Protein AF-0000000083322579 (afdb_homodimer)

pLDDT: mean 94.32, std 7.07, range [55.22, 98.94]

Radius of gyration: 32.19 Å; Cα contacts (8 Å, |Δi|>4): 1173; chains: 2; bounding box: 53×109×75 Å

Organism: Lactobacillus gasseri (NCBI:txid1596)

Secondary structure (DSSP, 8-state):
--PEEEEEEE--SS--BHHHIIIIIHHHHHHHHSSSEEEEEEE-HHHHHHHHTT-HHHHHHHHHHHHHHHHHHT--TTTSEEEEGGG-THHHHHHHHHHTTSBHHHHHT-HHHHHHHHHHT-TT--BHHHHTHHHHHHHHHHHTT-SEEE--GGGHHHHHHHHHHHHHHHHHTT---S---EEE-PPTTSS----TTS-SS--TTTT---BTT--HHHHHHHHHT----TT--STTS----TT-HHHHHHHHH-S-HHHHHHHHHHHHHS---HHHHHHHHHHHHHHHHHHHHHHHHHHHT-HHHHHHHHHHHHHHHHHHHHHHHHHHHHHHT--GGGGGG-/--PEEEEEEE--SS--BHHHIIIIIHHHHHHHHSSSEEEEEEE-HHHHHTTTTT-HHHHHHHHHHHHHHHHHHT--TTTSEEEEGGG-HHHHHHHHHHHTTSBHHHHHT-HHHHHHHHHHT-TT--BHHHHTHHHHHHHHHHHTT-SEEE--GGGHHHHHHHHHHHHHHHHHTT---S---EEE-PPTTSS----TTS-SS--TTTT---BTT--HHHHHHHHHT----TT--STTS----TT-HHHHHHHHH-S-HHHHHHHHHHHHHS---HHHHHHHHHHHHHHHHHHHHHHHHHHHT-HHHHHHHHHHHHHHHHHHHHHHHHHHHHHHT--GGGGGG-

InterPro domains:
  IPR001412 Aminoacyl-tRNA synthetase, class I, conserved site [PS00178] (12-21)
  IPR002305 Aminoacyl-tRNA synthetase, class Ic [PF00579] (5-288)
  IPR002306 Tryptophan-tRNA ligase [PR01039] (16-32)
  IPR002306 Tryptophan-tRNA ligase [PR01039] (69-88)
  IPR002306 Tryptophan-tRNA ligase [PR01039] (147-168)
  IPR002306 Tryptophan-tRNA ligase [PR01039] (201-211)
  IPR002306 Tryptophan-tRNA ligase [TIGR00233] (3-334)
  IPR002306 Tryptophan-tRNA ligase [cd00806] (5-288)
  IPR014729 Rossmann-like alpha/beta/alpha sandwich fold [G3DSA:3.40.50.620] (6-333)
  IPR024109 Tryptophan-tRNA ligase, bacterial-type [MF_00140_B] (3-335)
  IPR050203 Tryptophan--tRNA ligase [PTHR43766] (3-334)

Structure (mmCIF, N/CA/C/O backbone):
data_AF-0000000083322579-model_v1
#
loop_
_entity.id
_entity.type
_entity.pdbx_description
1 polymer 'Tryptophan--tRNA ligase'
#
loop_
_atom_site.group_PDB
_atom_site.id
_atom_site.type_symbol
_atom_site.label_atom_id
_atom_site.label_alt_id
_atom_site.label_comp_id
_atom_site.label_asym_id
_atom_site.label_entity_id
_atom_site.label_seq_id
_atom_site.pdbx_PDB_ins_code
_atom_site.Cartn_x
_atom_site.Cartn_y
_atom_site.Cartn_z
_atom_site.occupancy
_atom_site.B_iso_or_equiv
_atom_site.auth_seq_id
_atom_site.auth_comp_id
_atom_site.auth_asym_id
_atom_site.auth_atom_id
_atom_site.pdbx_PDB_model_num
ATOM 1 N N . MET A 1 1 ? 26.125 -24.844 5.938 1 55.22 1 MET A N 1
ATOM 2 C CA . MET A 1 1 ? 26.109 -23.656 5.09 1 55.22 1 MET A CA 1
ATOM 3 C C . MET A 1 1 ? 24.766 -22.953 5.148 1 55.22 1 MET A C 1
ATOM 5 O O . MET A 1 1 ? 23.734 -23.594 5.363 1 55.22 1 MET A O 1
ATOM 9 N N . THR A 1 2 ? 24.625 -21.641 5.262 1 82.88 2 THR A N 1
ATOM 10 C CA . THR A 1 2 ? 23.359 -20.906 5.367 1 82.88 2 THR A CA 1
ATOM 11 C C . THR A 1 2 ? 22.531 -21.078 4.102 1 82.88 2 THR A C 1
ATOM 13 O O . THR A 1 2 ? 23.031 -20.938 2.99 1 82.88 2 THR A O 1
ATOM 16 N N . LYS A 1 3 ? 21.344 -21.734 4.16 1 94.25 3 LYS A N 1
ATOM 17 C CA . LYS A 1 3 ? 20.469 -22 3.023 1 94.25 3 LYS A CA 1
ATOM 18 C C . LYS A 1 3 ? 20.094 -20.703 2.307 1 94.25 3 LYS A C 1
ATOM 20 O O . LYS A 1 3 ? 19.969 -19.656 2.938 1 94.25 3 LYS A O 1
ATOM 25 N N . GLU A 1 4 ? 20.094 -20.844 0.974 1 97.19 4 GLU A N 1
ATOM 26 C CA . GLU A 1 4 ? 19.547 -19.734 0.198 1 97.19 4 GLU A CA 1
ATOM 27 C C . GLU A 1 4 ? 18.031 -19.656 0.365 1 97.19 4 GLU A C 1
ATOM 29 O O . GLU A 1 4 ? 17.359 -20.672 0.51 1 97.19 4 GLU A O 1
ATOM 34 N N . ILE A 1 5 ? 17.531 -18.453 0.398 1 98.44 5 ILE A N 1
ATOM 35 C CA . ILE A 1 5 ? 16.094 -18.25 0.556 1 98.44 5 ILE A CA 1
ATOM 36 C C . ILE A 1 5 ? 15.422 -18.234 -0.815 1 98.44 5 ILE A C 1
ATOM 38 O O . ILE A 1 5 ? 15.742 -17.391 -1.661 1 98.44 5 ILE A O 1
ATOM 42 N N . LEU A 1 6 ? 14.562 -19.203 -1.055 1 98.19 6 LEU A N 1
ATOM 43 C CA . LEU A 1 6 ? 13.82 -19.359 -2.303 1 98.19 6 LEU A CA 1
ATOM 44 C C . LEU A 1 6 ? 12.391 -18.844 -2.154 1 98.19 6 LEU A C 1
ATOM 46 O O . LEU A 1 6 ? 11.703 -19.203 -1.191 1 98.19 6 LEU A O 1
ATOM 50 N N . LEU A 1 7 ? 11.953 -17.938 -3.027 1 98.5 7 LEU A N 1
ATOM 51 C CA . LEU A 1 7 ? 10.578 -17.438 -3.02 1 98.5 7 LEU A CA 1
ATOM 52 C C . LEU A 1 7 ? 9.922 -17.656 -4.379 1 98.5 7 LEU A C 1
ATOM 54 O O . LEU A 1 7 ? 10.508 -17.328 -5.414 1 98.5 7 LEU A O 1
ATOM 58 N N . THR A 1 8 ? 8.789 -18.219 -4.402 1 97.5 8 THR A N 1
ATOM 59 C CA . THR A 1 8 ? 7.988 -18.391 -5.605 1 97.5 8 THR A CA 1
ATOM 60 C C . THR A 1 8 ? 6.508 -18.5 -5.258 1 97.5 8 THR A C 1
ATOM 62 O O . THR A 1 8 ? 6.133 -18.422 -4.086 1 97.5 8 THR A O 1
ATOM 65 N N . GLY A 1 9 ? 5.652 -18.547 -6.23 1 96.5 9 GLY A N 1
ATOM 66 C CA . GLY A 1 9 ? 4.227 -18.656 -5.969 1 96.5 9 GLY A CA 1
ATOM 67 C C . GLY A 1 9 ? 3.377 -18.531 -7.219 1 96.5 9 GLY A C 1
ATOM 68 O O . GLY A 1 9 ? 3.904 -18.469 -8.328 1 96.5 9 GLY A O 1
ATOM 69 N N . ASP A 1 10 ? 2.078 -18.609 -7.086 1 96.69 10 ASP A N 1
ATOM 70 C CA . ASP A 1 10 ? 1.097 -18.469 -8.156 1 96.69 10 ASP A CA 1
ATOM 71 C C . ASP A 1 10 ? -0.093 -17.625 -7.703 1 96.69 10 ASP A C 1
ATOM 73 O O . ASP A 1 10 ? -0.429 -17.609 -6.516 1 96.69 10 ASP A O 1
ATOM 77 N N . ARG A 1 11 ? -0.643 -16.891 -8.633 1 96.19 11 ARG A N 1
ATOM 78 C CA . ARG A 1 11 ? -1.936 -16.266 -8.398 1 96.19 11 ARG A CA 1
ATOM 79 C C . ARG A 1 11 ? -3.062 -17.297 -8.406 1 96.19 11 ARG A C 1
ATOM 81 O O . ARG A 1 11 ? -3.086 -18.188 -9.258 1 96.19 11 ARG A O 1
ATOM 88 N N . PRO A 1 12 ? -3.963 -17.203 -7.453 1 97.12 12 PRO A N 1
ATOM 89 C CA . PRO A 1 12 ? -5.098 -18.125 -7.441 1 97.12 12 PRO A CA 1
ATOM 90 C C . PRO A 1 12 ? -6.234 -17.688 -8.359 1 97.12 12 PRO A C 1
ATOM 92 O O . PRO A 1 12 ? -7.27 -17.203 -7.883 1 97.12 12 PRO A O 1
ATOM 95 N N . THR A 1 13 ? -6.078 -17.875 -9.617 1 93.31 13 THR A N 1
ATOM 96 C CA . THR A 1 13 ? -7.086 -17.469 -10.586 1 93.31 13 THR A CA 1
ATOM 97 C C . THR A 1 13 ? -7.727 -18.688 -11.25 1 93.31 13 THR A C 1
ATOM 99 O O . THR A 1 13 ? -8.445 -18.547 -12.242 1 93.31 13 THR A O 1
ATOM 102 N N . GLY A 1 14 ? -7.434 -19.844 -10.766 1 91.25 14 GLY A N 1
ATOM 103 C CA . GLY A 1 14 ? -7.945 -21.109 -11.266 1 91.25 14 GLY A CA 1
ATOM 104 C C . GLY A 1 14 ? -7.051 -22.281 -10.938 1 91.25 14 GLY A C 1
ATOM 105 O O . GLY A 1 14 ? -6.004 -22.125 -10.312 1 91.25 14 GLY A O 1
ATOM 106 N N . LYS A 1 15 ? -7.477 -23.453 -11.398 1 94 15 LYS A N 1
ATOM 107 C CA . LYS A 1 15 ? -6.695 -24.672 -11.219 1 94 15 LYS A CA 1
ATOM 108 C C . LYS A 1 15 ? -5.395 -24.609 -12.016 1 94 15 LYS A C 1
ATOM 110 O O . LYS A 1 15 ? -5.34 -24 -13.078 1 94 15 LYS A O 1
ATOM 115 N N . LEU A 1 16 ? -4.434 -25.234 -11.453 1 96 16 LEU A N 1
ATOM 116 C CA . LEU A 1 16 ? -3.172 -25.312 -12.18 1 96 16 LEU A CA 1
ATOM 117 C C . LEU A 1 16 ? -3.195 -26.469 -13.18 1 96 16 LEU A C 1
ATOM 119 O O . LEU A 1 16 ? -3.844 -27.484 -12.945 1 96 16 LEU A O 1
ATOM 123 N N . HIS A 1 17 ? -2.607 -26.266 -14.281 1 95.62 17 HIS A N 1
ATOM 124 C CA . HIS A 1 17 ? -2.598 -27.25 -15.352 1 95.62 17 HIS A CA 1
ATOM 125 C C . HIS A 1 17 ? -1.189 -27.781 -15.594 1 95.62 17 HIS A C 1
ATOM 127 O O . HIS A 1 17 ? -0.242 -27.375 -14.914 1 95.62 17 HIS A O 1
ATOM 133 N N . ILE A 1 18 ? -1.047 -28.703 -16.5 1 94.25 18 ILE A N 1
ATOM 134 C CA . ILE A 1 18 ? 0.195 -29.438 -16.75 1 94.25 18 ILE A CA 1
ATOM 135 C C . ILE A 1 18 ? 1.272 -28.469 -17.234 1 94.25 18 ILE A C 1
ATOM 137 O O . ILE A 1 18 ? 2.467 -28.719 -17.047 1 94.25 18 ILE A O 1
ATOM 141 N N . GLY A 1 19 ? 0.868 -27.344 -17.859 1 91.19 19 GLY A N 1
ATOM 142 C CA . GLY A 1 19 ? 1.824 -26.297 -18.203 1 91.19 19 GLY A CA 1
ATOM 143 C C . GLY A 1 19 ? 2.52 -25.703 -16.984 1 91.19 19 GLY A C 1
ATOM 144 O O . GLY A 1 19 ? 3.736 -25.5 -17 1 91.19 19 GLY A O 1
ATOM 145 N N . HIS A 1 20 ? 1.756 -25.406 -15.93 1 92.69 20 HIS A N 1
ATOM 146 C CA . HIS A 1 20 ? 2.344 -24.969 -14.672 1 92.69 20 HIS A CA 1
ATOM 147 C C . HIS A 1 20 ? 3.287 -26.031 -14.102 1 92.69 20 HIS A C 1
ATOM 149 O O . HIS A 1 20 ? 4.348 -25.688 -13.57 1 92.69 20 HIS A O 1
ATOM 155 N N . TYR A 1 21 ? 2.846 -27.219 -14.273 1 93.94 21 TYR A N 1
ATOM 156 C CA . TYR A 1 21 ? 3.576 -28.328 -13.688 1 93.94 21 TYR A CA 1
ATOM 157 C C . TYR A 1 21 ? 4.977 -28.438 -14.281 1 93.94 21 TYR A C 1
ATOM 159 O O . TYR A 1 21 ? 5.969 -28.422 -13.555 1 93.94 21 TYR A O 1
ATOM 167 N N . ILE A 1 22 ? 5.035 -28.484 -15.539 1 90.06 22 ILE A N 1
ATOM 168 C CA . ILE A 1 22 ? 6.316 -28.672 -16.219 1 90.06 22 ILE A CA 1
ATOM 169 C C . ILE A 1 22 ? 7.117 -27.375 -16.172 1 90.06 22 ILE A C 1
ATOM 171 O O . ILE A 1 22 ? 8.352 -27.406 -16.094 1 90.06 22 ILE A O 1
ATOM 175 N N . GLY A 1 23 ? 6.445 -26.281 -16.172 1 87.44 23 GLY A N 1
ATOM 176 C CA . GLY A 1 23 ? 7.117 -24.984 -16.25 1 87.44 23 GLY A CA 1
ATOM 177 C C . GLY A 1 23 ? 7.688 -24.531 -14.922 1 87.44 23 GLY A C 1
ATOM 178 O O . GLY A 1 23 ? 8.656 -23.766 -14.883 1 87.44 23 GLY A O 1
ATOM 179 N N . SER A 1 24 ? 7.059 -24.953 -13.797 1 91.19 24 SER A N 1
ATOM 180 C CA . SER A 1 24 ? 7.473 -24.344 -12.539 1 91.19 24 SER A CA 1
ATOM 181 C C . SER A 1 24 ? 7.332 -25.312 -11.375 1 91.19 24 SER A C 1
ATOM 183 O O . SER A 1 24 ? 8.273 -25.516 -10.609 1 91.19 24 SER A O 1
ATOM 185 N N . LEU A 1 25 ? 6.242 -25.984 -11.25 1 95.06 25 LEU A N 1
ATOM 186 C CA . LEU A 1 25 ? 5.902 -26.75 -10.055 1 95.06 25 LEU A CA 1
ATOM 187 C C . LEU A 1 25 ? 6.879 -27.906 -9.852 1 95.06 25 LEU A C 1
ATOM 189 O O . LEU A 1 25 ? 7.32 -28.156 -8.727 1 95.06 25 LEU A O 1
ATOM 193 N N . LYS A 1 26 ? 7.168 -28.641 -10.914 1 92.88 26 LYS A N 1
ATOM 194 C CA . LYS A 1 26 ? 8.117 -29.734 -10.828 1 92.88 26 LYS A CA 1
ATOM 195 C C . LYS A 1 26 ? 9.461 -29.266 -10.281 1 92.88 26 LYS A C 1
ATOM 197 O O . LYS A 1 26 ? 10.078 -29.953 -9.461 1 92.88 26 LYS A O 1
ATOM 202 N N . ASN A 1 27 ? 9.891 -28.172 -10.758 1 92.75 27 ASN A N 1
ATOM 203 C CA . ASN A 1 27 ? 11.148 -27.594 -10.312 1 92.75 27 ASN A CA 1
ATOM 204 C C . ASN A 1 27 ? 11.086 -27.172 -8.852 1 92.75 27 ASN A C 1
ATOM 206 O O . ASN A 1 27 ? 12.07 -27.312 -8.117 1 92.75 27 ASN A O 1
ATOM 210 N N . ARG A 1 28 ? 9.984 -26.641 -8.398 1 96 28 ARG A N 1
ATOM 211 C CA . ARG A 1 28 ? 9.82 -26.25 -6.996 1 96 28 ARG A CA 1
ATOM 212 C C . ARG A 1 28 ? 10.008 -27.453 -6.074 1 96 28 ARG A C 1
ATOM 214 O O . ARG A 1 28 ? 10.664 -27.344 -5.035 1 96 28 ARG A O 1
ATOM 221 N N . VAL A 1 29 ? 9.391 -28.547 -6.516 1 97.06 29 VAL A N 1
ATOM 222 C CA . VAL A 1 29 ? 9.508 -29.766 -5.719 1 97.06 29 VAL A CA 1
ATOM 223 C C . VAL A 1 29 ? 10.969 -30.219 -5.664 1 97.06 29 VAL A C 1
ATOM 225 O O . VAL A 1 29 ? 11.469 -30.594 -4.602 1 97.06 29 VAL A O 1
ATOM 228 N N . LYS A 1 30 ? 11.625 -30.172 -6.824 1 95.5 30 LYS A N 1
ATOM 229 C CA . LYS A 1 30 ? 13.039 -30.531 -6.891 1 95.5 30 LYS A CA 1
ATOM 230 C C . LYS A 1 30 ? 13.875 -29.656 -5.965 1 95.5 30 LYS A C 1
ATOM 232 O O . LYS A 1 30 ? 14.664 -30.172 -5.164 1 95.5 30 LYS A O 1
ATOM 237 N N . LEU A 1 31 ? 13.695 -28.375 -6.008 1 95.88 31 LEU A N 1
ATOM 238 C CA . LEU A 1 31 ? 14.477 -27.422 -5.234 1 95.88 31 LEU A CA 1
ATOM 239 C C . LEU A 1 31 ? 14.219 -27.578 -3.74 1 95.88 31 LEU A C 1
ATOM 241 O O . LEU A 1 31 ? 15.148 -27.5 -2.932 1 95.88 31 LEU A O 1
ATOM 245 N N . GLN A 1 32 ? 12.945 -27.812 -3.395 1 97.19 32 GLN A N 1
ATOM 246 C CA . GLN A 1 32 ? 12.562 -28.047 -2.008 1 97.19 32 GLN A CA 1
ATOM 247 C C . GLN A 1 32 ? 13.336 -29.234 -1.424 1 97.19 32 GLN A C 1
ATOM 249 O O . GLN A 1 32 ? 13.641 -29.25 -0.23 1 97.19 32 GLN A O 1
ATOM 254 N N . ASN A 1 33 ? 13.68 -30.203 -2.221 1 97.38 33 ASN A N 1
ATOM 255 C CA . ASN A 1 33 ? 14.266 -31.453 -1.752 1 97.38 33 ASN A CA 1
ATOM 256 C C . ASN A 1 33 ? 15.789 -31.438 -1.852 1 97.38 33 ASN A C 1
ATOM 258 O O . ASN A 1 33 ? 16.453 -32.344 -1.385 1 97.38 33 ASN A O 1
ATOM 262 N N . GLU A 1 34 ? 16.375 -30.391 -2.406 1 95.5 34 GLU A N 1
ATOM 263 C CA . GLU A 1 34 ? 17.828 -30.312 -2.605 1 95.5 34 GLU A CA 1
ATOM 264 C C . GLU A 1 34 ? 18.547 -30.031 -1.29 1 95.5 34 GLU A C 1
ATOM 266 O O . GLU A 1 34 ? 19.75 -30.266 -1.174 1 95.5 34 GLU A O 1
ATOM 271 N N . GLY A 1 35 ? 17.875 -29.469 -0.302 1 94.69 35 GLY A N 1
ATOM 272 C CA . GLY A 1 35 ? 18.484 -29.156 0.98 1 94.69 35 GLY A CA 1
ATOM 273 C C . GLY A 1 35 ? 19.297 -27.875 0.952 1 94.69 35 GLY A C 1
ATOM 274 O O . GLY A 1 35 ? 19.812 -27.438 1.981 1 94.69 35 GLY A O 1
ATOM 275 N N . LYS A 1 36 ? 19.344 -27.234 -0.168 1 96.19 36 LYS A N 1
ATOM 276 C CA . LYS A 1 36 ? 20.156 -26.031 -0.363 1 96.19 36 LYS A CA 1
ATOM 277 C C . LYS A 1 36 ? 19.328 -24.781 -0.11 1 96.19 36 LYS A C 1
ATOM 279 O O . LYS A 1 36 ? 19.891 -23.688 0.081 1 96.19 36 LYS A O 1
ATOM 284 N N . TYR A 1 37 ? 18.078 -25 -0.072 1 97.25 37 TYR A N 1
ATOM 285 C CA . TYR A 1 37 ? 17.203 -23.828 -0.045 1 97.25 37 TYR A CA 1
ATOM 286 C C . TYR A 1 37 ? 16.266 -23.875 1.154 1 97.25 37 TYR A C 1
ATOM 288 O O . TYR A 1 37 ? 16.016 -24.938 1.714 1 97.25 37 TYR A O 1
ATOM 296 N N . GLU A 1 38 ? 15.828 -22.703 1.618 1 97.81 38 GLU A N 1
ATOM 297 C CA . GLU A 1 38 ? 14.648 -22.484 2.447 1 97.81 38 GLU A CA 1
ATOM 298 C C . GLU A 1 38 ? 13.5 -21.906 1.627 1 97.81 38 GLU A C 1
ATOM 300 O O . GLU A 1 38 ? 13.438 -20.688 1.396 1 97.81 38 GLU A O 1
ATOM 305 N N . PRO A 1 39 ? 12.594 -22.766 1.231 1 98.19 39 PRO A N 1
ATOM 306 C CA . PRO A 1 39 ? 11.586 -22.328 0.26 1 98.19 39 PRO A CA 1
ATOM 307 C C . PRO A 1 39 ? 10.383 -21.641 0.917 1 98.19 39 PRO A C 1
ATOM 309 O O . PRO A 1 39 ? 9.867 -22.141 1.924 1 98.19 39 PRO A O 1
ATOM 312 N N . TYR A 1 40 ? 10 -20.531 0.419 1 98.81 40 TYR A N 1
ATOM 313 C CA . TYR A 1 40 ? 8.719 -19.859 0.642 1 98.81 40 TYR A CA 1
ATOM 314 C C . TYR A 1 40 ? 7.848 -19.922 -0.605 1 98.81 40 TYR A C 1
ATOM 316 O O . TYR A 1 40 ? 8.242 -19.453 -1.675 1 98.81 40 TYR A O 1
ATOM 324 N N . ILE A 1 41 ? 6.695 -20.484 -0.518 1 98.62 41 ILE A N 1
ATOM 325 C CA . ILE A 1 41 ? 5.758 -20.656 -1.625 1 98.62 41 ILE A CA 1
ATOM 326 C C . ILE A 1 41 ? 4.457 -19.922 -1.318 1 98.62 41 ILE A C 1
ATOM 328 O O . ILE A 1 41 ? 3.691 -20.344 -0.448 1 98.62 41 ILE A O 1
ATOM 332 N N . MET A 1 42 ? 4.172 -18.938 -2.105 1 98.69 42 MET A N 1
ATOM 333 C CA . MET A 1 42 ? 3.086 -18.016 -1.793 1 98.69 42 MET A CA 1
ATOM 334 C C . MET A 1 42 ? 1.895 -18.234 -2.719 1 98.69 42 MET A C 1
ATOM 336 O O . MET A 1 42 ? 2.07 -18.469 -3.914 1 98.69 42 MET A O 1
ATOM 340 N N . ILE A 1 43 ? 0.726 -18.281 -2.176 1 98.56 43 ILE A N 1
ATOM 341 C CA . ILE A 1 43 ? -0.475 -18.062 -2.973 1 98.56 43 ILE A CA 1
ATOM 342 C C . ILE A 1 43 ? -0.802 -16.562 -3 1 98.56 43 ILE A C 1
ATOM 344 O O . ILE A 1 43 ? -1.188 -15.992 -1.979 1 98.56 43 ILE A O 1
ATOM 348 N N . ALA A 1 44 ? -0.604 -15.961 -4.137 1 98.25 44 ALA A N 1
ATOM 349 C CA . ALA A 1 44 ? -0.601 -14.508 -4.297 1 98.25 44 ALA A CA 1
ATOM 350 C C . ALA A 1 44 ? -2.008 -13.984 -4.57 1 98.25 44 ALA A C 1
ATOM 352 O O . ALA A 1 44 ? -2.27 -13.414 -5.633 1 98.25 44 ALA A O 1
ATOM 353 N N . ASP A 1 45 ? -2.873 -14.102 -3.564 1 98 45 ASP A N 1
ATOM 354 C CA . ASP A 1 45 ? -4.281 -13.75 -3.721 1 98 45 ASP A CA 1
ATOM 355 C C . ASP A 1 45 ? -4.453 -12.242 -3.881 1 98 45 ASP A C 1
ATOM 357 O O . ASP A 1 45 ? -5.309 -11.781 -4.641 1 98 45 ASP A O 1
ATOM 361 N N . THR A 1 46 ? -3.662 -11.398 -3.246 1 97.62 46 THR A N 1
ATOM 362 C CA . THR A 1 46 ? -3.781 -9.953 -3.396 1 97.62 46 THR A CA 1
ATOM 363 C C . THR A 1 46 ? -3.344 -9.516 -4.793 1 97.62 46 THR A C 1
ATOM 365 O O . THR A 1 46 ? -3.918 -8.594 -5.367 1 97.62 46 THR A O 1
ATOM 368 N N . GLN A 1 47 ? -2.295 -10.125 -5.266 1 97.25 47 GLN A N 1
ATOM 369 C CA . GLN A 1 47 ? -1.897 -9.812 -6.633 1 97.25 47 GLN A CA 1
ATOM 370 C C . GLN A 1 47 ? -2.996 -10.188 -7.621 1 97.25 47 GLN A C 1
ATOM 372 O O . GLN A 1 47 ? -3.211 -9.492 -8.617 1 97.25 47 GLN A O 1
ATOM 377 N N . ALA A 1 48 ? -3.672 -11.344 -7.414 1 96.5 48 ALA A N 1
ATOM 378 C CA . ALA A 1 48 ? -4.773 -11.766 -8.273 1 96.5 48 ALA A CA 1
ATOM 379 C C . ALA A 1 48 ? -5.883 -10.719 -8.297 1 96.5 48 ALA A C 1
ATOM 381 O O . ALA A 1 48 ? -6.555 -10.539 -9.312 1 96.5 48 ALA A O 1
ATOM 382 N N . LEU A 1 49 ? -6.047 -9.969 -7.23 1 95.38 49 LEU A N 1
ATOM 383 C CA . LEU A 1 49 ? -7.102 -8.969 -7.105 1 95.38 49 LEU A CA 1
ATOM 384 C C . LEU A 1 49 ? -6.844 -7.785 -8.031 1 95.38 49 LEU A C 1
ATOM 386 O O . LEU A 1 49 ? -7.777 -7.082 -8.43 1 95.38 49 LEU A O 1
ATOM 390 N N . THR A 1 50 ? -5.566 -7.508 -8.414 1 94 50 THR A N 1
ATOM 391 C CA . THR A 1 50 ? -5.195 -6.324 -9.18 1 94 50 THR A CA 1
ATOM 392 C C . THR A 1 50 ? -5.898 -6.316 -10.531 1 94 50 THR A C 1
ATOM 394 O O . THR A 1 50 ? -6.117 -5.254 -11.117 1 94 50 THR A O 1
ATOM 397 N N . ASP A 1 51 ? -6.316 -7.496 -11.031 1 89.94 51 ASP A N 1
ATOM 398 C CA . ASP A 1 51 ? -7.043 -7.531 -12.297 1 89.94 51 ASP A CA 1
ATOM 399 C C . ASP A 1 51 ? -8.336 -8.328 -12.164 1 89.94 51 ASP A C 1
ATOM 401 O O . ASP A 1 51 ? -9 -8.609 -13.164 1 89.94 51 ASP A O 1
ATOM 405 N N . ASN A 1 52 ? -8.695 -8.781 -10.938 1 90.94 52 ASN A N 1
ATOM 406 C CA . ASN A 1 52 ? -9.938 -9.508 -10.688 1 90.94 52 ASN A CA 1
ATOM 407 C C . ASN A 1 52 ? -10.711 -8.898 -9.523 1 90.94 52 ASN A C 1
ATOM 409 O O . ASN A 1 52 ? -11.398 -9.609 -8.789 1 90.94 52 ASN A O 1
ATOM 413 N N . ALA A 1 53 ? -10.484 -7.652 -9.297 1 88.88 53 ALA A N 1
ATOM 414 C CA . ALA A 1 53 ? -11.078 -6.988 -8.148 1 88.88 53 ALA A CA 1
ATOM 415 C C . ALA A 1 53 ? -12.602 -7.145 -8.148 1 88.88 53 ALA A C 1
ATOM 417 O O . ALA A 1 53 ? -13.227 -7.191 -7.09 1 88.88 53 ALA A O 1
ATOM 418 N N . ARG A 1 54 ? -13.203 -7.277 -9.258 1 90.06 54 ARG A N 1
ATOM 419 C CA . ARG A 1 54 ? -14.656 -7.312 -9.367 1 90.06 54 ARG A CA 1
ATOM 420 C C . ARG A 1 54 ? -15.172 -8.75 -9.375 1 90.06 54 ARG A C 1
ATOM 422 O O . ARG A 1 54 ? -16.359 -8.984 -9.586 1 90.06 54 ARG A O 1
ATOM 429 N N . ASP A 1 55 ? -14.32 -9.68 -9.203 1 90.88 55 ASP A N 1
ATOM 430 C CA . ASP A 1 55 ? -14.68 -11.094 -9.102 1 90.88 55 ASP A CA 1
ATOM 431 C C . ASP A 1 55 ? -13.938 -11.766 -7.945 1 90.88 55 ASP A C 1
ATOM 433 O O . ASP A 1 55 ? -13.227 -12.75 -8.148 1 90.88 55 ASP A O 1
ATOM 437 N N . PRO A 1 56 ? -14.195 -11.266 -6.75 1 88.25 56 PRO A N 1
ATOM 438 C CA . PRO A 1 56 ? -13.453 -11.789 -5.605 1 88.25 56 PRO A CA 1
ATOM 439 C C . PRO A 1 56 ? -13.773 -13.25 -5.309 1 88.25 56 PRO A C 1
ATOM 441 O O . PRO A 1 56 ? -12.93 -13.977 -4.777 1 88.25 56 PRO A O 1
ATOM 444 N N . GLU A 1 57 ? -14.93 -13.672 -5.648 1 90.25 57 GLU A N 1
ATOM 445 C CA . GLU A 1 57 ? -15.32 -15.062 -5.434 1 90.25 57 GLU A CA 1
ATOM 446 C C . GLU A 1 57 ? -14.422 -16.016 -6.215 1 90.25 57 GLU A C 1
ATOM 448 O O . GLU A 1 57 ? -14.125 -17.109 -5.746 1 90.25 57 GLU A O 1
ATOM 453 N N . LYS A 1 58 ? -14.047 -15.547 -7.391 1 92 58 LYS A N 1
ATOM 454 C CA . LYS A 1 58 ? -13.125 -16.344 -8.195 1 92 58 LYS A CA 1
ATOM 455 C C . LYS A 1 58 ? -11.82 -16.594 -7.441 1 92 58 LYS A C 1
ATOM 457 O O . LYS A 1 58 ? -11.312 -17.719 -7.43 1 92 58 LYS A O 1
ATOM 462 N N . ILE A 1 59 ? -11.273 -15.617 -6.797 1 92.44 59 ILE A N 1
ATOM 463 C CA . ILE A 1 59 ? -10.016 -15.711 -6.066 1 92.44 59 ILE A CA 1
ATOM 464 C C . ILE A 1 59 ? -10.195 -16.625 -4.848 1 92.44 59 ILE A C 1
ATOM 466 O O . ILE A 1 59 ? -9.375 -17.516 -4.605 1 92.44 59 ILE A O 1
ATOM 470 N N . LYS A 1 60 ? -11.273 -16.391 -4.18 1 90.75 60 LYS A N 1
ATOM 471 C CA . LYS A 1 60 ? -11.57 -17.172 -2.986 1 90.75 60 LYS A CA 1
ATOM 472 C C . LYS A 1 60 ? -11.672 -18.656 -3.318 1 90.75 60 LYS A C 1
ATOM 474 O O . LYS A 1 60 ? -11.055 -19.484 -2.654 1 90.75 60 LYS A O 1
ATOM 479 N N . ASN A 1 61 ? -12.352 -18.969 -4.375 1 92 61 ASN A N 1
ATOM 480 C CA . ASN A 1 61 ? -12.578 -20.359 -4.773 1 92 61 ASN A CA 1
ATOM 481 C C . ASN A 1 61 ? -11.32 -20.984 -5.355 1 92 61 ASN A C 1
ATOM 483 O O . ASN A 1 61 ? -11.141 -22.203 -5.277 1 92 61 ASN A O 1
ATOM 487 N N . SER A 1 62 ? -10.516 -20.172 -5.891 1 96.19 62 SER A N 1
ATOM 488 C CA . SER A 1 62 ? -9.312 -20.672 -6.543 1 96.19 62 SER A CA 1
ATOM 489 C C . SER A 1 62 ? -8.195 -20.922 -5.531 1 96.19 62 SER A C 1
ATOM 491 O O . SER A 1 62 ? -7.277 -21.703 -5.797 1 96.19 62 SER A O 1
ATOM 493 N N . LEU A 1 63 ? -8.289 -20.297 -4.395 1 97.38 63 LEU A N 1
ATOM 494 C CA . LEU A 1 63 ? -7.227 -20.406 -3.404 1 97.38 63 LEU A CA 1
ATOM 495 C C . LEU A 1 63 ? -7.012 -21.859 -2.992 1 97.38 63 LEU A C 1
ATOM 497 O O . LEU A 1 63 ? -5.891 -22.375 -3.055 1 97.38 63 LEU A O 1
ATOM 501 N N . ILE A 1 64 ? -8.102 -22.547 -2.646 1 97.06 64 ILE A N 1
ATOM 502 C CA . ILE A 1 64 ? -7.992 -23.922 -2.162 1 97.06 64 ILE A CA 1
ATOM 503 C C . ILE A 1 64 ? -7.535 -24.828 -3.297 1 97.06 64 ILE A C 1
ATOM 505 O O . ILE A 1 64 ? -6.809 -25.812 -3.068 1 97.06 64 ILE A O 1
ATOM 509 N N . GLN A 1 65 ? -7.98 -24.531 -4.512 1 97.5 65 GLN A N 1
ATOM 510 C CA . GLN A 1 65 ? -7.582 -25.328 -5.664 1 97.5 65 GLN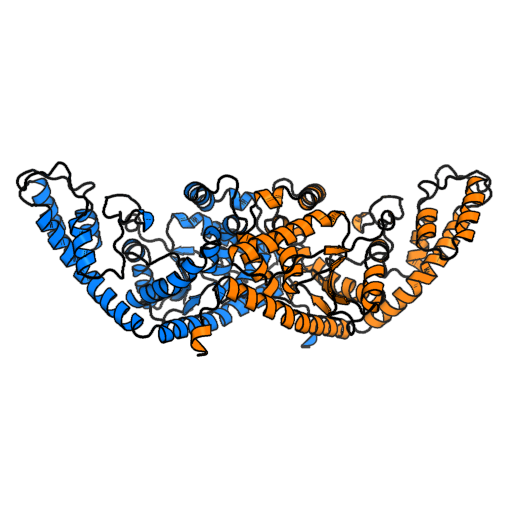 A CA 1
ATOM 511 C C . GLN A 1 65 ? -6.07 -25.281 -5.875 1 97.5 65 GLN A C 1
ATOM 513 O O . GLN A 1 65 ? -5.438 -26.312 -6.109 1 97.5 65 GLN A O 1
ATOM 518 N N . VAL A 1 66 ? -5.5 -24.109 -5.742 1 98.38 66 VAL A N 1
ATOM 519 C CA . VAL A 1 66 ? -4.062 -23.938 -5.914 1 98.38 66 VAL A CA 1
ATOM 520 C C . VAL A 1 66 ? -3.322 -24.656 -4.785 1 98.38 66 VAL A C 1
ATOM 522 O O . VAL A 1 66 ? -2.318 -25.328 -5.02 1 98.38 66 VAL A O 1
ATOM 525 N N . ALA A 1 67 ? -3.857 -24.516 -3.572 1 98.62 67 ALA A N 1
ATOM 526 C CA . ALA A 1 67 ? -3.24 -25.203 -2.438 1 98.62 67 ALA A CA 1
ATOM 527 C C . ALA A 1 67 ? -3.234 -26.703 -2.643 1 98.62 67 ALA A C 1
ATOM 529 O O . ALA A 1 67 ? -2.221 -27.375 -2.408 1 98.62 67 ALA A O 1
ATOM 530 N N . LEU A 1 68 ? -4.379 -27.234 -3.066 1 98.5 68 LEU A N 1
ATOM 531 C CA . LEU A 1 68 ? -4.484 -28.656 -3.326 1 98.5 68 LEU A CA 1
ATOM 532 C C . LEU A 1 68 ? -3.521 -29.078 -4.426 1 98.5 68 LEU A C 1
ATOM 534 O O . LEU A 1 68 ? -2.895 -30.141 -4.332 1 98.5 68 LEU A O 1
ATOM 538 N N . ASP A 1 69 ? -3.393 -28.281 -5.453 1 98.62 69 ASP A N 1
ATOM 539 C CA . ASP A 1 69 ? -2.465 -28.594 -6.535 1 98.62 69 ASP A CA 1
ATOM 540 C C . ASP A 1 69 ? -1.019 -28.578 -6.043 1 98.62 69 ASP A C 1
ATOM 542 O O . ASP A 1 69 ? -0.219 -29.438 -6.422 1 98.62 69 ASP A O 1
ATOM 546 N N . TYR A 1 70 ? -0.619 -27.562 -5.195 1 98.69 70 TYR A N 1
ATOM 547 C CA . TYR A 1 70 ? 0.707 -27.516 -4.59 1 98.69 70 TYR A CA 1
ATOM 548 C C . TYR A 1 70 ? 1.021 -28.812 -3.857 1 98.69 70 TYR A C 1
ATOM 550 O O . TYR A 1 70 ? 2.064 -29.422 -4.094 1 98.69 70 TYR A O 1
ATOM 558 N N . LEU A 1 71 ? 0.088 -29.219 -3.031 1 98.69 71 LEU A N 1
ATOM 559 C CA . LEU A 1 71 ? 0.293 -30.438 -2.24 1 98.69 71 LEU A CA 1
ATOM 560 C C . LEU A 1 71 ? 0.327 -31.672 -3.135 1 98.69 71 LEU A C 1
ATOM 562 O O . LEU A 1 71 ? 1.143 -32.562 -2.924 1 98.69 71 LEU A O 1
ATOM 566 N N . ALA A 1 72 ? -0.517 -31.688 -4.125 1 98.5 72 ALA A N 1
ATOM 567 C CA . ALA A 1 72 ? -0.667 -32.844 -5.02 1 98.5 72 ALA A CA 1
ATOM 568 C C . ALA A 1 72 ? 0.629 -33.125 -5.777 1 98.5 72 ALA A C 1
ATOM 570 O O . ALA A 1 72 ? 0.972 -34.281 -6.027 1 98.5 72 ALA A O 1
ATOM 571 N N . VAL A 1 73 ? 1.331 -32.062 -6.152 1 98.31 73 VAL A N 1
ATOM 572 C CA . VAL A 1 73 ? 2.521 -32.25 -6.977 1 98.31 73 VAL A CA 1
ATOM 573 C C . VAL A 1 73 ? 3.709 -32.625 -6.086 1 98.31 73 VAL A C 1
ATOM 575 O O . VAL A 1 73 ? 4.781 -32.969 -6.586 1 98.31 73 VAL A O 1
ATOM 578 N N . GLY A 1 74 ? 3.588 -32.469 -4.758 1 98.19 74 GLY A N 1
ATOM 579 C CA . GLY A 1 74 ? 4.633 -32.969 -3.877 1 98.19 74 GLY A CA 1
ATOM 580 C C . GLY A 1 74 ? 5.262 -31.875 -3.025 1 98.19 74 GLY A C 1
ATOM 581 O O . GLY A 1 74 ? 6.246 -32.125 -2.326 1 98.19 74 GLY A O 1
ATOM 582 N N . LEU A 1 75 ? 4.754 -30.656 -3.029 1 98.44 75 LEU A N 1
ATOM 583 C CA . LEU A 1 75 ? 5.211 -29.641 -2.088 1 98.44 75 LEU A CA 1
ATOM 584 C C . LEU A 1 75 ? 4.793 -29.984 -0.664 1 98.44 75 LEU A C 1
ATOM 586 O O . LEU A 1 75 ? 3.643 -30.359 -0.423 1 98.44 75 LEU A O 1
ATOM 590 N N . ASP A 1 76 ? 5.723 -29.953 0.194 1 98.31 76 ASP A N 1
ATOM 591 C CA . ASP A 1 76 ? 5.59 -30.438 1.565 1 98.31 76 ASP A CA 1
ATOM 592 C C . ASP A 1 76 ? 5.656 -29.281 2.561 1 98.31 76 ASP A C 1
ATOM 594 O O . ASP A 1 76 ? 6.707 -28.656 2.723 1 98.31 76 ASP A O 1
ATOM 598 N N . PRO A 1 77 ? 4.547 -29.016 3.268 1 98.12 77 PRO A N 1
ATOM 599 C CA . PRO A 1 77 ? 4.523 -27.906 4.207 1 98.12 77 PRO A CA 1
ATOM 600 C C . PRO A 1 77 ? 5.559 -28.047 5.324 1 98.12 77 PRO A C 1
ATOM 602 O O . PRO A 1 77 ? 5.836 -27.078 6.039 1 98.12 77 PRO A O 1
ATOM 605 N N . GLU A 1 78 ? 6.105 -29.172 5.527 1 97.69 78 GLU A N 1
ATOM 606 C CA . GLU A 1 78 ? 7.168 -29.359 6.512 1 97.69 78 GLU A CA 1
ATOM 607 C C . GLU A 1 78 ? 8.516 -28.906 5.965 1 97.69 78 GLU A C 1
ATOM 609 O O . GLU A 1 78 ? 9.445 -28.641 6.73 1 97.69 78 GLU A O 1
ATOM 614 N N . LYS A 1 79 ? 8.648 -28.859 4.66 1 97.88 79 LYS A N 1
ATOM 615 C CA . LYS A 1 79 ? 9.906 -28.484 4.02 1 97.88 79 LYS A CA 1
ATOM 616 C C . LYS A 1 79 ? 9.836 -27.078 3.443 1 97.88 79 LYS A C 1
ATOM 618 O O . LYS A 1 79 ? 10.859 -26.406 3.297 1 97.88 79 LYS A O 1
ATOM 623 N N . SER A 1 80 ? 8.68 -26.672 3.033 1 98.38 80 SER A N 1
ATOM 624 C CA . SER A 1 80 ? 8.43 -25.359 2.426 1 98.38 80 SER A CA 1
ATOM 625 C C . SER A 1 80 ? 7.355 -24.594 3.191 1 98.38 80 SER A C 1
ATOM 627 O O . SER A 1 80 ? 6.348 -25.172 3.604 1 98.38 80 SER A O 1
ATOM 629 N N . THR A 1 81 ? 7.57 -23.312 3.455 1 98.81 81 THR A N 1
ATOM 630 C CA . THR A 1 81 ? 6.531 -22.469 4.031 1 98.81 81 THR A CA 1
ATOM 631 C C . THR A 1 81 ? 5.527 -22.031 2.967 1 98.81 81 THR A C 1
ATOM 633 O O . THR A 1 81 ? 5.852 -21.25 2.08 1 98.81 81 THR A O 1
ATOM 636 N N . ILE A 1 82 ? 4.355 -22.609 2.967 1 98.88 82 ILE A N 1
ATOM 637 C CA . ILE A 1 82 ? 3.273 -22.281 2.045 1 98.88 82 ILE A CA 1
ATOM 638 C C . ILE A 1 82 ? 2.301 -21.312 2.715 1 98.88 82 ILE A C 1
ATOM 640 O O . ILE A 1 82 ? 1.732 -21.625 3.766 1 98.88 82 ILE A O 1
ATOM 644 N N . TYR A 1 83 ? 2.135 -20.141 2.152 1 98.81 83 TYR A N 1
ATOM 645 C CA . TYR A 1 83 ? 1.373 -19.125 2.854 1 98.81 83 TYR A CA 1
ATOM 646 C C . TYR A 1 83 ? 0.54 -18.297 1.878 1 98.81 83 TYR A C 1
ATOM 648 O O . TYR A 1 83 ? 0.668 -18.453 0.661 1 98.81 83 TYR A O 1
ATOM 656 N N . VAL A 1 84 ? -0.3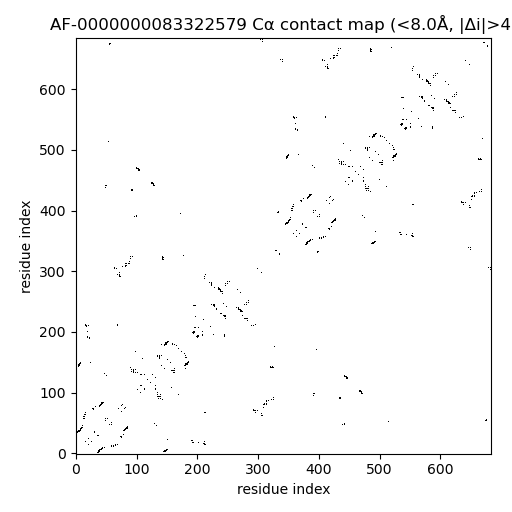96 -17.516 2.398 1 98.75 84 VAL A N 1
ATOM 657 C CA . VAL A 1 84 ? -1.308 -16.672 1.616 1 98.75 84 VAL A CA 1
ATOM 658 C C . VAL A 1 84 ? -0.875 -15.219 1.699 1 98.75 84 VAL A C 1
ATOM 660 O O . VAL A 1 84 ? -0.674 -14.688 2.793 1 98.75 84 VAL A O 1
ATOM 663 N N . GLN A 1 85 ? -0.765 -14.562 0.618 1 98.75 85 GLN A N 1
ATOM 664 C CA . GLN A 1 85 ? -0.212 -13.219 0.485 1 98.75 85 GLN A CA 1
ATOM 665 C C . GLN A 1 85 ? -0.974 -12.227 1.354 1 98.75 85 GLN A C 1
ATOM 667 O O . GLN A 1 85 ? -0.367 -11.445 2.096 1 98.75 85 GLN A O 1
ATOM 672 N N . SER A 1 86 ? -2.324 -12.234 1.312 1 98.19 86 SER A N 1
ATOM 673 C CA . SER A 1 86 ? -3.162 -11.273 2.025 1 98.19 86 SER A CA 1
ATOM 674 C C . SER A 1 86 ? -3.01 -11.422 3.535 1 98.19 86 SER A C 1
ATOM 676 O O . SER A 1 86 ? -3.396 -10.531 4.293 1 98.19 86 SER A O 1
ATOM 678 N N . GLN A 1 87 ? -2.443 -12.523 3.961 1 98.06 87 GLN A N 1
ATOM 679 C CA . GLN A 1 87 ? -2.311 -12.789 5.387 1 98.06 87 GLN A CA 1
ATOM 680 C C . GLN A 1 87 ? -0.979 -12.273 5.926 1 98.06 87 GLN A C 1
ATOM 682 O O . GLN A 1 87 ? -0.658 -12.469 7.098 1 98.06 87 GLN A O 1
ATOM 687 N N . ILE A 1 88 ? -0.207 -11.57 5.156 1 98.62 88 ILE A N 1
ATOM 688 C CA . ILE A 1 88 ? 1.081 -11.008 5.555 1 98.62 88 ILE A CA 1
ATOM 689 C C . ILE A 1 88 ? 1.021 -9.484 5.496 1 98.62 88 ILE A C 1
ATOM 691 O O . ILE A 1 88 ? 1.513 -8.875 4.547 1 98.62 88 ILE A O 1
ATOM 695 N N . PRO A 1 89 ? 0.525 -8.82 6.523 1 98.38 89 PRO A N 1
ATOM 696 C CA . PRO A 1 89 ? 0.311 -7.371 6.523 1 98.38 89 PRO A CA 1
ATOM 697 C C . PRO A 1 89 ? 1.584 -6.586 6.219 1 98.38 89 PRO A C 1
ATOM 699 O O . PRO A 1 89 ? 1.522 -5.516 5.605 1 98.38 89 PRO A O 1
ATOM 702 N N . ALA A 1 90 ? 2.736 -7.086 6.582 1 98.81 90 ALA A N 1
ATOM 703 C CA . ALA A 1 90 ? 4.008 -6.406 6.348 1 98.81 90 ALA A CA 1
ATOM 704 C C . ALA A 1 90 ? 4.188 -6.074 4.871 1 98.81 90 ALA A C 1
ATOM 706 O O . ALA A 1 90 ? 4.793 -5.055 4.527 1 98.81 90 ALA A O 1
ATOM 707 N N . LEU A 1 91 ? 3.633 -6.902 3.973 1 98.94 91 LEU A N 1
ATOM 708 C CA . LEU A 1 91 ? 3.807 -6.727 2.535 1 98.94 91 LEU A CA 1
ATOM 709 C C . LEU A 1 91 ? 3.176 -5.422 2.068 1 98.94 91 LEU A C 1
ATOM 711 O O . LEU A 1 91 ? 3.736 -4.723 1.221 1 98.94 91 LEU A O 1
ATOM 715 N N . PHE A 1 92 ? 2.033 -5.074 2.623 1 98.88 92 PHE A N 1
ATOM 716 C CA . PHE A 1 92 ? 1.331 -3.859 2.225 1 98.88 92 PHE A CA 1
ATOM 717 C C . PHE A 1 92 ? 2.115 -2.621 2.641 1 98.88 92 PHE A C 1
ATOM 719 O O . PHE A 1 92 ? 2.221 -1.66 1.875 1 98.88 92 PHE A O 1
ATOM 726 N N . GLU A 1 93 ? 2.629 -2.6 3.844 1 98.75 93 GLU A N 1
ATOM 727 C CA . GLU A 1 93 ? 3.395 -1.459 4.34 1 98.75 93 GLU A CA 1
ATOM 728 C C . GLU A 1 93 ? 4.711 -1.307 3.582 1 98.75 93 GLU A C 1
ATOM 730 O O . GLU A 1 93 ? 5.086 -0.197 3.197 1 98.75 93 GLU A O 1
ATOM 735 N N . LEU A 1 94 ? 5.441 -2.436 3.346 1 98.94 94 LEU A N 1
ATOM 736 C CA . LEU A 1 94 ? 6.656 -2.387 2.541 1 98.94 94 LEU A CA 1
ATOM 737 C C . LEU A 1 94 ? 6.375 -1.785 1.168 1 98.94 94 LEU A C 1
ATOM 739 O O . LEU A 1 94 ? 7.145 -0.951 0.683 1 98.94 94 LEU A O 1
ATOM 743 N N . THR A 1 95 ? 5.285 -2.23 0.561 1 98.88 95 THR A N 1
ATOM 744 C CA . THR A 1 95 ? 4.891 -1.722 -0.749 1 98.88 95 THR A CA 1
ATOM 745 C C . THR A 1 95 ? 4.73 -0.204 -0.713 1 98.88 95 THR A C 1
ATOM 747 O O . THR A 1 95 ? 5.184 0.496 -1.62 1 98.88 95 THR A O 1
ATOM 750 N N . ALA A 1 96 ? 4.105 0.297 0.346 1 98.69 96 ALA A N 1
ATOM 751 C CA . ALA A 1 96 ? 3.861 1.73 0.481 1 98.69 96 ALA A CA 1
ATOM 752 C C . ALA A 1 96 ? 5.172 2.512 0.492 1 98.69 96 ALA A C 1
ATOM 754 O O . ALA A 1 96 ? 5.289 3.551 -0.161 1 98.69 96 ALA A O 1
ATOM 755 N N . TYR A 1 97 ? 6.156 2.053 1.21 1 98.56 97 TYR A N 1
ATOM 756 C CA . TYR A 1 97 ? 7.441 2.742 1.297 1 98.56 97 TYR A CA 1
ATOM 757 C C . TYR A 1 97 ? 8.188 2.666 -0.028 1 98.56 97 TYR A C 1
ATOM 759 O O . TYR A 1 97 ? 8.805 3.646 -0.459 1 98.56 97 TYR A O 1
ATOM 767 N N . TYR A 1 98 ? 8.125 1.499 -0.691 1 98.81 98 TYR A N 1
ATOM 768 C CA . TYR A 1 98 ? 8.828 1.319 -1.954 1 98.81 98 TYR A CA 1
ATOM 769 C C . TYR A 1 98 ? 8.234 2.203 -3.043 1 98.81 98 TYR A C 1
ATOM 771 O O . TYR A 1 98 ? 8.953 2.676 -3.93 1 98.81 98 TYR A O 1
ATOM 779 N N . MET A 1 99 ? 6.934 2.404 -3 1 98.69 99 MET A N 1
ATOM 780 C CA . MET A 1 99 ? 6.258 3.236 -3.992 1 98.69 99 MET A CA 1
ATOM 781 C C . MET A 1 99 ? 6.852 4.641 -4.023 1 98.69 99 MET A C 1
ATOM 783 O O . MET A 1 99 ? 6.844 5.301 -5.062 1 98.69 99 MET A O 1
ATOM 787 N N . ASP A 1 100 ? 7.398 5.09 -2.889 1 97.69 100 ASP A N 1
ATOM 788 C CA . ASP A 1 100 ? 7.969 6.43 -2.801 1 97.69 100 ASP A CA 1
ATOM 789 C C . ASP A 1 100 ? 9.336 6.488 -3.477 1 97.69 100 ASP A C 1
ATOM 791 O O . ASP A 1 100 ? 9.867 7.574 -3.721 1 97.69 100 ASP A O 1
ATOM 795 N N . LEU A 1 101 ? 9.891 5.32 -3.857 1 97.38 101 LEU A N 1
ATOM 796 C CA . LEU A 1 101 ? 11.242 5.227 -4.414 1 97.38 101 LEU A CA 1
ATOM 797 C C . LEU A 1 101 ? 11.195 4.863 -5.895 1 97.38 101 LEU A C 1
ATOM 799 O O . LEU A 1 101 ? 12.234 4.703 -6.531 1 97.38 101 LEU A O 1
ATOM 803 N N . VAL A 1 102 ? 10 4.652 -6.449 1 97.5 102 VAL A N 1
ATOM 804 C CA . VAL A 1 102 ? 9.797 4.258 -7.84 1 97.5 102 VAL A CA 1
ATOM 805 C C . VAL A 1 102 ? 8.906 5.281 -8.539 1 97.5 102 VAL A C 1
ATOM 807 O O . VAL A 1 102 ? 7.914 5.738 -7.977 1 97.5 102 VAL A O 1
ATOM 810 N N . THR A 1 103 ? 9.297 5.699 -9.773 1 96.88 103 THR A N 1
ATOM 811 C CA . THR A 1 103 ? 8.492 6.672 -10.5 1 96.88 103 THR A CA 1
ATOM 812 C C . THR A 1 103 ? 7.414 5.973 -11.32 1 96.88 103 THR A C 1
ATOM 814 O O . THR A 1 103 ? 7.57 4.812 -11.703 1 96.88 103 THR A O 1
ATOM 817 N N . VAL A 1 104 ? 6.352 6.688 -11.562 1 96.69 104 VAL A N 1
ATOM 818 C CA . VAL A 1 104 ? 5.273 6.195 -12.414 1 96.69 104 VAL A CA 1
ATOM 819 C C . VAL A 1 104 ? 5.82 5.84 -13.797 1 96.69 104 VAL A C 1
ATOM 821 O O . VAL A 1 104 ? 5.496 4.785 -14.344 1 96.69 104 VAL A O 1
ATOM 824 N N . ALA A 1 105 ? 6.703 6.684 -14.289 1 95.56 105 ALA A N 1
ATOM 825 C CA . ALA A 1 105 ? 7.297 6.484 -15.609 1 95.56 105 ALA A CA 1
ATOM 826 C C . ALA A 1 105 ? 8.07 5.176 -15.672 1 95.56 105 ALA A C 1
ATOM 828 O O . ALA A 1 105 ? 8.031 4.469 -16.688 1 95.56 105 ALA A O 1
ATOM 829 N N . ARG A 1 106 ? 8.773 4.84 -14.656 1 96.56 106 ARG A N 1
ATOM 830 C CA . ARG A 1 106 ? 9.57 3.617 -14.602 1 96.56 106 ARG A CA 1
ATOM 831 C C . ARG A 1 106 ? 8.68 2.383 -14.703 1 96.56 106 ARG A C 1
ATOM 833 O O . ARG A 1 106 ? 9.023 1.416 -15.383 1 96.56 106 ARG A O 1
ATOM 840 N N . LEU A 1 107 ? 7.527 2.355 -14.023 1 97.44 107 LEU A N 1
ATOM 841 C CA . LEU A 1 107 ? 6.602 1.228 -14.062 1 97.44 107 LEU A CA 1
ATOM 842 C C . LEU A 1 107 ? 5.941 1.113 -15.438 1 97.44 107 LEU A C 1
ATOM 844 O O . LEU A 1 107 ? 5.758 0.008 -15.953 1 97.44 107 LEU A O 1
ATOM 848 N N . GLU A 1 108 ? 5.602 2.289 -16.016 1 94.19 108 GLU A N 1
ATOM 849 C CA . GLU A 1 108 ? 4.957 2.311 -17.312 1 94.19 108 GLU A CA 1
ATOM 850 C C . GLU A 1 108 ? 5.887 1.77 -18.406 1 94.19 108 GLU A C 1
ATOM 852 O O . GLU A 1 108 ? 5.426 1.211 -19.406 1 94.19 108 GLU A O 1
ATOM 857 N N . ARG A 1 109 ? 7.152 1.827 -18.156 1 95.31 109 ARG A N 1
ATOM 858 C CA . ARG A 1 109 ? 8.141 1.406 -19.156 1 95.31 109 ARG A CA 1
ATOM 859 C C . ARG A 1 109 ? 8.57 -0.037 -18.922 1 95.31 109 ARG A C 1
ATOM 861 O O . ARG A 1 109 ? 9.328 -0.601 -19.703 1 95.31 109 ARG A O 1
ATOM 868 N N . ASN A 1 110 ? 8.117 -0.623 -17.875 1 97 110 ASN A N 1
ATOM 869 C CA . ASN A 1 110 ? 8.438 -2.025 -17.641 1 97 110 ASN A CA 1
ATOM 870 C C . ASN A 1 110 ? 7.891 -2.926 -18.734 1 97 110 ASN A C 1
ATOM 872 O O . ASN A 1 110 ? 6.68 -2.973 -18.969 1 97 110 ASN A O 1
ATOM 876 N N . PRO A 1 111 ? 8.742 -3.684 -19.406 1 96.06 111 PRO A N 1
ATOM 877 C CA . PRO A 1 111 ? 8.297 -4.461 -20.578 1 96.06 111 PRO A CA 1
ATOM 878 C C . PRO A 1 111 ? 7.234 -5.496 -20.219 1 96.06 111 PRO A C 1
ATOM 880 O O . PRO A 1 111 ? 6.293 -5.711 -20.984 1 96.06 111 PRO A O 1
ATOM 883 N N . THR A 1 112 ? 7.379 -6.18 -19.125 1 94.94 112 THR A N 1
ATOM 884 C CA . THR A 1 112 ? 6.398 -7.172 -18.703 1 94.94 112 THR A CA 1
ATOM 885 C C . THR A 1 112 ? 5.047 -6.52 -18.438 1 94.94 112 THR A C 1
ATOM 887 O O . THR A 1 112 ? 4.012 -7.031 -18.859 1 94.94 112 THR A O 1
ATOM 890 N N . VAL A 1 113 ? 5.012 -5.359 -17.812 1 94.44 113 VAL A N 1
ATOM 891 C CA . VAL A 1 113 ? 3.787 -4.633 -17.484 1 94.44 113 VAL A CA 1
ATOM 892 C C . VAL A 1 113 ? 3.111 -4.168 -18.781 1 94.44 113 VAL A C 1
ATOM 894 O O . VAL A 1 113 ? 1.897 -4.312 -18.938 1 94.44 113 VAL A O 1
ATOM 897 N N . LYS A 1 114 ? 3.873 -3.674 -19.719 1 93.5 114 LYS A N 1
ATOM 898 C CA . LYS A 1 114 ? 3.346 -3.211 -21 1 93.5 114 LYS A CA 1
ATOM 899 C C . LYS A 1 114 ? 2.646 -4.34 -21.75 1 93.5 114 LYS A C 1
ATOM 901 O O . LYS A 1 114 ? 1.559 -4.148 -22.281 1 93.5 114 LYS A O 1
ATOM 906 N N . THR A 1 115 ? 3.338 -5.453 -21.734 1 92.12 115 THR A N 1
ATOM 907 C CA . THR A 1 115 ? 2.787 -6.609 -22.422 1 92.12 115 THR A CA 1
ATOM 908 C C . THR A 1 115 ? 1.47 -7.047 -21.797 1 92.12 115 THR A C 1
ATOM 910 O O . THR A 1 115 ? 0.499 -7.328 -22.5 1 92.12 115 THR A O 1
ATOM 913 N N . GLU A 1 116 ? 1.411 -7.07 -20.516 1 91 116 GLU A N 1
ATOM 914 C CA . GLU A 1 116 ? 0.213 -7.508 -19.812 1 91 116 GLU A CA 1
ATOM 915 C C . GLU A 1 116 ? -0.929 -6.512 -19.984 1 91 116 GLU A C 1
ATOM 917 O O . GLU A 1 116 ? -2.094 -6.902 -20.078 1 91 116 GLU A O 1
ATOM 922 N N . ILE A 1 117 ? -0.633 -5.238 -19.969 1 90.81 117 ILE A N 1
ATOM 923 C CA . ILE A 1 117 ? -1.638 -4.199 -20.172 1 90.81 117 ILE A CA 1
ATOM 924 C C . ILE A 1 117 ? -2.311 -4.41 -21.531 1 90.81 117 ILE A C 1
ATOM 926 O O . ILE A 1 117 ? -3.535 -4.316 -21.641 1 90.81 117 ILE A O 1
ATOM 930 N N . LYS A 1 118 ? -1.526 -4.727 -22.547 1 88.31 118 LYS A N 1
ATOM 931 C CA . LYS A 1 118 ? -2.045 -4.984 -23.891 1 88.31 118 LYS A CA 1
ATOM 932 C C . LYS A 1 118 ? -2.928 -6.23 -23.906 1 88.31 118 LYS A C 1
ATOM 934 O O . LYS A 1 118 ? -3.994 -6.234 -24.516 1 88.31 118 LYS A O 1
ATOM 939 N N . GLN A 1 119 ? -2.518 -7.211 -23.188 1 84.94 119 GLN A N 1
ATOM 940 C CA . GLN A 1 119 ? -3.234 -8.484 -23.156 1 84.94 119 GLN A CA 1
ATOM 941 C C . GLN A 1 119 ? -4.582 -8.336 -22.453 1 84.94 119 GLN A C 1
ATOM 943 O O . GLN A 1 119 ? -5.562 -8.969 -22.844 1 84.94 119 GLN A O 1
ATOM 948 N N . LYS A 1 120 ? -4.672 -7.523 -21.422 1 85.94 120 LYS A N 1
ATOM 949 C CA . LYS A 1 120 ? -5.879 -7.375 -20.625 1 85.94 120 LYS A CA 1
ATOM 950 C C . LYS A 1 120 ? -6.816 -6.332 -21.219 1 85.94 120 LYS A C 1
ATOM 952 O O . LYS A 1 120 ? -7.938 -6.145 -20.734 1 85.94 120 LYS A O 1
ATOM 957 N N . ASN A 1 121 ? -6.449 -5.684 -22.172 1 83.44 121 ASN A N 1
ATOM 958 C CA . ASN A 1 121 ? -7.23 -4.66 -22.859 1 83.44 121 ASN A CA 1
ATOM 959 C C . ASN A 1 121 ? -7.676 -3.559 -21.906 1 83.44 121 ASN A C 1
ATOM 961 O O . ASN A 1 121 ? -8.844 -3.16 -21.922 1 83.44 121 ASN A O 1
ATOM 965 N N . PHE A 1 122 ? -6.875 -3.172 -20.969 1 82.31 122 PHE A N 1
ATOM 966 C CA . PHE A 1 122 ? -7.184 -2.102 -20.016 1 82.31 122 PHE A CA 1
ATOM 967 C C . PHE A 1 122 ? -7.332 -0.769 -20.75 1 82.31 122 PHE A C 1
ATOM 969 O O . PHE A 1 122 ? -8.109 0.088 -20.328 1 82.31 122 PHE A O 1
ATOM 976 N N . LYS A 1 123 ? -6.812 -0.621 -21.938 1 77.44 123 LYS A N 1
ATOM 977 C CA . LYS A 1 123 ? -6.789 0.657 -22.641 1 77.44 123 LYS A CA 1
ATOM 978 C C . LYS A 1 123 ? -6.457 1.804 -21.688 1 77.44 123 LYS A C 1
ATOM 980 O O . LYS A 1 123 ? -5.438 1.769 -20.984 1 77.44 123 LYS A O 1
ATOM 985 N N . ASP A 1 124 ? -7.309 2.807 -21.516 1 74.62 124 ASP A N 1
ATOM 986 C CA . ASP A 1 124 ? -7.074 3.961 -20.641 1 74.62 124 ASP A CA 1
ATOM 987 C C . ASP A 1 124 ? -7.609 3.713 -19.234 1 74.62 124 ASP A C 1
ATOM 989 O O . ASP A 1 124 ? -7.582 4.609 -18.391 1 74.62 124 ASP A O 1
ATOM 993 N N . SER A 1 125 ? -7.82 2.518 -18.875 1 89.56 125 SER A N 1
ATOM 994 C CA . SER A 1 125 ? -8.461 2.223 -17.609 1 89.56 125 SER A CA 1
ATOM 995 C C . SER A 1 125 ? -7.617 1.265 -16.766 1 89.56 125 SER A C 1
ATOM 997 O O . SER A 1 125 ? -8.141 0.309 -16.188 1 89.56 125 SER A O 1
ATOM 999 N N . ILE A 1 126 ? -6.293 1.55 -16.766 1 94.19 126 ILE A N 1
ATOM 1000 C CA . ILE A 1 126 ? -5.379 0.72 -15.977 1 94.19 126 ILE A CA 1
ATOM 1001 C C . ILE A 1 126 ? -5.594 0.976 -14.492 1 94.19 126 ILE A C 1
ATOM 1003 O O . ILE A 1 126 ? -5.391 2.094 -14.008 1 94.19 126 ILE A O 1
ATOM 1007 N N . PRO A 1 127 ? -6.031 -0.042 -13.711 1 96.56 127 PRO A N 1
ATOM 1008 C CA . PRO A 1 127 ? -6.094 0.156 -12.258 1 96.56 127 PRO A CA 1
ATOM 1009 C C . PRO A 1 127 ? -4.73 0.49 -11.656 1 96.56 127 PRO A C 1
ATOM 1011 O O . PRO A 1 127 ? -3.711 -0.06 -12.078 1 96.56 127 PRO A O 1
ATOM 1014 N N . VAL A 1 128 ? -4.699 1.364 -10.664 1 97.94 128 VAL A N 1
ATOM 1015 C CA . VAL A 1 128 ? -3.463 1.768 -10.008 1 97.94 128 VAL A CA 1
ATOM 1016 C C . VAL A 1 128 ? -2.766 0.542 -9.422 1 97.94 128 VAL A C 1
ATOM 1018 O O . VAL A 1 128 ? -1.544 0.409 -9.516 1 97.94 128 VAL A O 1
ATOM 1021 N N . GLY A 1 129 ? -3.566 -0.381 -8.797 1 97.88 129 GLY A N 1
ATOM 1022 C CA . GLY A 1 129 ? -3.002 -1.592 -8.227 1 97.88 129 GLY A CA 1
ATOM 1023 C C . GLY A 1 129 ? -2.291 -2.461 -9.242 1 97.88 129 GLY A C 1
ATOM 1024 O O . GLY A 1 129 ? -1.254 -3.057 -8.945 1 97.88 129 GLY A O 1
ATOM 1025 N N . PHE A 1 130 ? -2.801 -2.502 -10.477 1 97.19 130 PHE A N 1
ATOM 1026 C CA . PHE A 1 130 ? -2.188 -3.289 -11.539 1 97.19 130 PHE A CA 1
ATOM 1027 C C . PHE A 1 130 ? -0.866 -2.67 -11.977 1 97.19 130 PHE A C 1
ATOM 1029 O O . PHE A 1 130 ? 0.143 -3.367 -12.102 1 97.19 130 PHE A O 1
ATOM 1036 N N . LEU A 1 131 ? -0.855 -1.413 -12.219 1 97.44 131 LEU A N 1
ATOM 1037 C CA . LEU A 1 131 ? 0.381 -0.751 -12.617 1 97.44 131 LEU A CA 1
ATOM 1038 C C . LEU A 1 131 ? 1.456 -0.914 -11.547 1 97.44 131 LEU A C 1
ATOM 1040 O O . LEU A 1 131 ? 2.643 -1.024 -11.867 1 97.44 131 LEU A O 1
ATOM 1044 N N . ASN A 1 132 ? 1.032 -0.953 -10.32 1 98.19 132 ASN A N 1
ATOM 1045 C CA . ASN A 1 132 ? 1.938 -0.916 -9.172 1 98.19 132 ASN A CA 1
ATOM 1046 C C . ASN A 1 132 ? 2.416 -2.314 -8.789 1 98.19 132 ASN A C 1
ATOM 1048 O O . ASN A 1 132 ? 3.254 -2.467 -7.902 1 98.19 132 ASN A O 1
ATOM 1052 N N . TYR A 1 133 ? 1.947 -3.404 -9.422 1 97.19 133 TYR A N 1
ATOM 1053 C CA . TYR A 1 133 ? 2.184 -4.746 -8.906 1 97.19 133 TYR A CA 1
ATOM 1054 C C . TYR A 1 133 ? 3.666 -5.094 -8.945 1 97.19 133 TYR A C 1
ATOM 1056 O O . TYR A 1 133 ? 4.145 -5.898 -8.141 1 97.19 133 TYR A O 1
ATOM 1064 N N . PRO A 1 134 ? 4.539 -4.496 -9.891 1 98.31 134 PRO A N 1
ATOM 1065 C CA . PRO A 1 134 ? 5.98 -4.742 -9.773 1 98.31 134 PRO A CA 1
ATOM 1066 C C . PRO A 1 134 ? 6.539 -4.328 -8.414 1 98.31 134 PRO A C 1
ATOM 1068 O O . PRO A 1 134 ? 7.445 -4.984 -7.891 1 98.31 134 PRO A O 1
ATOM 1071 N N . VAL A 1 135 ? 6.023 -3.248 -7.848 1 98.81 135 VAL A N 1
ATOM 1072 C CA . VAL A 1 135 ? 6.484 -2.762 -6.551 1 98.81 135 VAL A CA 1
ATOM 1073 C C . VAL A 1 135 ? 5.996 -3.693 -5.445 1 98.81 135 VAL A C 1
ATOM 1075 O O . VAL A 1 135 ? 6.75 -4.027 -4.527 1 98.81 135 VAL A O 1
ATOM 1078 N N . SER A 1 136 ? 4.672 -4.07 -5.492 1 98.75 136 SER A N 1
ATOM 1079 C CA . SER A 1 136 ? 4.156 -5.02 -4.512 1 98.75 136 SER A CA 1
ATOM 1080 C C . SER A 1 136 ? 4.898 -6.352 -4.59 1 98.75 136 SER A C 1
ATOM 1082 O O . SER A 1 136 ? 5.152 -6.984 -3.564 1 98.75 136 SER A O 1
ATOM 1084 N N . GLN A 1 137 ? 5.254 -6.801 -5.801 1 98.62 137 GLN A N 1
ATOM 1085 C CA . GLN A 1 137 ? 6.031 -8.023 -5.973 1 98.62 137 GLN A CA 1
ATOM 1086 C C . GLN A 1 137 ? 7.414 -7.887 -5.34 1 98.62 137 GLN A C 1
ATOM 1088 O O . GLN A 1 137 ? 7.934 -8.844 -4.758 1 98.62 137 GLN A O 1
ATOM 1093 N N . ALA A 1 138 ? 8.031 -6.707 -5.516 1 98.88 138 ALA A N 1
ATOM 1094 C CA . ALA A 1 138 ? 9.305 -6.453 -4.852 1 98.88 138 ALA A CA 1
ATOM 1095 C C . ALA A 1 138 ? 9.18 -6.605 -3.338 1 98.88 138 ALA A C 1
ATOM 1097 O O . ALA A 1 138 ? 10.086 -7.121 -2.68 1 98.88 138 ALA A O 1
ATOM 1098 N N . ALA A 1 139 ? 8.07 -6.133 -2.771 1 98.94 139 ALA A N 1
ATOM 1099 C CA . ALA A 1 139 ? 7.82 -6.301 -1.342 1 98.94 139 ALA A CA 1
ATOM 1100 C C . ALA A 1 139 ? 7.754 -7.777 -0.968 1 98.94 139 ALA A C 1
ATOM 1102 O O . ALA A 1 139 ? 8.305 -8.195 0.056 1 98.94 139 ALA A O 1
ATOM 1103 N N . ASP A 1 140 ? 7.082 -8.617 -1.793 1 98.88 140 ASP A N 1
ATOM 1104 C CA . ASP A 1 140 ? 7.027 -10.062 -1.559 1 98.88 140 ASP A CA 1
ATOM 1105 C C . ASP A 1 140 ? 8.43 -10.656 -1.463 1 98.88 140 ASP A C 1
ATOM 1107 O O . ASP A 1 140 ? 8.703 -11.469 -0.575 1 98.88 140 ASP A O 1
ATOM 1111 N N . ILE A 1 141 ? 9.266 -10.25 -2.402 1 98.88 141 ILE A N 1
ATOM 1112 C CA . ILE A 1 141 ? 10.594 -10.828 -2.529 1 98.88 141 ILE A CA 1
ATOM 1113 C C . ILE A 1 141 ? 11.477 -10.352 -1.377 1 98.88 141 ILE A C 1
ATOM 1115 O O . ILE A 1 141 ? 12.125 -11.156 -0.707 1 98.88 141 ILE A O 1
ATOM 1119 N N . THR A 1 142 ? 11.453 -9.086 -1.054 1 98.94 142 THR A N 1
ATOM 1120 C CA . THR A 1 142 ? 12.391 -8.492 -0.103 1 98.94 142 THR A CA 1
ATOM 1121 C C . THR A 1 142 ? 11.961 -8.789 1.331 1 98.94 142 THR A C 1
ATOM 1123 O O . THR A 1 142 ? 12.797 -8.852 2.234 1 98.94 142 THR A O 1
ATOM 1126 N N . ALA A 1 143 ? 10.633 -8.961 1.592 1 98.94 143 ALA A N 1
ATOM 1127 C CA . ALA A 1 143 ? 10.156 -9.266 2.939 1 98.94 143 ALA A CA 1
ATOM 1128 C C . ALA A 1 143 ? 10.859 -10.492 3.506 1 98.94 143 ALA A C 1
ATOM 1130 O O . ALA A 1 143 ? 11.102 -10.578 4.711 1 98.94 143 ALA A O 1
ATOM 1131 N N . PHE A 1 144 ? 11.242 -11.43 2.607 1 98.81 144 PHE A N 1
ATOM 1132 C CA . PHE A 1 144 ? 11.867 -12.672 3.047 1 98.81 144 PHE A CA 1
ATOM 1133 C C . PHE A 1 144 ? 13.352 -12.68 2.711 1 98.81 144 PHE A C 1
ATOM 1135 O O . PHE A 1 144 ? 14.031 -13.695 2.889 1 98.81 144 PHE A O 1
ATOM 1142 N N . LYS A 1 145 ? 13.82 -11.523 2.162 1 98.56 145 LYS A N 1
ATOM 1143 C CA . LYS A 1 145 ? 15.203 -11.414 1.707 1 98.56 145 LYS A CA 1
ATOM 1144 C C . LYS A 1 145 ? 15.57 -12.578 0.788 1 98.56 145 LYS A C 1
ATOM 1146 O O . LYS A 1 145 ? 16.625 -13.195 0.952 1 98.56 145 LYS A O 1
ATOM 1151 N N . ALA A 1 146 ? 14.641 -12.93 -0.105 1 98.56 146 ALA A N 1
ATOM 1152 C CA . ALA A 1 146 ? 14.82 -14.023 -1.054 1 98.56 146 ALA A CA 1
ATOM 1153 C C . ALA A 1 146 ? 16.016 -13.773 -1.961 1 98.56 146 ALA A C 1
ATOM 1155 O O . ALA A 1 146 ? 16.141 -12.695 -2.551 1 98.56 146 ALA A O 1
ATOM 1156 N N . THR A 1 147 ? 16.875 -14.727 -2.055 1 98 147 THR A N 1
ATOM 1157 C CA . THR A 1 147 ? 18.062 -14.609 -2.893 1 98 147 THR A CA 1
ATOM 1158 C C . THR A 1 147 ? 17.844 -15.281 -4.246 1 98 147 THR A C 1
ATOM 1160 O O . THR A 1 147 ? 18.5 -14.945 -5.227 1 98 147 THR A O 1
ATOM 1163 N N . VAL A 1 148 ? 16.906 -16.25 -4.254 1 97.44 148 VAL A N 1
ATOM 1164 C CA . VAL A 1 148 ? 16.625 -17 -5.477 1 97.44 148 VAL A CA 1
ATOM 1165 C C . VAL A 1 148 ? 15.133 -16.984 -5.758 1 97.44 148 VAL A C 1
ATOM 1167 O O . VAL A 1 148 ? 14.328 -17.312 -4.883 1 97.44 148 VAL A O 1
ATOM 1170 N N . VAL A 1 149 ? 14.781 -16.609 -6.957 1 97.44 149 VAL A N 1
ATOM 1171 C CA . VAL A 1 149 ? 13.391 -16.562 -7.379 1 97.44 149 VAL A CA 1
ATOM 1172 C C . VAL A 1 149 ? 13.211 -17.344 -8.672 1 97.44 149 VAL A C 1
ATOM 1174 O O . VAL A 1 149 ? 13.508 -16.859 -9.758 1 97.44 149 VAL A O 1
ATOM 1177 N N . PRO A 1 150 ? 12.672 -18.547 -8.562 1 93.88 150 PRO A N 1
ATOM 1178 C CA . PRO A 1 150 ? 12.352 -19.297 -9.781 1 93.88 150 PRO A CA 1
ATOM 1179 C C . PRO A 1 150 ? 11.25 -18.625 -10.609 1 93.88 150 PRO A C 1
ATOM 1181 O O . PRO A 1 150 ? 10.117 -18.5 -10.133 1 93.88 150 PRO A O 1
ATOM 1184 N N . VAL A 1 151 ? 11.57 -18.188 -11.789 1 86.75 151 VAL A N 1
ATOM 1185 C CA . VAL A 1 151 ? 10.602 -17.484 -12.617 1 86.75 151 VAL A CA 1
ATOM 1186 C C . VAL A 1 151 ? 10.883 -17.75 -14.094 1 86.75 151 VAL A C 1
ATOM 1188 O O . VAL A 1 151 ? 11.93 -18.297 -14.438 1 86.75 151 VAL A O 1
ATOM 1191 N N . GLY A 1 152 ? 9.844 -17.5 -14.898 1 82.88 152 GLY A N 1
ATOM 1192 C CA . GLY A 1 152 ? 10.078 -17.484 -16.328 1 82.88 152 GLY A CA 1
ATOM 1193 C C . GLY A 1 152 ? 10.883 -16.297 -16.797 1 82.88 152 GLY A C 1
ATOM 1194 O O . GLY A 1 152 ? 11.047 -15.32 -16.062 1 82.88 152 GLY A O 1
ATOM 1195 N N . ASP A 1 153 ? 11.352 -16.312 -18.031 1 82.25 153 ASP A N 1
ATOM 1196 C CA . ASP A 1 153 ? 12.172 -15.25 -18.609 1 82.25 153 ASP A CA 1
ATOM 1197 C C . ASP A 1 153 ? 11.414 -13.93 -18.672 1 82.25 153 ASP A C 1
ATOM 1199 O O . ASP A 1 153 ? 12.016 -12.859 -18.562 1 82.25 153 ASP A O 1
ATOM 1203 N N . ASP A 1 154 ? 10.172 -14.086 -18.828 1 84.94 154 ASP A N 1
ATOM 1204 C CA . ASP A 1 154 ? 9.328 -12.898 -18.953 1 84.94 154 ASP A CA 1
ATOM 1205 C C . ASP A 1 154 ? 9.312 -12.109 -17.641 1 84.94 154 ASP A C 1
ATOM 1207 O O . ASP A 1 154 ? 8.898 -10.945 -17.625 1 84.94 154 ASP A O 1
ATOM 1211 N N . GLN A 1 155 ? 9.797 -12.648 -16.562 1 91.38 155 GLN A N 1
ATOM 1212 C CA . GLN A 1 155 ? 9.75 -12.008 -15.25 1 91.38 155 GLN A CA 1
ATOM 1213 C C . GLN A 1 155 ? 11.062 -11.297 -14.938 1 91.38 155 GLN A C 1
ATOM 1215 O O . GLN A 1 155 ? 11.18 -10.625 -13.906 1 91.38 155 GLN A O 1
ATOM 1220 N N . GLU A 1 156 ? 12.031 -11.422 -15.812 1 93.81 156 GLU A N 1
ATOM 1221 C CA . GLU A 1 156 ? 13.328 -10.797 -15.562 1 93.81 156 GLU A CA 1
ATOM 1222 C C . GLU A 1 156 ? 13.188 -9.297 -15.336 1 93.81 156 GLU A C 1
ATOM 1224 O O . GLU A 1 156 ? 13.812 -8.734 -14.43 1 93.81 156 GLU A O 1
ATOM 1229 N N . PRO A 1 157 ? 12.375 -8.586 -16.125 1 96.69 157 PRO A N 1
ATOM 1230 C CA . PRO A 1 157 ? 12.203 -7.16 -15.852 1 96.69 157 PRO A CA 1
ATOM 1231 C C . PRO A 1 157 ? 11.648 -6.895 -14.453 1 96.69 157 PRO A C 1
ATOM 1233 O O . PRO A 1 157 ? 11.984 -5.879 -13.836 1 96.69 157 PRO A O 1
ATOM 1236 N N . MET A 1 158 ? 10.812 -7.77 -13.945 1 97.19 158 MET A N 1
ATOM 1237 C CA . MET A 1 158 ? 10.266 -7.648 -12.594 1 97.19 158 MET A CA 1
ATOM 1238 C C . MET A 1 158 ? 11.367 -7.809 -11.555 1 97.19 158 MET A C 1
ATOM 1240 O O . MET A 1 158 ? 11.391 -7.086 -10.555 1 97.19 158 MET A O 1
ATOM 1244 N N . LEU A 1 159 ? 12.242 -8.719 -11.797 1 97.75 159 LEU A N 1
ATOM 1245 C CA . LEU A 1 159 ? 13.367 -8.93 -10.891 1 97.75 159 LEU A CA 1
ATOM 1246 C C . LEU A 1 159 ? 14.312 -7.727 -10.914 1 97.75 159 LEU A C 1
ATOM 1248 O O . LEU A 1 159 ? 14.836 -7.332 -9.867 1 97.75 159 LEU A O 1
ATOM 1252 N N . GLU A 1 160 ? 14.5 -7.195 -12.125 1 98 160 GLU A N 1
ATOM 1253 C CA . GLU A 1 160 ? 15.336 -6 -12.211 1 98 160 GLU A CA 1
ATOM 1254 C C . GLU A 1 160 ? 14.703 -4.832 -11.453 1 98 160 GLU A C 1
ATOM 1256 O O . GLU A 1 160 ? 15.406 -4.066 -10.789 1 98 160 GLU A O 1
ATOM 1261 N N . GLN A 1 161 ? 13.406 -4.695 -11.609 1 98.56 161 GLN A N 1
ATOM 1262 C CA . GLN A 1 161 ? 12.703 -3.684 -10.828 1 98.56 161 GLN A CA 1
ATOM 1263 C C . GLN A 1 161 ? 12.938 -3.885 -9.336 1 98.56 161 GLN A C 1
ATOM 1265 O O . GLN A 1 161 ? 13.141 -2.918 -8.594 1 98.56 161 GLN A O 1
ATOM 1270 N N . THR A 1 162 ? 12.875 -5.125 -8.852 1 98.75 162 THR A N 1
ATOM 1271 C CA . THR A 1 162 ? 13.133 -5.441 -7.449 1 98.75 162 THR A CA 1
ATOM 1272 C C . THR A 1 162 ? 14.562 -5.055 -7.059 1 98.75 162 THR A C 1
ATOM 1274 O O . THR A 1 162 ? 14.773 -4.418 -6.023 1 98.75 162 THR A O 1
ATOM 1277 N N . ARG A 1 163 ? 15.531 -5.406 -7.914 1 98.75 163 ARG A N 1
ATOM 1278 C CA . ARG A 1 163 ? 16.922 -5.074 -7.633 1 98.75 163 ARG A CA 1
ATOM 1279 C C . ARG A 1 163 ? 17.125 -3.562 -7.539 1 98.75 163 ARG A C 1
ATOM 1281 O O . ARG A 1 163 ? 17.844 -3.08 -6.672 1 98.75 163 ARG A O 1
ATOM 1288 N N . GLU A 1 164 ? 16.469 -2.842 -8.43 1 98.69 164 GLU A N 1
ATOM 1289 C CA . GLU A 1 164 ? 16.562 -1.386 -8.406 1 98.69 164 GLU A CA 1
ATOM 1290 C C . GLU A 1 164 ? 15.992 -0.819 -7.105 1 98.69 164 GLU A C 1
ATOM 1292 O O . GLU A 1 164 ? 16.578 0.097 -6.516 1 98.69 164 GLU A O 1
ATOM 1297 N N . ILE A 1 165 ? 14.867 -1.308 -6.668 1 98.75 165 ILE A N 1
ATOM 1298 C CA . ILE A 1 165 ? 14.242 -0.857 -5.426 1 98.75 165 ILE A CA 1
ATOM 1299 C C . ILE A 1 165 ? 15.172 -1.15 -4.25 1 98.75 165 ILE A C 1
ATOM 1301 O O . ILE A 1 165 ? 15.367 -0.301 -3.375 1 98.75 165 ILE A O 1
ATOM 1305 N N . VAL A 1 166 ? 15.773 -2.357 -4.246 1 98.88 166 VAL A N 1
ATOM 1306 C CA . VAL A 1 166 ? 16.703 -2.75 -3.193 1 98.88 166 VAL A CA 1
ATOM 1307 C C . VAL A 1 166 ? 17.891 -1.784 -3.16 1 98.88 166 VAL A C 1
ATOM 1309 O O . VAL A 1 166 ? 18.234 -1.256 -2.102 1 98.88 166 VAL A O 1
ATOM 1312 N N . ARG A 1 167 ? 18.484 -1.512 -4.297 1 98.62 167 ARG A N 1
ATOM 1313 C CA . ARG A 1 167 ? 19.641 -0.62 -4.379 1 98.62 167 ARG A CA 1
ATOM 1314 C C . ARG A 1 167 ? 19.266 0.791 -3.932 1 98.62 167 ARG A C 1
ATOM 1316 O O . ARG A 1 167 ? 20 1.41 -3.154 1 98.62 167 ARG A O 1
ATOM 1323 N N . THR A 1 168 ? 18.172 1.291 -4.477 1 98.25 168 THR A N 1
ATOM 1324 C CA . THR A 1 168 ? 17.75 2.643 -4.141 1 98.25 168 THR A CA 1
ATOM 1325 C C . THR A 1 168 ? 17.453 2.76 -2.646 1 98.25 168 THR A C 1
ATOM 1327 O O . THR A 1 168 ? 17.891 3.711 -1.996 1 98.25 168 THR A O 1
ATOM 1330 N N . PHE A 1 169 ? 16.734 1.81 -2.049 1 98.75 169 PHE A N 1
ATOM 1331 C CA . PHE A 1 169 ? 16.406 1.835 -0.63 1 98.75 169 PHE A CA 1
ATOM 1332 C C . PHE A 1 169 ? 17.672 1.83 0.224 1 98.75 169 PHE A C 1
ATOM 1334 O O . PHE A 1 169 ? 17.828 2.67 1.11 1 98.75 169 PHE A O 1
ATOM 1341 N N . ASN A 1 170 ? 18.453 0.816 -0.076 1 98.62 170 ASN A N 1
ATOM 1342 C CA . ASN A 1 170 ? 19.688 0.688 0.704 1 98.62 170 ASN A CA 1
ATOM 1343 C C . ASN A 1 170 ? 20.531 1.947 0.614 1 98.62 170 ASN A C 1
ATOM 1345 O O . ASN A 1 170 ? 21.125 2.377 1.608 1 98.62 170 ASN A O 1
ATOM 1349 N N . ARG A 1 171 ? 20.609 2.521 -0.552 1 97.88 171 ARG A N 1
ATOM 1350 C CA . ARG A 1 171 ? 21.375 3.742 -0.743 1 97.88 171 ARG A CA 1
ATOM 1351 C C . ARG A 1 171 ? 20.75 4.914 0.004 1 97.88 171 ARG A C 1
ATOM 1353 O O . ARG A 1 171 ? 21.422 5.602 0.773 1 97.88 171 ARG A O 1
ATOM 1360 N N . VAL A 1 172 ? 19.469 5.141 -0.175 1 97 172 VAL A N 1
ATOM 1361 C CA . VAL A 1 172 ? 18.75 6.289 0.366 1 97 172 VAL A CA 1
ATOM 1362 C C . VAL A 1 172 ? 18.797 6.258 1.892 1 97 172 VAL A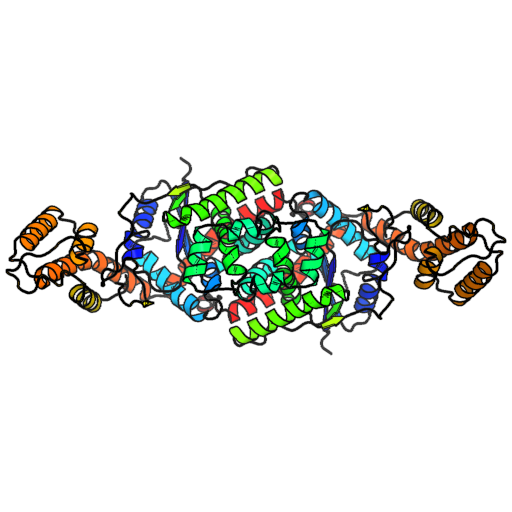 C 1
ATOM 1364 O O . VAL A 1 172 ? 18.969 7.297 2.533 1 97 172 VAL A O 1
ATOM 1367 N N . TYR A 1 173 ? 18.703 5.129 2.471 1 97.31 173 TYR A N 1
ATOM 1368 C CA . TYR A 1 173 ? 18.578 5.035 3.922 1 97.31 173 TYR A CA 1
ATOM 1369 C C . TYR A 1 173 ? 19.875 4.535 4.543 1 97.31 173 TYR A C 1
ATOM 1371 O O . TYR A 1 173 ? 19.906 4.148 5.715 1 97.31 173 TYR A O 1
ATOM 1379 N N . ASN A 1 174 ? 20.953 4.488 3.746 1 96.5 174 ASN A N 1
ATOM 1380 C CA . ASN A 1 174 ? 22.297 4.145 4.184 1 96.5 174 ASN A CA 1
ATOM 1381 C C . ASN A 1 174 ? 22.312 2.846 4.984 1 96.5 174 ASN A C 1
ATOM 1383 O O . ASN A 1 174 ? 22.781 2.822 6.125 1 96.5 174 ASN A O 1
ATOM 1387 N N . THR A 1 175 ? 21.766 1.821 4.348 1 97.94 175 THR A N 1
ATOM 1388 C CA . THR A 1 175 ? 21.688 0.503 4.969 1 97.94 175 THR A CA 1
ATOM 1389 C C . THR A 1 175 ? 22 -0.59 3.949 1 97.94 175 THR A C 1
ATOM 1391 O O . THR A 1 175 ? 22.281 -0.3 2.785 1 97.94 175 THR A O 1
ATOM 1394 N N . ASP A 1 176 ? 22.109 -1.841 4.391 1 98.19 176 ASP A N 1
ATOM 1395 C CA . ASP A 1 176 ? 22.281 -3.002 3.527 1 98.19 176 ASP A CA 1
ATOM 1396 C C . ASP A 1 176 ? 21.312 -4.121 3.898 1 98.19 176 ASP A C 1
ATOM 1398 O O . ASP A 1 176 ? 21.609 -5.301 3.699 1 98.19 176 ASP A O 1
ATOM 1402 N N . ILE A 1 177 ? 20.172 -3.734 4.434 1 98.19 177 ILE A N 1
ATOM 1403 C CA . ILE A 1 177 ? 19.297 -4.727 5.051 1 98.19 177 ILE A CA 1
ATOM 1404 C C . ILE A 1 177 ? 18.562 -5.516 3.967 1 98.19 177 ILE A C 1
ATOM 1406 O O . ILE A 1 177 ? 18.219 -6.68 4.168 1 98.19 177 ILE A O 1
ATOM 1410 N N . LEU A 1 178 ? 18.25 -4.883 2.814 1 98.75 178 LEU A N 1
ATOM 1411 C CA . LEU A 1 178 ? 17.531 -5.582 1.749 1 98.75 178 LEU A CA 1
ATOM 1412 C C . LEU A 1 178 ? 18.516 -6.27 0.8 1 98.75 178 LEU A C 1
ATOM 1414 O O . LEU A 1 178 ? 19.609 -5.754 0.551 1 98.75 178 LEU A O 1
ATOM 1418 N N . VAL A 1 179 ? 18.109 -7.402 0.281 1 98.5 179 VAL A N 1
ATOM 1419 C CA . VAL A 1 179 ? 18.984 -8.266 -0.509 1 98.5 179 VAL A CA 1
ATOM 1420 C C . VAL A 1 179 ? 18.469 -8.344 -1.945 1 98.5 179 VAL A C 1
ATOM 1422 O O . VAL A 1 179 ? 17.25 -8.453 -2.176 1 98.5 179 VAL A O 1
ATOM 1425 N N . GLU A 1 180 ? 19.406 -8.203 -2.91 1 98.44 180 GLU A N 1
ATOM 1426 C CA . GLU A 1 180 ? 19.031 -8.352 -4.312 1 98.44 180 GLU A CA 1
ATOM 1427 C C . GLU A 1 180 ? 18.75 -9.812 -4.668 1 98.44 180 GLU A C 1
ATOM 1429 O O . GLU A 1 180 ? 19.547 -10.695 -4.32 1 98.44 180 GLU A O 1
ATOM 1434 N N . PRO A 1 181 ? 17.672 -10.086 -5.312 1 98.31 181 PRO A N 1
ATOM 1435 C CA . PRO A 1 181 ? 17.375 -11.453 -5.742 1 98.31 181 PRO A CA 1
ATOM 1436 C C . PRO A 1 181 ? 18.031 -11.812 -7.07 1 98.31 181 PRO A C 1
ATOM 1438 O O . PRO A 1 181 ? 18.391 -10.93 -7.848 1 98.31 181 PRO A O 1
ATOM 1441 N N . LYS A 1 182 ? 18.203 -13.078 -7.293 1 96.94 182 LYS A N 1
ATOM 1442 C CA . LYS A 1 182 ? 18.578 -13.641 -8.586 1 96.94 182 LYS A CA 1
ATOM 1443 C C . LYS A 1 182 ? 17.5 -14.547 -9.141 1 96.94 182 LYS A C 1
ATOM 1445 O O . LYS A 1 182 ? 16.844 -15.281 -8.391 1 96.94 182 LYS A O 1
ATOM 1450 N N . GLY A 1 183 ? 17.312 -14.438 -10.422 1 94.44 183 GLY A N 1
ATOM 1451 C CA . GLY A 1 183 ? 16.375 -15.328 -11.07 1 94.44 183 GLY A CA 1
ATOM 1452 C C . GLY A 1 183 ? 16.922 -16.734 -11.273 1 94.44 183 GLY A C 1
ATOM 1453 O O . GLY A 1 183 ? 18.109 -16.906 -11.547 1 94.44 183 GLY A O 1
ATOM 1454 N N . TYR A 1 184 ? 16.125 -17.703 -10.961 1 91.38 184 TYR A N 1
ATOM 1455 C CA . TYR A 1 184 ? 16.375 -19.094 -11.32 1 91.38 184 TYR A CA 1
ATOM 1456 C C . TYR A 1 184 ? 15.539 -19.5 -12.523 1 91.38 184 TYR A C 1
ATOM 1458 O O . TYR A 1 184 ? 14.328 -19.688 -12.406 1 91.38 184 TYR A O 1
ATOM 1466 N N . PHE A 1 185 ? 16.203 -19.609 -13.641 1 84.94 185 PHE A N 1
ATOM 1467 C CA . PHE A 1 185 ? 15.484 -19.859 -14.891 1 84.94 185 PHE A CA 1
ATOM 1468 C C . PHE A 1 185 ? 15.664 -21.297 -15.336 1 84.94 185 PHE A C 1
ATOM 1470 O O . PHE A 1 185 ? 16.766 -21.859 -15.227 1 84.94 185 PHE A O 1
ATOM 1477 N N . PRO A 1 186 ? 14.57 -21.953 -15.75 1 77.12 186 PRO A N 1
ATOM 1478 C CA . PRO A 1 186 ? 14.734 -23.281 -16.344 1 77.12 186 PRO A CA 1
ATOM 1479 C C . PRO A 1 186 ? 15.57 -23.266 -17.609 1 77.12 186 PRO A C 1
ATOM 1481 O O . PRO A 1 186 ? 15.75 -22.203 -18.219 1 77.12 186 PRO A O 1
ATOM 1484 N N . PRO A 1 187 ? 16.234 -24.406 -17.875 1 71.56 187 PRO A N 1
ATOM 1485 C CA . PRO A 1 187 ? 16.969 -24.438 -19.141 1 71.56 187 PRO A CA 1
ATOM 1486 C C . PRO A 1 187 ? 16.109 -24.016 -20.328 1 71.56 187 PRO A C 1
ATOM 1488 O O . PRO A 1 187 ? 14.906 -24.25 -20.328 1 71.56 187 PRO A O 1
ATOM 1491 N N . LYS A 1 188 ? 16.781 -23.297 -21.281 1 62.5 188 LYS A N 1
ATOM 1492 C CA . LYS A 1 188 ? 16.109 -22.75 -22.453 1 62.5 188 LYS A CA 1
ATOM 1493 C C . LYS A 1 188 ? 15.344 -23.828 -23.203 1 62.5 188 LYS A C 1
ATOM 1495 O O . LYS A 1 188 ? 15.836 -24.953 -23.359 1 62.5 188 LYS A O 1
ATOM 1500 N N . GLY A 1 189 ? 14.078 -23.594 -23.672 1 56.59 189 GLY A N 1
ATOM 1501 C CA . GLY A 1 189 ? 13.266 -24.5 -24.469 1 56.59 189 GLY A CA 1
ATOM 1502 C C . GLY A 1 189 ? 12.359 -25.391 -23.641 1 56.59 189 GLY A C 1
ATOM 1503 O O . GLY A 1 189 ? 11.461 -26.031 -24.188 1 56.59 189 GLY A O 1
ATOM 1504 N N . GLN A 1 190 ? 12.617 -25.703 -22.422 1 56.75 190 GLN A N 1
ATOM 1505 C CA . GLN A 1 190 ? 11.859 -26.641 -21.594 1 56.75 190 GLN A CA 1
ATOM 1506 C C . GLN A 1 190 ? 10.68 -25.953 -20.922 1 56.75 190 GLN A C 1
ATOM 1508 O O . GLN A 1 190 ? 9.852 -26.609 -20.281 1 56.75 190 GLN A O 1
ATOM 1513 N N . GLY A 1 191 ? 10.266 -24.75 -21.391 1 61.44 191 GLY A N 1
ATOM 1514 C CA . GLY A 1 191 ? 9.398 -24.094 -20.438 1 61.44 191 GLY A CA 1
ATOM 1515 C C . GLY A 1 191 ? 7.992 -23.859 -20.953 1 61.44 191 GLY A C 1
ATOM 1516 O O . GLY A 1 191 ? 7.066 -23.609 -20.188 1 61.44 191 GLY A O 1
ATOM 1517 N N . ARG A 1 192 ? 7.734 -24.047 -22.266 1 72.44 192 ARG A N 1
ATOM 1518 C CA . ARG A 1 192 ? 6.375 -23.734 -22.688 1 72.44 192 ARG A CA 1
ATOM 1519 C C . ARG A 1 192 ? 5.723 -24.922 -23.375 1 72.44 192 ARG A C 1
ATOM 1521 O O . ARG A 1 192 ? 6.207 -25.406 -24.391 1 72.44 192 ARG A O 1
ATOM 1528 N N . LEU A 1 193 ? 4.812 -25.516 -22.641 1 84.94 193 LEU A N 1
ATOM 1529 C CA . LEU A 1 193 ? 3.994 -26.578 -23.219 1 84.94 193 LEU A CA 1
ATOM 1530 C C . LEU A 1 193 ? 2.77 -26 -23.906 1 84.94 193 LEU A C 1
ATOM 1532 O O . LEU A 1 193 ? 1.991 -25.25 -23.297 1 84.94 193 LEU A O 1
ATOM 1536 N N . PRO A 1 194 ? 2.668 -26.312 -25.188 1 87.62 194 PRO A N 1
ATOM 1537 C CA . PRO A 1 194 ? 1.508 -25.766 -25.906 1 87.62 194 PRO A CA 1
ATOM 1538 C C . PRO A 1 194 ? 0.19 -26.391 -25.438 1 87.62 194 PRO A C 1
ATOM 1540 O O . PRO A 1 194 ? 0.186 -27.469 -24.844 1 87.62 194 PRO A O 1
ATOM 1543 N N . GLY A 1 195 ? -0.898 -25.703 -25.766 1 90.12 195 GLY A N 1
ATOM 1544 C CA . GLY A 1 195 ? -2.219 -26.25 -25.516 1 90.12 195 GLY A CA 1
ATOM 1545 C C . GLY A 1 195 ? -2.557 -27.438 -26.406 1 90.12 195 GLY A C 1
ATOM 1546 O O . GLY A 1 195 ? -1.803 -27.766 -27.328 1 90.12 195 GLY A O 1
ATOM 1547 N N . LEU A 1 196 ? -3.695 -28.031 -26.125 1 90.75 196 LEU A N 1
ATOM 1548 C CA . LEU A 1 196 ? -4.168 -29.203 -26.844 1 90.75 196 LEU A CA 1
ATOM 1549 C C . LEU A 1 196 ? -4.34 -28.906 -28.328 1 90.75 196 LEU A C 1
ATOM 1551 O O . LEU A 1 196 ? -4.234 -29.797 -29.172 1 90.75 196 LEU A O 1
ATOM 1555 N N . ASP A 1 197 ? -4.613 -27.672 -28.656 1 87.5 197 ASP A N 1
ATOM 1556 C CA . ASP A 1 197 ? -4.891 -27.234 -30.016 1 87.5 197 ASP A CA 1
ATOM 1557 C C . ASP A 1 197 ? -3.615 -26.781 -30.719 1 87.5 197 ASP A C 1
ATOM 1559 O O . ASP A 1 197 ? -3.666 -26.25 -31.828 1 87.5 197 ASP A O 1
ATOM 1563 N N . GLY A 1 198 ? -2.521 -26.938 -30.016 1 84.19 198 GLY A N 1
ATOM 1564 C CA . GLY A 1 198 ? -1.254 -26.531 -30.609 1 84.19 198 GLY A CA 1
ATOM 1565 C C . GLY A 1 198 ? -0.948 -25.062 -30.406 1 84.19 198 GLY A C 1
ATOM 1566 O O . GLY A 1 198 ? 0.104 -24.578 -30.844 1 84.19 198 GLY A O 1
ATOM 1567 N N . ASN A 1 199 ? -1.879 -24.484 -29.828 1 77.81 199 ASN A N 1
ATOM 1568 C CA . ASN A 1 199 ? -1.627 -23.078 -29.484 1 77.81 199 ASN A CA 1
ATOM 1569 C C . ASN A 1 199 ? -0.497 -22.953 -28.469 1 77.81 199 ASN A C 1
ATOM 1571 O O . ASN A 1 199 ? -0.281 -23.859 -27.656 1 77.81 199 ASN A O 1
ATOM 1575 N N . ALA A 1 200 ? 0.208 -21.891 -28.516 1 72 200 ALA A N 1
ATOM 1576 C CA . ALA A 1 200 ? 1.377 -21.688 -27.672 1 72 200 ALA A CA 1
ATOM 1577 C C . ALA A 1 200 ? 0.978 -21.594 -26.203 1 72 200 ALA A C 1
ATOM 1579 O O . ALA A 1 200 ? 1.735 -22 -25.312 1 72 200 ALA A O 1
ATOM 1580 N N . LYS A 1 201 ? -0.168 -21.062 -25.891 1 74 201 LYS A N 1
ATOM 1581 C CA . LYS A 1 201 ? -0.489 -20.859 -24.484 1 74 201 LYS A CA 1
ATOM 1582 C C . LYS A 1 201 ? -1.681 -21.719 -24.062 1 74 201 LYS A C 1
ATOM 1584 O O . LYS A 1 201 ? -2.697 -21.766 -24.766 1 74 201 LYS A O 1
ATOM 1589 N N . MET A 1 202 ? -1.393 -22.484 -22.875 1 82.56 202 MET A N 1
ATOM 1590 C CA . MET A 1 202 ? -2.508 -23.188 -22.266 1 82.56 202 MET A CA 1
ATOM 1591 C C . MET A 1 202 ? -3.357 -22.25 -21.422 1 82.56 202 MET A C 1
ATOM 1593 O O . MET A 1 202 ? -2.824 -21.406 -20.688 1 82.56 202 MET A O 1
ATOM 1597 N N . SER A 1 203 ? -4.652 -22.297 -21.641 1 79.94 203 SER A N 1
ATOM 1598 C CA . SER A 1 203 ? -5.496 -21.422 -20.812 1 79.94 203 SER A CA 1
ATOM 1599 C C . SER A 1 203 ? -6.891 -22.016 -20.641 1 79.94 203 SER A C 1
ATOM 1601 O O . SER A 1 203 ? -7.344 -22.797 -21.469 1 79.94 203 SER A O 1
ATOM 1603 N N . LYS A 1 204 ? -7.375 -21.641 -19.516 1 79.31 204 LYS A N 1
ATOM 1604 C CA . LYS A 1 204 ? -8.758 -22.031 -19.25 1 79.31 204 LYS A CA 1
ATOM 1605 C C . LYS A 1 204 ? -9.703 -21.453 -20.297 1 79.31 204 LYS A C 1
ATOM 1607 O O . LYS A 1 204 ? -10.594 -22.156 -20.781 1 79.31 204 LYS A O 1
ATOM 1612 N N . SER A 1 205 ? -9.492 -20.297 -20.641 1 78.19 205 SER A N 1
ATOM 1613 C CA . SER A 1 205 ? -10.375 -19.594 -21.562 1 78.19 205 SER A CA 1
ATOM 1614 C C . SER A 1 205 ? -10.383 -20.25 -22.938 1 78.19 205 SER A C 1
ATOM 1616 O O . SER A 1 205 ? -11.398 -20.234 -23.641 1 78.19 205 SER A O 1
ATOM 1618 N N . LEU A 1 206 ? -9.383 -20.891 -23.312 1 81.62 206 LEU A N 1
ATOM 1619 C CA . LEU A 1 206 ? -9.266 -21.547 -24.609 1 81.62 206 LEU A CA 1
ATOM 1620 C C . LEU A 1 206 ? -9.75 -22.984 -24.531 1 81.62 206 LEU A C 1
ATOM 1622 O O . LEU A 1 206 ? -9.891 -23.656 -25.562 1 81.62 206 LEU A O 1
ATOM 1626 N N . GLY A 1 207 ? -9.93 -23.469 -23.359 1 85.5 207 GLY A N 1
ATOM 1627 C CA . GLY A 1 207 ? -10.375 -24.844 -23.172 1 85.5 207 GLY A CA 1
ATOM 1628 C C . GLY A 1 207 ? -9.352 -25.859 -23.641 1 85.5 207 GLY A C 1
ATOM 1629 O O . GLY A 1 207 ? -9.711 -26.984 -24.016 1 85.5 207 GLY A O 1
ATOM 1630 N N . ASN A 1 208 ? -8.172 -25.516 -23.703 1 90.75 208 ASN A N 1
ATOM 1631 C CA . ASN A 1 208 ? -7.152 -26.391 -24.281 1 90.75 208 ASN A CA 1
ATOM 1632 C C . ASN A 1 208 ? -6.176 -26.906 -23.219 1 90.75 208 ASN A C 1
ATOM 1634 O O . ASN A 1 208 ? -5.055 -27.297 -23.547 1 90.75 208 ASN A O 1
ATOM 1638 N N . ALA A 1 209 ? -6.59 -26.875 -21.953 1 93.31 209 ALA A N 1
ATOM 1639 C CA . ALA A 1 209 ? -5.66 -27.219 -20.875 1 93.31 209 ALA A CA 1
ATOM 1640 C C . ALA A 1 209 ? -6.012 -28.562 -20.25 1 93.31 209 ALA A C 1
ATOM 1642 O O . ALA A 1 209 ? -7.188 -28.906 -20.125 1 93.31 209 ALA A O 1
ATOM 1643 N N . ILE A 1 210 ? -4.98 -29.312 -19.953 1 95.69 210 ILE A N 1
ATOM 1644 C CA . ILE A 1 210 ? -5.121 -30.453 -19.062 1 95.69 210 ILE A CA 1
ATOM 1645 C C . ILE A 1 210 ? -4.797 -30.047 -17.625 1 95.69 210 ILE A C 1
ATOM 1647 O O . ILE A 1 210 ? -3.646 -29.75 -17.297 1 95.69 210 ILE A O 1
ATOM 1651 N N . TYR A 1 211 ? -5.797 -30.031 -16.781 1 96.69 211 TYR A N 1
ATOM 1652 C CA . TYR A 1 211 ? -5.602 -29.625 -15.398 1 96.69 211 TYR A CA 1
ATOM 1653 C C . TYR A 1 211 ? -5.016 -30.766 -14.578 1 96.69 211 TYR A C 1
ATOM 1655 O O . TYR A 1 211 ? -5.238 -31.938 -14.883 1 96.69 211 TYR A O 1
ATOM 1663 N N . LEU A 1 212 ? -4.285 -30.391 -13.5 1 97.06 212 LEU A N 1
ATOM 1664 C CA . LEU A 1 212 ? -3.697 -31.391 -12.617 1 97.06 212 LEU A CA 1
ATOM 1665 C C . LEU A 1 212 ? -4.781 -32.188 -11.898 1 97.06 212 LEU A C 1
ATOM 1667 O O . LEU A 1 212 ? -4.566 -33.344 -11.531 1 97.06 212 LEU A O 1
ATOM 1671 N N . SER A 1 213 ? -5.945 -31.594 -11.781 1 96.12 213 SER A N 1
ATOM 1672 C CA . SER A 1 213 ? -7.059 -32.188 -11.047 1 96.12 213 SER A CA 1
ATOM 1673 C C . SER A 1 213 ? -7.945 -33.031 -11.977 1 96.12 213 SER A C 1
ATOM 1675 O O . SER A 1 213 ? -8.898 -33.656 -11.523 1 96.12 213 SER A O 1
ATOM 1677 N N . ASP A 1 214 ? -7.723 -33.031 -13.289 1 96.81 214 ASP A N 1
ATOM 1678 C CA . ASP A 1 214 ? -8.57 -33.75 -14.227 1 96.81 214 ASP A CA 1
ATOM 1679 C C . ASP A 1 214 ? -8.555 -35.25 -13.914 1 96.81 214 ASP A C 1
ATOM 1681 O O . ASP A 1 214 ? -7.5 -35.812 -13.617 1 96.81 214 ASP A O 1
ATOM 1685 N N . ASP A 1 215 ? -9.734 -35.875 -14 1 97.31 215 ASP A N 1
ATOM 1686 C CA . ASP A 1 215 ? -9.773 -37.312 -13.82 1 97.31 215 ASP A CA 1
ATOM 1687 C C . ASP A 1 215 ? -9.266 -38.031 -15.062 1 97.31 215 ASP A C 1
ATOM 1689 O O . ASP A 1 215 ? -9.047 -37.406 -16.109 1 97.31 215 ASP A O 1
ATOM 1693 N N . ALA A 1 216 ? -9.062 -39.312 -14.93 1 97.69 216 ALA A N 1
ATOM 1694 C CA . ALA A 1 216 ? -8.453 -40.125 -15.992 1 97.69 216 ALA A CA 1
ATOM 1695 C C . ALA A 1 216 ? -9.281 -40.031 -17.266 1 97.69 216 ALA A C 1
ATOM 1697 O O . ALA A 1 216 ? -8.727 -39.969 -18.375 1 97.69 216 ALA A O 1
ATOM 1698 N N . LYS A 1 217 ? -10.57 -40.156 -17.141 1 98.12 217 LYS A N 1
ATOM 1699 C CA . LYS A 1 217 ? -11.453 -40.094 -18.297 1 98.12 217 LYS A CA 1
ATOM 1700 C C . LYS A 1 217 ? -11.336 -38.75 -19.031 1 98.12 217 LYS A C 1
ATOM 1702 O O . LYS A 1 217 ? -11.289 -38.719 -20.25 1 98.12 217 LYS A O 1
ATOM 1707 N N . THR A 1 218 ? -11.344 -37.75 -18.281 1 97.69 218 THR A N 1
ATOM 1708 C CA . THR A 1 218 ? -11.211 -36.406 -18.828 1 97.69 218 THR A CA 1
ATOM 1709 C C . THR A 1 218 ? -9.875 -36.219 -19.547 1 97.69 218 THR A C 1
ATOM 1711 O O . THR A 1 218 ? -9.812 -35.688 -20.641 1 97.69 218 THR A O 1
ATOM 1714 N N . VAL A 1 219 ? -8.773 -36.688 -18.969 1 97.94 219 VAL A N 1
ATOM 1715 C CA . VAL A 1 219 ? -7.449 -36.625 -19.578 1 97.94 219 VAL A CA 1
ATOM 1716 C C . VAL A 1 219 ? -7.441 -37.375 -20.906 1 97.94 219 VAL A C 1
ATOM 1718 O O . VAL A 1 219 ? -6.953 -36.875 -21.922 1 97.94 219 VAL A O 1
ATOM 1721 N N . GLN A 1 220 ? -8.023 -38.531 -20.844 1 98 220 GLN A N 1
ATOM 1722 C CA . GLN A 1 220 ? -8.078 -39.312 -22.062 1 98 220 GLN A CA 1
ATOM 1723 C C . GLN A 1 220 ? -8.828 -38.594 -23.172 1 98 220 GLN A C 1
ATOM 1725 O O . GLN A 1 220 ? -8.367 -38.531 -24.312 1 98 220 GLN A O 1
ATOM 1730 N N . LYS A 1 221 ? -9.984 -38.125 -22.828 1 97.69 221 LYS A N 1
ATOM 1731 C CA . LYS A 1 221 ? -10.781 -37.375 -23.812 1 97.69 221 LYS A CA 1
ATOM 1732 C C . LYS A 1 221 ? -9.992 -36.219 -24.406 1 97.69 221 LYS A C 1
ATOM 1734 O O . LYS A 1 221 ? -10.016 -36 -25.609 1 97.69 221 LYS A O 1
ATOM 1739 N N . LYS A 1 222 ? -9.305 -35.5 -23.547 1 96.88 222 LYS A N 1
ATOM 1740 C CA . LYS A 1 222 ? -8.516 -34.344 -24 1 96.88 222 LYS A CA 1
ATOM 1741 C C . LYS A 1 222 ? -7.348 -34.781 -24.875 1 96.88 222 LYS A C 1
ATOM 1743 O O . LYS A 1 222 ? -7.078 -34.156 -25.906 1 96.88 222 LYS A O 1
ATOM 1748 N N . VAL A 1 223 ? -6.66 -35.812 -24.5 1 97.38 223 VAL A N 1
ATOM 1749 C CA . VAL A 1 223 ? -5.535 -36.344 -25.266 1 97.38 223 VAL A CA 1
ATOM 1750 C C . VAL A 1 223 ? -6.012 -36.781 -26.656 1 97.38 223 VAL A C 1
ATOM 1752 O O . VAL A 1 223 ? -5.375 -36.469 -27.656 1 97.38 223 VAL A O 1
ATOM 1755 N N . MET A 1 224 ? -7.16 -37.438 -26.719 1 96.62 224 MET A N 1
ATOM 1756 C CA . MET A 1 224 ? -7.688 -37.938 -27.969 1 96.62 224 MET A CA 1
ATOM 1757 C C . MET A 1 224 ? -8.109 -36.812 -28.891 1 96.62 224 MET A C 1
ATOM 1759 O O . MET A 1 224 ? -8.203 -37 -30.109 1 96.62 224 MET A O 1
ATOM 1763 N N . SER A 1 225 ?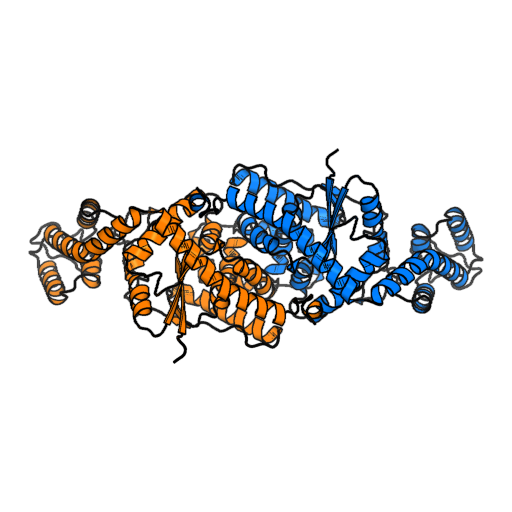 -8.344 -35.656 -28.328 1 94.5 225 SER A N 1
ATOM 1764 C CA . SER A 1 225 ? -8.789 -34.5 -29.125 1 94.5 225 SER A CA 1
ATOM 1765 C C . SER A 1 225 ? -7.613 -33.656 -29.562 1 94.5 225 SER A C 1
ATOM 1767 O O . SER A 1 225 ? -7.797 -32.656 -30.281 1 94.5 225 SER A O 1
ATOM 1769 N N . MET A 1 226 ? -6.41 -33.969 -29.234 1 95.06 226 MET A N 1
ATOM 1770 C CA . MET A 1 226 ? -5.234 -33.156 -29.516 1 95.06 226 MET A CA 1
ATOM 1771 C C . MET A 1 226 ? -5.008 -33 -31.016 1 95.06 226 MET A C 1
ATOM 1773 O O . MET A 1 226 ? -5.273 -33.938 -31.766 1 95.06 226 MET A O 1
ATOM 1777 N N . TYR A 1 227 ? -4.469 -31.891 -31.266 1 89.12 227 TYR A N 1
ATOM 1778 C CA . TYR A 1 227 ? -4.082 -31.625 -32.656 1 89.12 227 TYR A CA 1
ATOM 1779 C C . TYR A 1 227 ? -2.857 -32.438 -33.031 1 89.12 227 TYR A C 1
ATOM 1781 O O . TYR A 1 227 ? -1.9 -32.562 -32.281 1 89.12 227 TYR A O 1
ATOM 1789 N N . THR A 1 228 ? -2.844 -33.062 -34.219 1 92.75 228 THR A N 1
ATOM 1790 C CA . THR A 1 228 ? -1.699 -33.812 -34.75 1 92.75 228 THR A CA 1
ATOM 1791 C C . THR A 1 228 ? -1.249 -33.219 -36.094 1 92.75 228 THR A C 1
ATOM 1793 O O . THR A 1 228 ? -0.62 -32.156 -36.156 1 92.75 228 THR A O 1
ATOM 1796 N N . ASP A 1 229 ? -1.562 -33.906 -37.156 1 91.75 229 ASP A N 1
ATOM 1797 C CA . ASP A 1 229 ? -1.237 -33.5 -38.531 1 91.75 229 ASP A CA 1
ATOM 1798 C C . ASP A 1 229 ? -2.451 -33.656 -39.469 1 91.75 229 ASP A C 1
ATOM 1800 O O . ASP A 1 229 ? -2.865 -34.781 -39.781 1 91.75 229 ASP A O 1
ATOM 1804 N N . PRO A 1 230 ? -2.912 -32.469 -39.938 1 88.25 230 PRO A N 1
ATOM 1805 C CA . PRO A 1 230 ? -4.109 -32.5 -40.781 1 88.25 230 PRO A CA 1
ATOM 1806 C C . PRO A 1 230 ? -3.854 -33.219 -42.094 1 88.25 230 PRO A C 1
ATOM 1808 O O . PRO A 1 230 ? -4.801 -33.625 -42.781 1 88.25 230 PRO A O 1
ATOM 1811 N N . ASN A 1 231 ? -2.645 -33.344 -42.5 1 90 231 ASN A N 1
ATOM 1812 C CA . ASN A 1 231 ? -2.32 -33.969 -43.781 1 90 231 ASN A CA 1
ATOM 1813 C C . ASN A 1 231 ? -2.154 -35.469 -43.625 1 90 231 ASN A C 1
ATOM 1815 O O . ASN A 1 231 ? -2.033 -36.188 -44.625 1 90 231 ASN A O 1
ATOM 1819 N N . HIS A 1 232 ? -2.084 -35.969 -42.406 1 92.12 232 HIS A N 1
ATOM 1820 C CA . HIS A 1 232 ? -2 -37.375 -42.125 1 92.12 232 HIS A CA 1
ATOM 1821 C C . HIS A 1 232 ? -3.389 -38.031 -42.062 1 92.12 232 HIS A C 1
ATOM 1823 O O . HIS A 1 232 ? -3.85 -38.375 -40.969 1 92.12 232 HIS A O 1
ATOM 1829 N N . ILE A 1 233 ? -3.988 -38.281 -43.156 1 90.06 233 ILE A N 1
ATOM 1830 C CA . ILE A 1 233 ? -5.387 -38.688 -43.281 1 90.06 233 ILE A CA 1
ATOM 1831 C C . ILE A 1 233 ? -5.512 -40.188 -43.062 1 90.06 233 ILE A C 1
ATOM 1833 O O . ILE A 1 233 ? -6.395 -40.656 -42.344 1 90.06 233 ILE A O 1
ATOM 1837 N N . HIS A 1 234 ? -4.617 -40.906 -43.719 1 92.62 234 HIS A N 1
ATOM 1838 C CA . HIS A 1 234 ? -4.605 -42.375 -43.562 1 92.62 234 HIS A CA 1
ATOM 1839 C C . HIS A 1 234 ? -3.338 -42.844 -42.875 1 92.62 234 HIS A C 1
ATOM 1841 O O . HIS A 1 234 ? -2.307 -42.156 -42.938 1 92.62 234 HIS A O 1
ATOM 1847 N N . VAL A 1 235 ? -3.412 -43.969 -42.219 1 93.31 235 VAL A N 1
ATOM 1848 C CA . VAL A 1 235 ? -2.326 -44.531 -41.438 1 93.31 235 VAL A CA 1
ATOM 1849 C C . VAL A 1 235 ? -1.077 -44.688 -42.281 1 93.31 235 VAL A C 1
ATOM 1851 O O . VAL A 1 235 ? 0.044 -44.5 -41.812 1 93.31 235 VAL A O 1
ATOM 1854 N N . GLU A 1 236 ? -1.354 -44.969 -43.531 1 93.38 236 GLU A N 1
ATOM 1855 C CA . GLU A 1 236 ? -0.241 -45.25 -44.438 1 93.38 236 GLU A CA 1
ATOM 1856 C C . GLU A 1 236 ? 0.429 -43.969 -44.875 1 93.38 236 GLU A C 1
ATOM 1858 O O . GLU A 1 236 ? 1.543 -44 -45.406 1 93.38 236 GLU A O 1
ATOM 1863 N N . ASP A 1 237 ? -0.236 -42.844 -44.781 1 94.88 237 ASP A N 1
ATOM 1864 C CA . ASP A 1 237 ? 0.313 -41.594 -45.219 1 94.88 237 ASP A CA 1
ATOM 1865 C C . ASP A 1 237 ? 1.456 -41.125 -44.344 1 94.88 237 ASP A C 1
ATOM 1867 O O . ASP A 1 237 ? 1.39 -41.281 -43.094 1 94.88 237 ASP A O 1
ATOM 1871 N N . PRO A 1 238 ? 2.543 -40.656 -44.969 1 95.25 238 PRO A N 1
ATOM 1872 C CA . PRO A 1 238 ? 3.555 -40 -44.125 1 95.25 238 PRO A CA 1
ATOM 1873 C C . PRO A 1 238 ? 3.006 -38.812 -43.312 1 95.25 238 PRO A C 1
ATOM 1875 O O . PRO A 1 238 ? 2.176 -38.062 -43.844 1 95.25 238 PRO A O 1
ATOM 1878 N N . GLY A 1 239 ? 3.42 -38.719 -42.031 1 95.56 239 GLY A N 1
ATOM 1879 C CA . GLY A 1 239 ? 2.977 -37.625 -41.219 1 95.56 239 GLY A CA 1
ATOM 1880 C C . GLY A 1 239 ? 4.09 -36.625 -40.875 1 95.56 239 GLY A C 1
ATOM 1881 O O . GLY A 1 239 ? 5.266 -36.938 -41.094 1 95.56 239 GLY A O 1
ATOM 1882 N N . GLN A 1 240 ? 3.779 -35.5 -40.406 1 95.44 240 GLN A N 1
ATOM 1883 C CA . GLN A 1 240 ? 4.715 -34.469 -39.969 1 95.44 240 GLN A CA 1
ATOM 1884 C C . GLN A 1 240 ? 4.82 -34.406 -38.438 1 95.44 240 GLN A C 1
ATOM 1886 O O . GLN A 1 240 ? 3.807 -34.344 -37.75 1 95.44 240 GLN A O 1
ATOM 1891 N N . VAL A 1 241 ? 6.031 -34.406 -38 1 95 241 VAL A N 1
ATOM 1892 C CA . VAL A 1 241 ? 6.285 -34.375 -36.562 1 95 241 VAL A CA 1
ATOM 1893 C C . VAL A 1 241 ? 6.262 -32.938 -36.062 1 95 241 VAL A C 1
ATOM 1895 O O . VAL A 1 241 ? 5.754 -32.656 -34.969 1 95 241 VAL A O 1
ATOM 1898 N N . GLU A 1 242 ? 6.863 -32.031 -36.906 1 91.31 242 GLU A N 1
ATOM 1899 C CA . GLU A 1 242 ? 6.895 -30.609 -36.531 1 91.31 242 GLU A CA 1
ATOM 1900 C C . GLU A 1 242 ? 5.48 -30.047 -36.375 1 91.31 242 GLU A C 1
ATOM 1902 O O . GLU A 1 242 ? 4.645 -30.234 -37.281 1 91.31 242 GLU A O 1
ATOM 1907 N N . GLY A 1 243 ? 5.246 -29.453 -35.219 1 88.69 243 GLY A N 1
ATOM 1908 C CA . GLY A 1 243 ? 3.934 -28.859 -35 1 88.69 243 GLY A CA 1
ATOM 1909 C C . GLY A 1 243 ? 2.928 -29.844 -34.406 1 88.69 243 GLY A C 1
ATOM 1910 O O . GLY A 1 243 ? 1.819 -29.453 -34.031 1 88.69 243 GLY A O 1
ATOM 1911 N N . ASN A 1 244 ? 3.238 -31.125 -34.438 1 93.62 244 ASN A N 1
ATOM 1912 C CA . ASN A 1 244 ? 2.383 -32.156 -33.844 1 93.62 244 ASN A CA 1
ATOM 1913 C C . ASN A 1 244 ? 2.424 -32.125 -32.312 1 93.62 244 ASN A C 1
ATOM 1915 O O . ASN A 1 244 ? 3.422 -32.5 -31.719 1 93.62 244 ASN A O 1
ATOM 1919 N N . THR A 1 245 ? 1.347 -31.75 -31.672 1 94.38 245 THR A N 1
ATOM 1920 C CA . THR A 1 245 ? 1.285 -31.516 -30.234 1 94.38 245 THR A CA 1
ATOM 1921 C C . THR A 1 245 ? 1.507 -32.812 -29.453 1 94.38 245 THR A C 1
ATOM 1923 O O . THR A 1 245 ? 2.084 -32.781 -28.359 1 94.38 245 THR A O 1
ATOM 1926 N N . VAL A 1 246 ? 1.038 -33.875 -29.969 1 96.06 246 VAL A N 1
ATOM 1927 C CA . VAL A 1 246 ? 1.181 -35.156 -29.281 1 96.06 246 VAL A CA 1
ATOM 1928 C C . VAL A 1 246 ? 2.66 -35.5 -29.109 1 96.06 246 VAL A C 1
ATOM 1930 O O . VAL A 1 246 ? 3.096 -35.875 -28.031 1 96.06 246 VAL A O 1
ATOM 1933 N N . PHE A 1 247 ? 3.4 -35.312 -30.156 1 95.69 247 PHE A N 1
ATOM 1934 C CA . PHE A 1 247 ? 4.828 -35.594 -30.078 1 95.69 247 PHE A CA 1
ATOM 1935 C C . PHE A 1 247 ? 5.531 -34.594 -29.156 1 95.69 247 PHE A C 1
ATOM 1937 O O . PHE A 1 247 ? 6.484 -34.938 -28.469 1 95.69 247 PHE A O 1
ATOM 1944 N N . THR A 1 248 ? 5.113 -33.344 -29.156 1 93.38 248 THR A N 1
ATOM 1945 C CA . THR A 1 248 ? 5.656 -32.344 -28.234 1 93.38 248 THR A CA 1
ATOM 1946 C C . THR A 1 248 ? 5.484 -32.812 -26.781 1 93.38 248 THR A C 1
ATOM 1948 O O . THR A 1 248 ? 6.422 -32.719 -25.984 1 93.38 248 THR A O 1
ATOM 1951 N N . TYR A 1 249 ? 4.328 -33.25 -26.469 1 95.25 249 TYR A N 1
ATOM 1952 C CA . TYR A 1 249 ? 4.055 -33.719 -25.125 1 95.25 249 TYR A CA 1
ATOM 1953 C C . TYR A 1 249 ? 4.875 -34.969 -24.797 1 95.25 249 TYR A C 1
ATOM 1955 O O . TYR A 1 249 ? 5.383 -35.125 -23.688 1 95.25 249 TYR A O 1
ATOM 1963 N N . LEU A 1 250 ? 4.961 -35.875 -25.766 1 96.44 250 LEU A N 1
ATOM 1964 C CA . LEU A 1 250 ? 5.75 -37.062 -25.562 1 96.44 250 LEU A CA 1
ATOM 1965 C C . LEU A 1 250 ? 7.215 -36.719 -25.312 1 96.44 250 LEU A C 1
ATOM 1967 O O . LEU A 1 250 ? 7.871 -37.375 -24.484 1 96.44 250 LEU A O 1
ATOM 1971 N N . ASP A 1 251 ? 7.707 -35.75 -26.016 1 94.44 251 ASP A N 1
ATOM 1972 C CA . ASP A 1 251 ? 9.078 -35.312 -25.812 1 94.44 251 ASP A CA 1
ATOM 1973 C C . ASP A 1 251 ? 9.297 -34.844 -24.359 1 94.44 251 ASP A C 1
ATOM 1975 O O . ASP A 1 251 ? 10.391 -35 -23.812 1 94.44 251 ASP A O 1
ATOM 1979 N N . VAL A 1 252 ? 8.289 -34.344 -23.766 1 92.44 252 VAL A N 1
ATOM 1980 C CA . VAL A 1 252 ? 8.398 -33.75 -22.438 1 92.44 252 VAL A CA 1
ATOM 1981 C C . VAL A 1 252 ? 8.156 -34.844 -21.375 1 92.44 252 VAL A C 1
ATOM 1983 O O . VAL A 1 252 ? 8.898 -34.938 -20.406 1 92.44 252 VAL A O 1
ATOM 1986 N N . PHE A 1 253 ? 7.195 -35.719 -21.578 1 95.12 253 PHE A N 1
ATOM 1987 C CA . PHE A 1 253 ? 6.695 -36.562 -20.484 1 95.12 253 PHE A CA 1
ATOM 1988 C C . PHE A 1 253 ? 7.184 -38 -20.625 1 95.12 253 PHE A C 1
ATOM 1990 O O . PHE A 1 253 ? 7.266 -38.719 -19.625 1 95.12 253 PHE A O 1
ATOM 1997 N N . ALA A 1 254 ? 7.402 -38.406 -21.891 1 96.38 254 ALA A N 1
ATOM 1998 C CA . ALA A 1 254 ? 7.754 -39.812 -22.062 1 96.38 254 ALA A CA 1
ATOM 1999 C C . ALA A 1 254 ? 9.148 -40.094 -21.516 1 96.38 254 ALA A C 1
ATOM 2001 O O . ALA A 1 254 ? 10.125 -39.469 -21.906 1 96.38 254 ALA A O 1
ATOM 2002 N N . PRO A 1 255 ? 9.242 -41.094 -20.672 1 95.38 255 PRO A N 1
ATOM 2003 C CA . PRO A 1 255 ? 10.57 -41.438 -20.172 1 95.38 255 PRO A CA 1
ATOM 2004 C C . PRO A 1 255 ? 11.422 -42.156 -21.203 1 95.38 255 PRO A C 1
ATOM 2006 O O . PRO A 1 255 ? 12.656 -42.062 -21.172 1 95.38 255 PRO A O 1
ATOM 2009 N N . ASP A 1 256 ? 10.812 -42.875 -22.062 1 96.56 256 ASP A N 1
ATOM 2010 C CA . ASP A 1 256 ? 11.492 -43.625 -23.094 1 96.56 256 ASP A CA 1
ATOM 2011 C C . ASP A 1 256 ? 11.664 -42.812 -24.359 1 96.56 256 A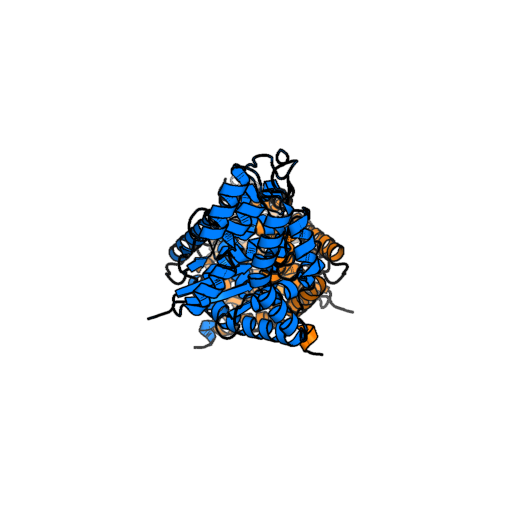SP A C 1
ATOM 2013 O O . ASP A 1 256 ? 10.891 -42.938 -25.312 1 96.56 256 ASP A O 1
ATOM 2017 N N . LYS A 1 257 ? 12.773 -42.125 -24.469 1 96.38 257 LYS A N 1
ATOM 2018 C CA . LYS A 1 257 ? 13.023 -41.25 -25.594 1 96.38 257 LYS A CA 1
ATOM 2019 C C . LYS A 1 257 ? 13.266 -42.031 -26.875 1 96.38 257 LYS A C 1
ATOM 2021 O O . LYS A 1 257 ? 12.938 -41.562 -27.969 1 96.38 257 LYS A O 1
ATOM 2026 N N . ASP A 1 258 ? 13.82 -43.188 -26.719 1 97.38 258 ASP A N 1
ATOM 2027 C CA . ASP A 1 258 ? 14.055 -44.031 -27.875 1 97.38 258 ASP A CA 1
ATOM 2028 C C . ASP A 1 258 ? 12.734 -44.438 -28.531 1 97.38 258 ASP A C 1
ATOM 2030 O O . ASP A 1 258 ? 12.617 -44.469 -29.766 1 97.38 258 ASP A O 1
ATOM 2034 N N . LYS A 1 259 ? 11.906 -44.844 -27.641 1 97.56 259 LYS A N 1
ATOM 2035 C CA . LYS A 1 259 ? 10.586 -45.188 -28.172 1 97.56 259 LYS A CA 1
ATOM 2036 C C . LYS A 1 259 ? 9.938 -44.031 -28.891 1 97.56 259 LYS A C 1
ATOM 2038 O O . LYS A 1 259 ? 9.336 -44.219 -29.953 1 97.56 259 LYS A O 1
ATOM 2043 N N . VAL A 1 260 ? 10.016 -42.844 -28.359 1 97.81 260 VAL A N 1
ATOM 2044 C CA . VAL A 1 260 ? 9.445 -41.656 -28.984 1 97.81 260 VAL A CA 1
ATOM 2045 C C . VAL A 1 260 ? 10.102 -41.438 -30.344 1 97.81 260 VAL A C 1
ATOM 2047 O O . VAL A 1 260 ? 9.422 -41.125 -31.328 1 97.81 260 VAL A O 1
ATOM 2050 N N . ALA A 1 261 ? 11.406 -41.594 -30.391 1 97.69 261 ALA A N 1
ATOM 2051 C CA . ALA A 1 261 ? 12.133 -41.438 -31.641 1 97.69 261 ALA A CA 1
ATOM 2052 C C . ALA A 1 261 ? 11.664 -42.438 -32.688 1 97.69 261 ALA A C 1
ATOM 2054 O O . ALA A 1 261 ? 11.508 -42.094 -33.875 1 97.69 261 ALA A O 1
ATOM 2055 N N . GLU A 1 262 ? 11.492 -43.594 -32.25 1 97.5 262 GLU A N 1
ATOM 2056 C CA . GLU A 1 262 ? 11.008 -44.656 -33.125 1 97.5 262 GLU A CA 1
ATOM 2057 C C . GLU A 1 262 ? 9.617 -44.312 -33.656 1 97.5 262 GLU A C 1
ATOM 2059 O O . GLU A 1 262 ? 9.344 -44.5 -34.844 1 97.5 262 GLU A O 1
ATOM 2064 N N . LEU A 1 263 ? 8.773 -43.875 -32.781 1 97.56 263 LEU A N 1
ATOM 2065 C CA . LEU A 1 263 ? 7.422 -43.531 -33.188 1 97.56 263 LEU A CA 1
ATOM 2066 C C . LEU A 1 263 ? 7.449 -42.375 -34.188 1 97.56 263 LEU A C 1
ATOM 2068 O O . LEU A 1 263 ? 6.684 -42.375 -35.156 1 97.56 263 LEU A O 1
ATOM 2072 N N . LYS A 1 264 ? 8.312 -41.406 -33.969 1 97.69 264 LYS A N 1
ATOM 2073 C CA . LYS A 1 264 ? 8.445 -40.281 -34.875 1 97.69 264 LYS A CA 1
ATOM 2074 C C . LYS A 1 264 ? 8.875 -40.781 -36.281 1 97.69 264 LYS A C 1
ATOM 2076 O O . LYS A 1 264 ? 8.32 -40.344 -37.281 1 97.69 264 LYS A O 1
ATOM 2081 N N . GLU A 1 265 ? 9.844 -41.625 -36.281 1 97.25 265 GLU A N 1
ATOM 2082 C CA . GLU A 1 265 ? 10.328 -42.188 -37.531 1 97.25 265 GLU A CA 1
ATOM 2083 C C . GLU A 1 265 ? 9.219 -42.906 -38.281 1 97.25 265 GLU A C 1
ATOM 2085 O O . GLU A 1 265 ? 9.039 -42.75 -39.5 1 97.25 265 GLU A O 1
ATOM 2090 N N . GLN A 1 266 ? 8.562 -43.781 -37.562 1 97.06 266 GLN A N 1
ATOM 2091 C CA . GLN A 1 266 ? 7.469 -44.531 -38.156 1 97.06 266 GLN A CA 1
ATOM 2092 C C . GLN A 1 266 ? 6.375 -43.594 -38.688 1 97.06 266 GLN A C 1
ATOM 2094 O O . GLN A 1 266 ? 5.812 -43.844 -39.75 1 97.06 266 GLN A O 1
ATOM 2099 N N . TYR A 1 267 ? 6.066 -42.594 -37.906 1 97.06 267 TYR A N 1
ATOM 2100 C CA . TYR A 1 267 ? 5.027 -41.625 -38.281 1 97.06 267 TYR A CA 1
ATOM 2101 C C . TYR A 1 267 ? 5.395 -40.906 -39.562 1 97.06 267 TYR A C 1
ATOM 2103 O O . TYR A 1 267 ? 4.555 -40.719 -40.469 1 97.06 267 TYR A O 1
ATOM 2111 N N . GLN A 1 268 ? 6.668 -40.5 -39.656 1 96.88 268 GLN A N 1
ATOM 2112 C CA . GLN A 1 268 ? 7.152 -39.75 -40.812 1 96.88 268 GLN A CA 1
ATOM 2113 C C . GLN A 1 268 ? 7.16 -40.625 -42.062 1 96.88 268 GLN A C 1
ATOM 2115 O O . GLN A 1 268 ? 6.934 -40.156 -43.156 1 96.88 268 GLN A O 1
ATOM 2120 N N . LYS A 1 269 ? 7.41 -41.906 -41.844 1 95.75 269 LYS A N 1
ATOM 2121 C CA . LYS A 1 269 ? 7.441 -42.844 -42.969 1 95.75 269 LYS A CA 1
ATOM 2122 C C . LYS A 1 269 ? 6.031 -43.25 -43.406 1 95.75 269 LYS A C 1
ATOM 2124 O O . LYS A 1 269 ? 5.797 -43.594 -44.562 1 95.75 269 LYS A O 1
ATOM 2129 N N . GLY A 1 270 ? 5.223 -43.219 -42.5 1 94.31 270 GLY A N 1
ATOM 2130 C CA . GLY A 1 270 ? 3.891 -43.781 -42.688 1 94.31 270 GLY A CA 1
ATOM 2131 C C . GLY A 1 270 ? 3.709 -45.156 -42.062 1 94.31 270 GLY A C 1
ATOM 2132 O O . GLY A 1 270 ? 4.652 -45.938 -42 1 94.31 270 GLY A O 1
ATOM 2133 N N . GLY A 1 271 ? 2.484 -45.375 -41.562 1 93.12 271 GLY A N 1
ATOM 2134 C CA . GLY A 1 271 ? 2.217 -46.656 -40.969 1 93.12 271 GLY A CA 1
ATOM 2135 C C . GLY A 1 271 ? 1.856 -46.594 -39.5 1 93.12 271 GLY A C 1
ATOM 2136 O O . GLY A 1 271 ? 1.606 -47.594 -38.844 1 93.12 271 GLY A O 1
ATOM 2137 N N . LEU A 1 272 ? 1.892 -45.438 -39.062 1 95.06 272 LEU A N 1
ATOM 2138 C CA . LEU A 1 272 ? 1.535 -45.219 -37.656 1 95.06 272 LEU A CA 1
ATOM 2139 C C . LEU A 1 272 ? 0.381 -44.219 -37.562 1 95.06 272 LEU A C 1
ATOM 2141 O O . LEU A 1 272 ? 0.509 -43.062 -37.969 1 95.06 272 LEU A O 1
ATOM 2145 N N . GLY A 1 273 ? -0.746 -44.688 -37.031 1 94.62 273 GLY A N 1
ATOM 2146 C CA . GLY A 1 273 ? -1.931 -43.844 -36.906 1 94.62 273 GLY A CA 1
ATOM 2147 C C . GLY A 1 273 ? -1.899 -42.938 -35.688 1 94.62 273 GLY A C 1
ATOM 2148 O O . GLY A 1 273 ? -1.281 -43.281 -34.688 1 94.62 273 GLY A O 1
ATOM 2149 N N . ASP A 1 274 ? -2.648 -41.906 -35.781 1 95.31 274 ASP A N 1
ATOM 2150 C CA . ASP A 1 274 ? -2.693 -40.906 -34.719 1 95.31 274 ASP A CA 1
ATOM 2151 C C . ASP A 1 274 ? -3.268 -41.469 -33.438 1 95.31 274 ASP A C 1
ATOM 2153 O O . ASP A 1 274 ? -2.834 -41.125 -32.344 1 95.31 274 ASP A O 1
ATOM 2157 N N . VAL A 1 275 ? -4.258 -42.312 -33.531 1 96 275 VAL A N 1
ATOM 2158 C CA . VAL A 1 275 ? -4.93 -42.906 -32.375 1 96 275 VAL A CA 1
ATOM 2159 C C . VAL A 1 275 ? -3.93 -43.688 -31.531 1 96 275 VAL A C 1
ATOM 2161 O O . VAL A 1 275 ? -3.959 -43.625 -30.297 1 96 275 VAL A O 1
ATOM 2164 N N . LYS A 1 276 ? -3.07 -44.375 -32.188 1 96.19 276 LYS A N 1
ATOM 2165 C CA . LYS A 1 276 ? -2.076 -45.188 -31.484 1 96.19 276 LYS A CA 1
ATOM 2166 C C . LYS A 1 276 ? -1.113 -44.312 -30.703 1 96.19 276 LYS A C 1
ATOM 2168 O O . LYS A 1 276 ? -0.754 -44.625 -29.562 1 96.19 276 LYS A O 1
ATOM 2173 N N . ILE A 1 277 ? -0.636 -43.281 -31.312 1 96.94 277 ILE A N 1
ATOM 2174 C CA . ILE A 1 277 ? 0.3 -42.375 -30.641 1 96.94 277 ILE A CA 1
ATOM 2175 C C . ILE A 1 277 ? -0.401 -41.688 -29.469 1 96.94 277 ILE A C 1
ATOM 2177 O O . ILE A 1 277 ? 0.198 -41.469 -28.422 1 96.94 277 ILE A O 1
ATOM 2181 N N . LYS A 1 278 ? -1.659 -41.25 -29.688 1 97.94 278 LYS A N 1
ATOM 2182 C CA . LYS A 1 278 ? -2.432 -40.594 -28.625 1 97.94 278 LYS A CA 1
ATOM 2183 C C . LYS A 1 278 ? -2.645 -41.562 -27.453 1 97.94 278 LYS A C 1
ATOM 2185 O O . LYS A 1 278 ? -2.574 -41.156 -26.281 1 97.94 278 LYS A O 1
ATOM 2190 N N . ARG A 1 279 ? -2.887 -42.781 -27.766 1 97.88 279 ARG A N 1
ATOM 2191 C CA . ARG A 1 279 ? -3.045 -43.781 -26.719 1 97.88 279 ARG A CA 1
ATOM 2192 C C . ARG A 1 279 ? -1.754 -43.938 -25.922 1 97.88 279 ARG A C 1
ATOM 2194 O O . ARG A 1 279 ? -1.788 -44.094 -24.688 1 97.88 279 ARG A O 1
ATOM 2201 N N . TYR A 1 280 ? -0.687 -43.938 -26.625 1 97.88 280 TYR A N 1
ATOM 2202 C CA . TYR A 1 280 ? 0.599 -44.031 -25.938 1 97.88 280 TYR A CA 1
ATOM 2203 C C . TYR A 1 280 ? 0.826 -42.781 -25.062 1 97.88 280 TYR A C 1
ATOM 2205 O O . TYR A 1 280 ? 1.263 -42.906 -23.906 1 97.88 280 TYR A O 1
ATOM 2213 N N . LEU A 1 281 ? 0.56 -41.656 -25.578 1 98.31 281 LEU A N 1
ATOM 2214 C CA . LEU A 1 281 ? 0.691 -40.438 -24.797 1 98.31 281 LEU A CA 1
ATOM 2215 C C . LEU A 1 281 ? -0.193 -40.5 -23.547 1 98.31 281 LEU A C 1
ATOM 2217 O O . LEU A 1 281 ? 0.229 -40.094 -22.469 1 98.31 281 LEU A O 1
ATOM 2221 N N . ASN A 1 282 ? -1.441 -40.906 -23.75 1 98.38 282 ASN A N 1
ATOM 2222 C CA . ASN A 1 282 ? -2.35 -41 -22.609 1 98.38 282 ASN A CA 1
ATOM 2223 C C . ASN A 1 282 ? -1.763 -41.875 -21.5 1 98.38 282 ASN A C 1
ATOM 2225 O O . ASN A 1 282 ? -1.878 -41.562 -20.328 1 98.38 282 ASN A O 1
ATOM 2229 N N . LYS A 1 283 ? -1.203 -43 -21.938 1 98.19 283 LYS A N 1
ATOM 2230 C CA . LYS A 1 283 ? -0.56 -43.906 -20.969 1 98.19 283 LYS A CA 1
ATOM 2231 C C . LYS A 1 283 ? 0.566 -43.188 -20.234 1 98.19 283 LYS A C 1
ATOM 2233 O O . LYS A 1 283 ? 0.665 -43.281 -19.016 1 98.19 283 LYS A O 1
ATOM 2238 N N . VAL A 1 284 ? 1.392 -42.531 -20.969 1 98 284 VAL A N 1
ATOM 2239 C CA . VAL A 1 284 ? 2.523 -41.781 -20.406 1 98 284 VAL A CA 1
ATOM 2240 C C . VAL A 1 284 ? 2.023 -40.719 -19.422 1 98 284 VAL A C 1
ATOM 2242 O O . VAL A 1 284 ? 2.541 -40.625 -18.312 1 98 284 VAL A O 1
ATOM 2245 N N . LEU A 1 285 ? 1.049 -39.969 -19.812 1 98 285 LEU A N 1
ATOM 2246 C CA . LEU A 1 285 ? 0.517 -38.906 -18.969 1 98 285 LEU A CA 1
ATOM 2247 C C . LEU A 1 285 ? -0.115 -39.469 -17.703 1 98 285 LEU A C 1
ATOM 2249 O O . LEU A 1 285 ? 0.033 -38.875 -16.625 1 98 285 LEU A O 1
ATOM 2253 N N . GLU A 1 286 ? -0.832 -40.562 -17.875 1 97.75 286 GLU A N 1
ATOM 2254 C CA . GLU A 1 286 ? -1.488 -41.156 -16.703 1 97.75 286 GLU A CA 1
ATOM 2255 C C . GLU A 1 286 ? -0.467 -41.656 -15.703 1 97.75 286 GLU A C 1
ATOM 2257 O O . GLU A 1 286 ? -0.706 -41.625 -14.492 1 97.75 286 GLU A O 1
ATOM 2262 N N . GLU A 1 287 ? 0.587 -42.156 -16.172 1 97.44 287 GLU A N 1
ATOM 2263 C CA . GLU A 1 287 ? 1.652 -42.594 -15.273 1 97.44 287 GLU A CA 1
ATOM 2264 C C . GLU A 1 287 ? 2.193 -41.438 -14.453 1 97.44 287 GLU A C 1
ATOM 2266 O O . GLU A 1 287 ? 2.617 -41.625 -13.312 1 97.44 287 GLU A O 1
ATOM 2271 N N . GLU A 1 288 ? 2.213 -40.281 -15.047 1 96.88 288 GLU A N 1
ATOM 2272 C CA . GLU A 1 288 ? 2.689 -39.062 -14.383 1 96.88 288 GLU A CA 1
ATOM 2273 C C . GLU A 1 288 ? 1.588 -38.438 -13.539 1 96.88 288 GLU A C 1
ATOM 2275 O O . GLU A 1 288 ? 1.808 -38.094 -12.375 1 96.88 288 GLU A O 1
ATOM 2280 N N . LEU A 1 289 ? 0.393 -38.281 -14.07 1 97.88 289 LEU A N 1
ATOM 2281 C CA . LEU A 1 289 ? -0.687 -37.5 -13.477 1 97.88 289 LEU A CA 1
ATOM 2282 C C . LEU A 1 289 ? -1.49 -38.344 -12.492 1 97.88 289 LEU A C 1
ATOM 2284 O O . LEU A 1 289 ? -2.092 -37.812 -11.555 1 97.88 289 LEU A O 1
ATOM 2288 N N . GLY A 1 290 ? -1.525 -39.625 -12.719 1 97.69 290 GLY A N 1
ATOM 2289 C CA . GLY A 1 290 ? -2.273 -40.531 -11.844 1 97.69 290 GLY A CA 1
ATOM 2290 C C . GLY A 1 290 ? -1.939 -40.344 -10.383 1 97.69 290 GLY A C 1
ATOM 2291 O O . GLY A 1 290 ? -2.814 -40 -9.578 1 97.69 290 GLY A O 1
ATOM 2292 N N . PRO A 1 291 ? -0.656 -40.562 -10.023 1 98 291 PRO A N 1
ATOM 2293 C CA . PRO A 1 291 ? -0.252 -40.375 -8.633 1 98 291 PRO A CA 1
ATOM 2294 C C . PRO A 1 291 ? -0.558 -38.969 -8.117 1 98 291 PRO A C 1
ATOM 2296 O O . PRO A 1 291 ? -0.902 -38.812 -6.941 1 98 291 PRO A O 1
ATOM 2299 N N . ILE A 1 292 ? -0.387 -37.938 -8.898 1 98.31 292 ILE A N 1
ATOM 2300 C CA . ILE A 1 292 ? -0.682 -36.562 -8.516 1 98.31 292 ILE A CA 1
ATOM 2301 C C . ILE A 1 292 ? -2.16 -36.438 -8.164 1 98.31 292 ILE A C 1
ATOM 2303 O O . ILE A 1 292 ? -2.508 -35.844 -7.133 1 98.31 292 ILE A O 1
ATOM 2307 N N . ARG A 1 293 ? -3.01 -37 -9.031 1 97.75 293 ARG A N 1
ATOM 2308 C CA . ARG A 1 293 ? -4.449 -36.938 -8.812 1 97.75 293 ARG A CA 1
ATOM 2309 C C . ARG A 1 293 ? -4.828 -37.656 -7.52 1 97.75 293 ARG A C 1
ATOM 2311 O O . ARG A 1 293 ? -5.688 -37.188 -6.77 1 97.75 293 ARG A O 1
ATOM 2318 N N . GLU A 1 294 ? -4.25 -38.812 -7.297 1 97.69 294 GLU A N 1
ATOM 2319 C CA . GLU A 1 294 ? -4.531 -39.562 -6.09 1 97.69 294 GLU A CA 1
ATOM 2320 C C . GLU A 1 294 ? -4.172 -38.781 -4.836 1 97.69 294 GLU A C 1
ATOM 2322 O O . GLU A 1 294 ? -4.949 -38.75 -3.877 1 97.69 294 GLU A O 1
ATOM 2327 N N . ARG A 1 295 ? -3.004 -38.188 -4.801 1 98.06 295 ARG A N 1
ATOM 2328 C CA . ARG A 1 295 ? -2.6 -37.375 -3.676 1 98.06 295 ARG A CA 1
ATOM 2329 C C . ARG A 1 295 ? -3.555 -36.188 -3.496 1 98.06 295 ARG A C 1
ATOM 2331 O O . ARG A 1 295 ? -3.947 -35.875 -2.371 1 98.06 295 ARG A O 1
ATOM 2338 N N . ARG A 1 296 ? -3.869 -35.562 -4.625 1 98.19 296 ARG A N 1
ATOM 2339 C CA . ARG A 1 296 ? -4.77 -34.406 -4.57 1 98.19 296 ARG A CA 1
ATOM 2340 C C . ARG A 1 296 ? -6.094 -34.781 -3.908 1 98.19 296 ARG A C 1
ATOM 2342 O O . ARG A 1 296 ? -6.617 -34.031 -3.088 1 98.19 296 ARG A O 1
ATOM 2349 N N . GLU A 1 297 ? -6.645 -35.906 -4.344 1 97.31 297 GLU A N 1
ATOM 2350 C CA . GLU A 1 297 ? -7.918 -36.375 -3.812 1 97.31 297 GLU A CA 1
ATOM 2351 C C . GLU A 1 297 ? -7.828 -36.656 -2.311 1 97.31 297 GLU A C 1
ATOM 2353 O O . GLU A 1 297 ? -8.781 -36.375 -1.573 1 97.31 297 GLU A O 1
ATOM 2358 N N . LYS A 1 298 ? -6.777 -37.188 -1.882 1 97.81 298 LYS A N 1
ATOM 2359 C CA . LYS A 1 298 ? -6.578 -37.438 -0.456 1 97.81 298 LYS A CA 1
ATOM 2360 C C . LYS A 1 298 ? -6.637 -36.125 0.338 1 97.81 298 LYS A C 1
ATOM 2362 O O . LYS A 1 298 ? -7.316 -36.062 1.363 1 97.81 298 LYS A O 1
ATOM 2367 N N . PHE A 1 299 ? -5.906 -35.125 -0.08 1 97.94 299 PHE A N 1
ATOM 2368 C CA . PHE A 1 299 ? -5.898 -33.844 0.604 1 97.94 299 PHE A CA 1
ATOM 2369 C C . PHE A 1 299 ? -7.266 -33.188 0.524 1 97.94 299 PHE A C 1
ATOM 2371 O O . PHE A 1 299 ? -7.68 -32.469 1.452 1 97.94 299 PHE A O 1
ATOM 2378 N N . ALA A 1 300 ? -7.953 -33.406 -0.619 1 97.5 300 ALA A N 1
ATOM 2379 C CA . ALA A 1 300 ? -9.25 -32.781 -0.852 1 97.5 300 ALA A CA 1
ATOM 2380 C C . ALA A 1 300 ? -10.305 -33.312 0.098 1 97.5 300 ALA A C 1
ATOM 2382 O O . ALA A 1 300 ? -11.352 -32.688 0.302 1 97.5 300 ALA A O 1
ATOM 2383 N N . GLN A 1 301 ? -10.047 -34.469 0.681 1 97.56 301 GLN A N 1
ATOM 2384 C CA . GLN A 1 301 ? -10.992 -35.094 1.589 1 97.56 301 GLN A CA 1
ATOM 2385 C C . GLN A 1 301 ? -11.109 -34.312 2.896 1 97.56 301 GLN A C 1
ATOM 2387 O O . GLN A 1 301 ? -12.086 -34.469 3.631 1 97.56 301 GLN A O 1
ATOM 2392 N N . ASN A 1 302 ? -10.156 -33.5 3.217 1 96.88 302 ASN A N 1
ATOM 2393 C CA . ASN A 1 302 ? -10.156 -32.719 4.434 1 96.88 302 ASN A CA 1
ATOM 2394 C C . ASN A 1 302 ? -9.719 -31.266 4.152 1 96.88 302 ASN A C 1
ATOM 2396 O O . ASN A 1 302 ? -8.625 -30.859 4.551 1 96.88 302 ASN A O 1
ATOM 2400 N N . PRO A 1 303 ? -10.578 -30.516 3.58 1 95.62 303 PRO A N 1
ATOM 2401 C CA . PRO A 1 303 ? -10.227 -29.141 3.227 1 95.62 303 PRO A CA 1
ATOM 2402 C C . PRO A 1 303 ? -9.805 -28.312 4.438 1 95.62 303 PRO A C 1
ATOM 2404 O O . PRO A 1 303 ? -8.961 -27.422 4.312 1 95.62 303 PRO A O 1
ATOM 2407 N N . ASP A 1 304 ? -10.359 -28.547 5.602 1 97.06 304 ASP A N 1
ATOM 2408 C CA . ASP A 1 304 ? -10.008 -27.797 6.805 1 97.06 304 ASP A CA 1
ATOM 2409 C C . ASP A 1 304 ? -8.531 -27.969 7.148 1 97.06 304 ASP A C 1
ATOM 2411 O O . ASP A 1 304 ? -7.875 -27.016 7.59 1 97.06 304 ASP A O 1
ATOM 2415 N N . ALA A 1 305 ? -8.047 -29.172 6.98 1 97.5 305 ALA A N 1
ATOM 2416 C CA . ALA A 1 305 ? -6.625 -29.438 7.234 1 97.5 305 ALA A CA 1
ATOM 2417 C C . ALA A 1 305 ? -5.746 -28.609 6.293 1 97.5 305 ALA A C 1
ATOM 2419 O O . ALA A 1 305 ? -4.66 -28.172 6.676 1 97.5 305 ALA A O 1
ATOM 2420 N N . VAL A 1 306 ? -6.191 -28.438 5.07 1 98 306 VAL A N 1
ATOM 2421 C CA . VAL A 1 306 ? -5.453 -27.641 4.094 1 98 306 VAL A CA 1
ATOM 2422 C C . VAL A 1 306 ? -5.453 -26.172 4.516 1 98 306 VAL A C 1
ATOM 2424 O O . VAL A 1 306 ? -4.418 -25.516 4.461 1 98 306 VAL A O 1
ATOM 2427 N N . TYR A 1 307 ? -6.582 -25.688 4.934 1 97.88 307 TYR A N 1
ATOM 2428 C CA . TYR A 1 307 ? -6.664 -24.312 5.41 1 97.88 307 TYR A CA 1
ATOM 2429 C C . TYR A 1 307 ? -5.812 -24.109 6.66 1 97.88 307 TYR A C 1
ATOM 2431 O O . TYR A 1 307 ? -5.188 -23.062 6.832 1 97.88 307 TYR A O 1
ATOM 2439 N N . GLU A 1 308 ? -5.816 -25.078 7.559 1 98.19 308 GLU A N 1
ATOM 2440 C CA . GLU A 1 308 ? -4.973 -25 8.742 1 98.19 308 GLU A CA 1
ATOM 2441 C C . GLU A 1 308 ? -3.494 -24.938 8.367 1 98.19 308 GLU A C 1
ATOM 2443 O O . GLU A 1 308 ? -2.729 -24.188 8.984 1 98.19 308 GLU A O 1
ATOM 2448 N N . MET A 1 309 ? -3.166 -25.75 7.414 1 98.12 309 MET A N 1
ATOM 2449 C CA . MET A 1 309 ? -1.795 -25.719 6.91 1 98.12 309 MET A CA 1
ATOM 2450 C C . MET A 1 309 ? -1.438 -24.328 6.375 1 98.12 309 MET A C 1
ATOM 2452 O O . MET A 1 309 ? -0.368 -23.797 6.68 1 98.12 309 MET A O 1
ATOM 2456 N N . LEU A 1 310 ? -2.326 -23.719 5.59 1 98.56 310 LEU A N 1
ATOM 2457 C CA . LEU A 1 310 ? -2.107 -22.391 5.055 1 98.56 310 LEU A CA 1
ATOM 2458 C C . LEU A 1 310 ? -1.997 -21.359 6.176 1 98.56 310 LEU A C 1
ATOM 2460 O O . LEU A 1 310 ? -1.169 -20.453 6.109 1 98.56 310 LEU A O 1
ATOM 2464 N N . LEU A 1 311 ? -2.859 -21.5 7.168 1 98.31 311 LEU A N 1
ATOM 2465 C CA . LEU A 1 311 ? -2.826 -20.609 8.32 1 98.31 311 LEU A CA 1
ATOM 2466 C C . LEU A 1 311 ? -1.485 -20.688 9.039 1 98.31 311 LEU A C 1
ATOM 2468 O O . LEU A 1 311 ? -0.881 -19.672 9.367 1 98.31 311 LEU A O 1
ATOM 2472 N N . GLU A 1 312 ? -1.061 -21.922 9.289 1 98.44 312 GLU A N 1
ATOM 2473 C CA . GLU A 1 312 ? 0.215 -22.141 9.969 1 98.44 312 GLU A CA 1
ATOM 2474 C C . GLU A 1 312 ? 1.377 -21.609 9.133 1 98.44 312 GLU A C 1
ATOM 2476 O O . GLU A 1 312 ? 2.314 -21.016 9.672 1 98.44 312 GLU A O 1
ATOM 2481 N N . GLY A 1 313 ? 1.349 -21.891 7.848 1 98.75 313 GLY A N 1
ATOM 2482 C CA . GLY A 1 313 ? 2.359 -21.344 6.953 1 98.75 313 GLY A CA 1
ATOM 2483 C C . GLY A 1 313 ? 2.391 -19.828 6.949 1 98.75 313 GLY A C 1
ATOM 2484 O O . GLY A 1 313 ? 3.465 -19.234 6.914 1 98.75 313 GLY A O 1
ATOM 2485 N N . SER A 1 314 ? 1.24 -19.203 7.031 1 98.75 314 SER A N 1
ATOM 2486 C CA . SER A 1 314 ? 1.148 -17.75 7.055 1 98.75 314 SER A CA 1
ATOM 2487 C C . SER A 1 314 ? 1.689 -17.172 8.359 1 98.75 314 SER A C 1
ATOM 2489 O O . SER A 1 314 ? 2.307 -16.109 8.375 1 98.75 314 SER A O 1
ATOM 2491 N N . LYS A 1 315 ? 1.421 -17.859 9.477 1 98.62 315 LYS A N 1
ATOM 2492 C CA . LYS A 1 315 ? 1.986 -17.438 10.75 1 98.62 315 LYS A CA 1
ATOM 2493 C C . LYS A 1 315 ? 3.512 -17.438 10.711 1 98.62 315 LYS A C 1
ATOM 2495 O O . LYS A 1 315 ? 4.152 -16.484 11.148 1 98.62 315 LYS A O 1
ATOM 2500 N N . LYS A 1 316 ? 4.078 -18.516 10.156 1 98.75 316 LYS A N 1
ATOM 2501 C CA . LYS A 1 316 ? 5.527 -18.625 10.016 1 98.75 316 LYS A CA 1
ATOM 2502 C C . LYS A 1 316 ? 6.074 -17.516 9.125 1 98.75 316 LYS A C 1
ATOM 2504 O O . LYS A 1 316 ? 7.098 -16.906 9.438 1 98.75 316 LYS A O 1
ATOM 2509 N N . ALA A 1 317 ? 5.434 -17.297 8.031 1 98.88 317 ALA A N 1
ATOM 2510 C CA . ALA A 1 317 ? 5.84 -16.25 7.098 1 98.88 317 ALA A CA 1
ATOM 2511 C C . ALA A 1 317 ? 5.785 -14.883 7.762 1 98.88 317 ALA A C 1
ATOM 2513 O O . ALA A 1 317 ? 6.648 -14.031 7.516 1 98.88 317 ALA A O 1
ATOM 2514 N N . ASN A 1 318 ? 4.77 -14.656 8.602 1 98.81 318 ASN A N 1
ATOM 2515 C CA . ASN A 1 318 ? 4.605 -13.383 9.297 1 98.81 318 ASN A CA 1
ATOM 2516 C C . ASN A 1 318 ? 5.785 -13.102 10.219 1 98.81 318 ASN A C 1
ATOM 2518 O O . ASN A 1 318 ? 6.199 -11.945 10.367 1 98.81 318 ASN A O 1
ATOM 2522 N N . GLU A 1 319 ? 6.281 -14.078 10.867 1 98.81 319 GLU A N 1
ATOM 2523 C CA . GLU A 1 319 ? 7.43 -13.883 11.742 1 98.81 319 GLU A CA 1
ATOM 2524 C C . GLU A 1 319 ? 8.617 -13.305 10.984 1 98.81 319 GLU A C 1
ATOM 2526 O O . GLU A 1 319 ? 9.242 -12.344 11.438 1 98.81 319 GLU A O 1
ATOM 2531 N N . VAL A 1 320 ? 8.867 -13.828 9.805 1 98.75 320 VAL A N 1
ATOM 2532 C CA . VAL A 1 320 ? 10 -13.406 8.992 1 98.75 320 VAL A CA 1
ATOM 2533 C C . VAL A 1 320 ? 9.727 -12.039 8.383 1 98.75 320 VAL A C 1
ATOM 2535 O O . VAL A 1 320 ? 10.57 -11.133 8.461 1 98.75 320 VAL A O 1
ATOM 2538 N N . ALA A 1 321 ? 8.555 -11.875 7.781 1 98.88 321 ALA A N 1
ATOM 2539 C CA . ALA A 1 321 ? 8.195 -10.617 7.125 1 98.88 321 ALA A CA 1
ATOM 2540 C C . ALA A 1 321 ? 8.172 -9.469 8.125 1 98.88 321 ALA A C 1
ATOM 2542 O O . ALA A 1 321 ? 8.578 -8.352 7.801 1 98.88 321 ALA A O 1
ATOM 2543 N N . ASN A 1 322 ? 7.668 -9.719 9.336 1 98.69 322 ASN A N 1
ATOM 2544 C CA . ASN A 1 322 ? 7.602 -8.68 10.359 1 98.69 322 ASN A CA 1
ATOM 2545 C C . ASN A 1 322 ? 8.992 -8.258 10.812 1 98.69 322 ASN A C 1
ATOM 2547 O O . ASN A 1 322 ? 9.211 -7.09 11.156 1 98.69 322 ASN A O 1
ATOM 2551 N N . GLN A 1 323 ? 9.883 -9.188 10.906 1 98.62 323 GLN A N 1
ATOM 2552 C CA . GLN A 1 323 ? 11.258 -8.836 11.227 1 98.62 323 GLN A CA 1
ATOM 2553 C C . GLN A 1 323 ? 11.844 -7.895 10.18 1 98.62 323 GLN A C 1
ATOM 2555 O O . GLN A 1 323 ? 12.477 -6.891 10.516 1 98.62 323 GLN A O 1
ATOM 2560 N N . THR A 1 324 ? 11.656 -8.25 8.898 1 98.88 324 THR A N 1
ATOM 2561 C CA . THR A 1 324 ? 12.133 -7.387 7.828 1 98.88 324 THR A CA 1
ATOM 2562 C C . THR A 1 324 ? 11.484 -6.012 7.91 1 98.88 324 THR A C 1
ATOM 2564 O O . THR A 1 324 ? 12.156 -4.988 7.75 1 98.88 324 THR A O 1
ATOM 2567 N N . LEU A 1 325 ? 10.172 -6.008 8.148 1 98.69 325 LEU A N 1
ATOM 2568 C CA . LEU A 1 325 ? 9.461 -4.742 8.266 1 98.69 325 LEU A CA 1
ATOM 2569 C C . LEU A 1 325 ? 10.039 -3.891 9.391 1 98.69 325 LEU A C 1
ATOM 2571 O O . LEU A 1 325 ? 10.195 -2.678 9.234 1 98.69 325 LEU A O 1
ATOM 2575 N N . GLN A 1 326 ? 10.305 -4.477 10.531 1 98 326 GLN A N 1
ATOM 2576 C CA . GLN A 1 326 ? 10.906 -3.752 11.648 1 98 326 GLN A CA 1
ATOM 2577 C C . GLN A 1 326 ? 12.234 -3.125 11.242 1 98 326 GLN A C 1
ATOM 2579 O O . GLN A 1 326 ? 12.523 -1.979 11.602 1 98 326 GLN A O 1
ATOM 2584 N N . GLU A 1 327 ? 13.047 -3.857 10.523 1 98.56 327 GLU A N 1
ATOM 2585 C CA . GLU A 1 327 ? 14.328 -3.352 10.055 1 98.56 327 GLU A CA 1
ATOM 2586 C C . GLU A 1 327 ? 14.148 -2.184 9.086 1 98.56 327 GLU A C 1
ATOM 2588 O O . GLU A 1 327 ? 14.883 -1.199 9.148 1 98.56 327 GLU A O 1
ATOM 2593 N N . VAL A 1 328 ? 13.18 -2.328 8.203 1 98.56 328 VAL A N 1
ATOM 2594 C CA . VAL A 1 328 ? 12.883 -1.277 7.234 1 98.56 328 VAL A CA 1
ATOM 2595 C C . VAL A 1 328 ? 12.414 -0.021 7.961 1 98.56 328 VAL A C 1
ATOM 2597 O O . VAL A 1 328 ? 12.875 1.084 7.672 1 98.56 328 VAL A O 1
ATOM 2600 N N . ARG A 1 329 ? 11.508 -0.16 8.938 1 97.38 329 ARG A N 1
ATOM 2601 C CA . ARG A 1 329 ? 11.031 0.959 9.734 1 97.38 329 ARG A CA 1
ATOM 2602 C C . ARG A 1 329 ? 12.18 1.668 10.438 1 97.38 329 ARG A C 1
ATOM 2604 O O . ARG A 1 329 ? 12.227 2.898 10.484 1 97.38 329 ARG A O 1
ATOM 2611 N N . GLU A 1 330 ? 13.031 0.868 10.969 1 96.81 330 GLU A N 1
ATOM 2612 C CA . GLU A 1 330 ? 14.195 1.423 11.656 1 96.81 330 GLU A CA 1
ATOM 2613 C C . GLU A 1 330 ? 15.07 2.225 10.703 1 96.81 330 GLU A C 1
ATOM 2615 O O . GLU A 1 330 ? 15.531 3.314 11.039 1 96.81 330 GLU A O 1
ATOM 2620 N N . ALA A 1 331 ? 15.32 1.653 9.531 1 97.31 331 ALA A N 1
ATOM 2621 C CA . ALA A 1 331 ? 16.141 2.33 8.539 1 97.31 331 ALA A CA 1
ATOM 2622 C C . ALA A 1 331 ? 15.531 3.666 8.133 1 97.31 331 ALA A C 1
ATOM 2624 O O . ALA A 1 331 ? 16.25 4.66 7.973 1 97.31 331 ALA A O 1
ATOM 2625 N N . ILE A 1 332 ? 14.219 3.686 7.953 1 97 332 ILE A N 1
ATOM 2626 C CA . ILE A 1 332 ? 13.523 4.898 7.543 1 97 332 ILE A CA 1
ATOM 2627 C C . ILE A 1 332 ? 13.461 5.883 8.711 1 97 332 ILE A C 1
ATOM 2629 O O . ILE A 1 332 ? 13.43 7.098 8.5 1 97 332 ILE A O 1
ATOM 2633 N N . GLY A 1 333 ? 13.398 5.383 9.914 1 94.88 333 GLY A N 1
ATOM 2634 C CA . GLY A 1 333 ? 13.312 6.207 11.109 1 94.88 333 GLY A CA 1
ATOM 2635 C C . GLY A 1 333 ? 11.898 6.328 11.648 1 94.88 333 GLY A C 1
ATOM 2636 O O . GLY A 1 333 ? 11.531 7.359 12.211 1 94.88 333 GLY A O 1
ATOM 2637 N N . LEU A 1 334 ? 11.055 5.285 11.5 1 94.94 334 LEU A N 1
ATOM 2638 C CA . LEU A 1 334 ? 9.656 5.316 11.914 1 94.94 334 LEU A CA 1
ATOM 2639 C C . LEU A 1 334 ? 9.484 4.668 13.281 1 94.94 334 LEU A C 1
ATOM 2641 O O . LEU A 1 334 ? 8.359 4.535 13.773 1 94.94 334 LEU A O 1
ATOM 2645 N N . ASN A 1 335 ? 10.516 4.211 13.875 1 91.88 335 ASN A N 1
ATOM 2646 C CA . ASN A 1 335 ? 10.477 3.592 15.195 1 91.88 335 ASN A CA 1
ATOM 2647 C C . ASN A 1 335 ? 10.453 4.637 16.312 1 91.88 335 ASN A C 1
ATOM 2649 O O . ASN A 1 335 ? 11.266 4.578 17.234 1 91.88 335 ASN A O 1
ATOM 2653 N N . TYR A 1 336 ? 9.461 5.449 16.344 1 92.56 336 TYR A N 1
ATOM 2654 C CA . TYR A 1 336 ? 9.352 6.613 17.203 1 92.56 336 TYR A CA 1
ATOM 2655 C C . TYR A 1 336 ? 9.391 6.207 18.672 1 92.56 336 TYR A C 1
ATOM 2657 O O . TYR A 1 336 ? 9.867 6.965 19.531 1 92.56 336 TYR A O 1
ATOM 2665 N N . PHE A 1 337 ? 8.914 5.098 18.953 1 93.56 337 PHE A N 1
ATOM 2666 C CA . PHE A 1 337 ? 8.539 4.781 20.328 1 93.56 337 PHE A CA 1
ATOM 2667 C C . PHE A 1 337 ? 9.586 3.883 20.984 1 93.56 337 PHE A C 1
ATOM 2669 O O . PHE A 1 337 ? 9.438 3.488 22.141 1 93.56 337 PHE A O 1
ATOM 2676 N N . ASP A 1 338 ? 10.625 3.537 20.234 1 88.56 338 ASP A N 1
ATOM 2677 C CA . ASP A 1 338 ? 11.727 2.758 20.812 1 88.56 338 ASP A CA 1
ATOM 2678 C C . ASP A 1 338 ? 12.359 3.484 21.984 1 88.56 338 ASP A C 1
ATOM 2680 O O . ASP A 1 338 ? 12.898 2.848 22.891 1 88.56 338 ASP A O 1
ATOM 2684 N N . ARG A 1 339 ? 12.25 4.75 21.969 1 84.62 339 ARG A N 1
ATOM 2685 C CA . ARG A 1 339 ? 12.82 5.57 23.031 1 84.62 339 ARG A CA 1
ATOM 2686 C C . ARG A 1 339 ? 12.109 5.324 24.359 1 84.62 339 ARG A C 1
ATOM 2688 O O . ARG A 1 339 ? 12.641 5.641 25.422 1 84.62 339 ARG A O 1
ATOM 2695 N N . LEU A 1 340 ? 10.898 4.832 24.281 1 90.12 340 LEU A N 1
ATOM 2696 C CA . LEU A 1 340 ? 10.109 4.613 25.484 1 90.12 340 LEU A CA 1
ATOM 2697 C C . LEU A 1 340 ? 10.523 3.322 26.188 1 90.12 340 LEU A C 1
ATOM 2699 O O . LEU A 1 340 ? 10.141 3.086 27.328 1 90.12 340 LEU A O 1
ATOM 2703 N N . ASN A 1 341 ? 11.023 2.428 25.391 1 77.5 341 ASN A N 1
ATOM 2704 C CA . ASN A 1 341 ? 11.477 1.162 25.969 1 77.5 341 ASN A CA 1
ATOM 2705 C C . ASN A 1 341 ? 12.805 1.318 26.688 1 77.5 341 ASN A C 1
ATOM 2707 O O . ASN A 1 341 ? 13.375 0.335 27.172 1 77.5 341 ASN A O 1
ATOM 2711 N N . LYS A 1 342 ? 13.375 2.549 26.781 1 57.91 342 LYS A N 1
ATOM 2712 C CA . LYS A 1 342 ? 14.633 2.688 27.5 1 57.91 342 LYS A CA 1
ATOM 2713 C C . LYS A 1 342 ? 14.391 2.859 29 1 57.91 342 LYS A C 1
ATOM 2715 O O . LYS A 1 342 ? 13.359 3.395 29.406 1 57.91 342 LYS A O 1
ATOM 2720 N N . MET B 1 1 ? -27.297 11.031 21.203 1 55.53 1 MET B N 1
ATOM 2721 C CA . MET B 1 1 ? -27.188 10.984 19.75 1 55.53 1 MET B CA 1
ATOM 2722 C C . MET B 1 1 ? -25.828 10.461 19.312 1 55.53 1 MET B C 1
ATOM 2724 O O . MET B 1 1 ? -24.828 10.641 20.031 1 55.53 1 MET B O 1
ATOM 2728 N N . THR B 1 2 ? -25.641 9.547 18.375 1 83 2 THR B N 1
ATOM 2729 C CA . THR B 1 2 ? -24.375 8.977 17.938 1 83 2 THR B CA 1
ATOM 2730 C C . THR B 1 2 ? -23.469 10.055 17.359 1 83 2 THR B C 1
ATOM 2732 O O . THR B 1 2 ? -23.891 10.852 16.531 1 83 2 THR B O 1
ATOM 2735 N N . LYS B 1 3 ? -22.328 10.375 17.984 1 94.31 3 LYS B N 1
ATOM 2736 C CA . LYS B 1 3 ? -21.391 11.406 17.547 1 94.31 3 LYS B CA 1
ATOM 2737 C C . LYS B 1 3 ? -20.922 11.164 16.125 1 94.31 3 LYS B C 1
ATOM 2739 O O . LYS B 1 3 ? -20.781 10.016 15.695 1 94.31 3 LYS B O 1
ATOM 2744 N N . GLU B 1 4 ? -20.844 12.297 15.414 1 97.19 4 GLU B N 1
ATOM 2745 C CA . GLU B 1 4 ? -20.203 12.203 14.109 1 97.19 4 GLU B CA 1
ATOM 2746 C C . GLU B 1 4 ? -18.703 11.969 14.242 1 97.19 4 GLU B C 1
ATOM 2748 O O . GLU B 1 4 ? -18.062 12.461 15.18 1 97.19 4 GLU B O 1
ATOM 2753 N N . ILE B 1 5 ? -18.172 11.188 13.352 1 98.5 5 ILE B N 1
ATOM 2754 C CA . ILE B 1 5 ? -16.734 10.891 13.383 1 98.5 5 ILE B CA 1
ATOM 2755 C C . ILE B 1 5 ? -15.977 11.938 12.578 1 98.5 5 ILE B C 1
ATOM 2757 O O . ILE B 1 5 ? -16.203 12.094 11.375 1 98.5 5 ILE B O 1
ATOM 2761 N N . LEU B 1 6 ? -15.117 12.695 13.258 1 98.19 6 LEU B N 1
ATOM 2762 C CA . LEU B 1 6 ? -14.305 13.742 12.664 1 98.19 6 LEU B CA 1
ATOM 2763 C C . LEU B 1 6 ? -12.867 13.266 12.453 1 98.19 6 LEU B C 1
ATOM 2765 O O . LEU B 1 6 ? -12.266 12.695 13.359 1 98.19 6 LEU B O 1
ATOM 2769 N N . LEU B 1 7 ? -12.352 13.375 11.219 1 98.5 7 LEU B N 1
ATOM 2770 C CA . LEU B 1 7 ? -10.961 13.023 10.938 1 98.5 7 LEU B CA 1
ATOM 2771 C C . LEU B 1 7 ? -10.219 14.203 10.305 1 98.5 7 LEU B C 1
ATOM 2773 O O . LEU B 1 7 ? -10.727 14.836 9.375 1 98.5 7 LEU B O 1
ATOM 2777 N N . THR B 1 8 ? -9.109 14.531 10.812 1 97.56 8 THR B N 1
ATOM 2778 C CA . THR B 1 8 ? -8.234 15.562 10.273 1 97.56 8 THR B CA 1
ATOM 2779 C C . THR B 1 8 ? -6.781 15.305 10.672 1 97.56 8 THR B C 1
ATOM 2781 O O . THR B 1 8 ? -6.484 14.312 11.344 1 97.56 8 THR B O 1
ATOM 2784 N N . GLY B 1 9 ? -5.863 16.062 10.172 1 96.62 9 GLY B N 1
ATOM 2785 C CA . GLY B 1 9 ? -4.465 15.875 10.516 1 96.62 9 GLY B CA 1
ATOM 2786 C C . GLY B 1 9 ? -3.527 16.75 9.711 1 96.62 9 GLY B C 1
ATOM 2787 O O . GLY B 1 9 ? -3.975 17.609 8.945 1 96.62 9 GLY B O 1
ATOM 2788 N N . ASP B 1 10 ? -2.256 16.672 9.953 1 96.81 10 ASP B N 1
ATOM 2789 C CA . ASP B 1 10 ? -1.198 17.391 9.25 1 96.81 10 ASP B CA 1
ATOM 2790 C C . ASP B 1 10 ? -0.013 16.469 8.953 1 96.81 10 ASP B C 1
ATOM 2792 O O . ASP B 1 10 ? 0.243 15.523 9.688 1 96.81 10 ASP B O 1
ATOM 2796 N N . ARG B 1 11 ? 0.632 16.734 7.852 1 96.25 11 ARG B N 1
ATOM 2797 C CA . ARG B 1 11 ? 1.926 16.109 7.586 1 96.25 11 ARG B CA 1
ATOM 2798 C C . ARG B 1 11 ? 3.014 16.719 8.469 1 96.25 11 ARG B C 1
ATOM 2800 O O . ARG B 1 11 ? 3.062 17.938 8.656 1 96.25 11 ARG B O 1
ATOM 2807 N N . PRO B 1 12 ? 3.852 15.891 9.039 1 97.12 12 PRO B N 1
ATOM 2808 C CA . PRO B 1 12 ? 4.949 16.406 9.852 1 97.12 12 PRO B CA 1
ATOM 2809 C C . PRO B 1 12 ? 6.164 16.812 9.016 1 97.12 12 PRO B C 1
ATOM 2811 O O . PRO B 1 12 ? 7.176 16.109 9.008 1 97.12 12 PRO B O 1
ATOM 2814 N N . THR B 1 13 ? 6.082 17.922 8.391 1 93.38 13 THR B N 1
ATOM 2815 C CA . THR B 1 13 ? 7.172 18.406 7.547 1 93.38 13 THR B CA 1
ATOM 2816 C C . THR B 1 13 ? 7.809 19.656 8.141 1 93.38 13 THR B C 1
ATOM 2818 O O . THR B 1 13 ? 8.594 20.328 7.48 1 93.38 13 THR B O 1
ATOM 2821 N N . GLY B 1 14 ? 7.441 20 9.344 1 91.69 14 GLY B N 1
ATOM 2822 C CA . GLY B 1 14 ? 7.938 21.156 10.062 1 91.69 14 GLY B CA 1
ATOM 2823 C C . GLY B 1 14 ? 6.98 21.656 11.133 1 91.69 14 GLY B C 1
ATOM 2824 O O . GLY B 1 14 ? 5.898 21.094 11.305 1 91.69 14 GLY B O 1
ATOM 2825 N N . LYS B 1 15 ? 7.398 22.719 11.805 1 94.25 15 LYS B N 1
ATOM 2826 C CA . LYS B 1 15 ? 6.566 23.359 12.812 1 94.25 15 LYS B CA 1
ATOM 2827 C C . LYS B 1 15 ? 5.328 23.984 12.188 1 94.25 15 LYS B C 1
ATOM 2829 O O . LYS B 1 15 ? 5.371 24.453 11.047 1 94.25 15 LYS B O 1
ATOM 2834 N N . LEU B 1 16 ? 4.312 23.953 12.953 1 96.19 16 LEU B N 1
ATOM 2835 C CA . LEU B 1 16 ? 3.104 24.625 12.484 1 96.19 16 LEU B CA 1
ATOM 2836 C C . LEU B 1 16 ? 3.156 26.125 12.781 1 96.19 16 LEU B C 1
ATOM 2838 O O . LEU B 1 16 ? 3.754 26.547 13.773 1 96.19 16 LEU B O 1
ATOM 2842 N N . HIS B 1 17 ? 2.654 26.875 11.898 1 95.69 17 HIS B N 1
ATOM 2843 C CA . HIS B 1 17 ? 2.686 28.328 12.023 1 95.69 17 HIS B CA 1
ATOM 2844 C C . HIS B 1 17 ? 1.279 28.891 12.195 1 95.69 17 HIS B C 1
ATOM 2846 O O . HIS B 1 17 ? 0.302 28.141 12.227 1 95.69 17 HIS B O 1
ATOM 2852 N N . ILE B 1 18 ? 1.172 30.188 12.352 1 94.25 18 ILE B N 1
ATOM 2853 C CA . ILE B 1 18 ? -0.072 30.875 12.688 1 94.25 18 ILE B CA 1
ATOM 2854 C C . ILE B 1 18 ? -1.082 30.688 11.555 1 94.25 18 ILE B C 1
ATOM 2856 O O . ILE B 1 18 ? -2.293 30.75 11.781 1 94.25 18 ILE B O 1
ATOM 2860 N N . GLY B 1 19 ? -0.601 30.484 10.312 1 91.25 19 GLY B N 1
ATOM 2861 C CA . GLY B 1 19 ? -1.497 30.141 9.219 1 91.25 19 GLY B CA 1
ATOM 2862 C C . GLY B 1 19 ? -2.252 28.844 9.453 1 91.25 19 GLY B C 1
ATOM 2863 O O . GLY B 1 19 ? -3.457 28.766 9.203 1 91.25 19 GLY B O 1
ATOM 2864 N N . HIS B 1 20 ? -1.561 27.797 9.914 1 92.81 20 HIS B N 1
ATOM 2865 C CA . HIS B 1 20 ? -2.219 26.562 10.305 1 92.81 20 HIS B CA 1
ATOM 2866 C C . HIS B 1 20 ? -3.234 26.797 11.414 1 92.81 20 HIS B C 1
ATOM 2868 O O . HIS B 1 20 ? -4.316 26.203 11.414 1 92.81 20 HIS B O 1
ATOM 2874 N N . TYR B 1 21 ? -2.824 27.641 12.281 1 94 21 TYR B N 1
ATOM 2875 C CA . TYR B 1 21 ? -3.631 27.906 13.469 1 94 21 TYR B CA 1
ATOM 2876 C C . TYR B 1 21 ? -4.988 28.484 13.086 1 94 21 TYR B C 1
ATOM 2878 O O . TYR B 1 21 ? -6.027 27.938 13.461 1 94 21 TYR B O 1
ATOM 2886 N N . ILE B 1 22 ? -4.969 29.5 12.344 1 90.25 22 ILE B N 1
ATOM 2887 C CA . ILE B 1 22 ? -6.207 30.188 11.992 1 90.25 22 ILE B CA 1
ATOM 2888 C C . ILE B 1 22 ? -6.965 29.375 10.938 1 90.25 22 ILE B C 1
ATOM 2890 O O . ILE B 1 22 ? -8.195 29.375 10.922 1 90.25 22 ILE B O 1
ATOM 2894 N N . GLY B 1 23 ? -6.254 28.672 10.125 1 87.69 23 GLY B N 1
ATOM 2895 C CA . GLY B 1 23 ? -6.871 27.953 9.016 1 87.69 23 GLY B CA 1
ATOM 2896 C C . GLY B 1 23 ? -7.516 26.641 9.43 1 87.69 23 GLY B C 1
ATOM 2897 O O . GLY B 1 23 ? -8.461 26.188 8.781 1 87.69 23 GLY B O 1
ATOM 2898 N N . SER B 1 24 ? -6.984 26.016 10.492 1 91.38 24 SER B N 1
ATOM 2899 C CA . SER B 1 24 ? -7.465 24.656 10.758 1 91.38 24 SER B CA 1
ATOM 2900 C C . SER B 1 24 ? -7.434 24.344 12.242 1 91.38 24 SER B C 1
ATOM 2902 O O . SER B 1 24 ? -8.43 23.875 12.805 1 91.38 24 SER B O 1
ATOM 2904 N N . LEU B 1 25 ? -6.375 24.625 12.93 1 95.19 25 LEU B N 1
ATOM 2905 C CA . LEU B 1 25 ? -6.148 24.141 14.281 1 95.19 25 LEU B CA 1
ATOM 2906 C C . LEU B 1 25 ? -7.172 24.719 15.25 1 95.19 25 LEU B C 1
ATOM 2908 O O . LEU B 1 25 ? -7.691 24.016 16.109 1 95.19 25 LEU B O 1
ATOM 2912 N N . LYS B 1 26 ? -7.422 26.031 15.148 1 93 26 LYS B N 1
ATOM 2913 C CA . LYS B 1 26 ? -8.414 26.672 16.016 1 93 26 LYS B CA 1
ATOM 2914 C C . LYS B 1 26 ? -9.773 25.984 15.883 1 93 26 LYS B C 1
ATOM 2916 O O . LYS B 1 26 ? -10.469 25.781 16.875 1 93 26 LYS B O 1
ATOM 2921 N N . ASN B 1 27 ? -10.117 25.703 14.695 1 92.94 27 ASN B N 1
ATOM 2922 C CA . ASN B 1 27 ? -11.391 25.031 14.422 1 92.94 27 ASN B CA 1
ATOM 2923 C C . ASN B 1 27 ? -11.406 23.625 14.992 1 92.94 27 ASN B C 1
ATOM 2925 O O . ASN B 1 27 ? -12.445 23.156 15.484 1 92.94 27 ASN B O 1
ATOM 2929 N N . ARG B 1 28 ? -10.328 22.891 14.922 1 96.12 28 ARG B N 1
ATOM 2930 C CA . ARG B 1 28 ? -10.242 21.547 15.492 1 96.12 28 ARG B CA 1
ATOM 2931 C C . ARG B 1 28 ? -10.539 21.562 16.984 1 96.12 28 ARG B C 1
ATOM 2933 O O . ARG B 1 28 ? -11.25 20.703 17.5 1 96.12 28 ARG B O 1
ATOM 2940 N N . VAL B 1 29 ? -9.93 22.562 17.625 1 97.12 29 VAL B N 1
ATOM 2941 C CA . VAL B 1 29 ? -10.133 22.688 19.062 1 97.12 29 VAL B CA 1
ATOM 2942 C C . VAL B 1 29 ? -11.609 22.969 19.344 1 97.12 29 VAL B C 1
ATOM 2944 O O . VAL B 1 29 ? -12.188 22.391 20.266 1 97.12 29 VAL B O 1
ATOM 2947 N N . LYS B 1 30 ? -12.195 23.891 18.562 1 95.62 30 LYS B N 1
ATOM 2948 C CA . LYS B 1 30 ? -13.609 24.203 18.703 1 95.62 30 LYS B CA 1
ATOM 2949 C C . LYS B 1 30 ? -14.477 22.969 18.531 1 95.62 30 LYS B C 1
ATOM 2951 O O . LYS B 1 30 ? -15.336 22.672 19.359 1 95.62 30 LYS B O 1
ATOM 2956 N N . LEU B 1 31 ? -14.242 22.203 17.484 1 95.94 31 LEU B N 1
ATOM 2957 C CA . LEU B 1 31 ? -15.055 21.031 17.156 1 95.94 31 LEU B CA 1
ATOM 2958 C C . LEU B 1 31 ? -14.898 19.953 18.219 1 95.94 31 LEU B C 1
ATOM 2960 O O . LEU B 1 31 ? -15.875 19.281 18.578 1 95.94 31 LEU B O 1
ATOM 2964 N N . GLN B 1 32 ? -13.656 19.781 18.719 1 97.19 32 GLN B N 1
ATOM 2965 C CA . GLN B 1 32 ? -13.383 18.828 19.781 1 97.19 32 GLN B CA 1
ATOM 2966 C C . GLN B 1 32 ? -14.227 19.109 21.016 1 97.19 32 GLN B C 1
ATOM 2968 O O . GLN B 1 32 ? -14.617 18.203 21.734 1 97.19 32 GLN B O 1
ATOM 2973 N N . ASN B 1 33 ? -14.555 20.359 21.25 1 97.44 33 ASN B N 1
ATOM 2974 C CA . ASN B 1 33 ? -15.211 20.781 22.5 1 97.44 33 ASN B CA 1
ATOM 2975 C C . ASN B 1 33 ? -16.719 20.891 22.312 1 97.44 33 ASN B C 1
ATOM 2977 O O . ASN B 1 33 ? -17.453 21.109 23.281 1 97.44 33 ASN B O 1
ATOM 2981 N N . GLU B 1 34 ? -17.234 20.703 21.109 1 95.56 34 GLU B N 1
ATOM 2982 C CA . GLU B 1 34 ? -18.656 20.859 20.828 1 95.56 34 GLU B CA 1
ATOM 2983 C C . GLU B 1 34 ? -19.453 19.672 21.359 1 95.56 34 GLU B C 1
ATOM 2985 O O . GLU B 1 34 ? -20.672 19.766 21.547 1 95.56 34 GLU B O 1
ATOM 2990 N N . GLY B 1 35 ? -18.828 18.531 21.562 1 94.69 35 GLY B N 1
ATOM 2991 C CA . GLY B 1 35 ? -19.516 17.344 22.062 1 94.69 35 GLY B CA 1
ATOM 2992 C C . GLY B 1 35 ? -20.281 16.609 20.984 1 94.69 35 GLY B C 1
ATOM 2993 O O . GLY B 1 35 ? -20.844 15.539 21.234 1 94.69 35 GLY B O 1
ATOM 2994 N N . LYS B 1 36 ? -20.234 17.094 19.797 1 96.25 36 LYS B N 1
ATOM 2995 C CA . LYS B 1 36 ? -20.984 16.531 18.688 1 96.25 36 LYS B CA 1
ATOM 2996 C C . LYS B 1 36 ? -20.141 15.531 17.891 1 96.25 36 LYS B C 1
ATOM 2998 O O . LYS B 1 36 ? -20.672 14.734 17.125 1 96.25 36 LYS B O 1
ATOM 3003 N N . TYR B 1 37 ? -18.891 15.602 18.172 1 97.25 37 TYR B N 1
ATOM 3004 C CA . TYR B 1 37 ? -17.984 14.836 17.328 1 97.25 37 TYR B CA 1
ATOM 3005 C C . TYR B 1 37 ? -17.141 13.891 18.172 1 97.25 37 TYR B C 1
ATOM 3007 O O . TYR B 1 37 ? -16.969 14.094 19.375 1 97.25 37 TYR B O 1
ATOM 3015 N N . GLU B 1 38 ? -16.688 12.781 17.562 1 97.88 38 GLU B N 1
ATOM 3016 C CA . GLU B 1 38 ? -15.57 11.953 17.969 1 97.88 38 GLU B CA 1
ATOM 3017 C C . GLU B 1 38 ? -14.344 12.203 17.094 1 97.88 38 GLU B C 1
ATOM 3019 O O . GLU B 1 38 ? -14.219 11.633 16 1 97.88 38 GLU B O 1
ATOM 3024 N N . PRO B 1 39 ? -13.445 13.016 17.594 1 98.25 39 PRO B N 1
ATOM 3025 C CA . PRO B 1 39 ? -12.359 13.477 16.719 1 98.25 39 PRO B CA 1
ATOM 3026 C C . PRO B 1 39 ? -11.188 12.508 16.672 1 98.25 39 PRO B C 1
ATOM 3028 O O . PRO B 1 39 ? -10.758 12 17.719 1 98.25 39 PRO B O 1
ATOM 3031 N N . TYR B 1 40 ? -10.727 12.195 15.508 1 98.81 40 TYR B N 1
ATOM 3032 C CA . TYR B 1 40 ? -9.445 11.562 15.203 1 98.81 40 TYR B CA 1
ATOM 3033 C C . TYR B 1 40 ? -8.492 12.562 14.555 1 98.81 40 TYR B C 1
ATOM 3035 O O . TYR B 1 40 ? -8.797 13.125 13.5 1 98.81 40 TYR B O 1
ATOM 3043 N N . ILE B 1 41 ? -7.367 12.797 15.141 1 98.62 41 ILE B N 1
ATOM 3044 C CA . ILE B 1 41 ? -6.363 13.742 14.664 1 98.62 41 ILE B CA 1
ATOM 3045 C C . ILE B 1 41 ? -5.062 13 14.359 1 98.62 41 ILE B C 1
ATOM 3047 O O . ILE B 1 41 ? -4.371 12.547 15.273 1 98.62 41 ILE B O 1
ATOM 3051 N N . MET B 1 42 ? -4.695 13.008 13.117 1 98.69 42 MET B N 1
ATOM 3052 C CA . MET B 1 42 ? -3.602 12.156 12.648 1 98.69 42 MET B CA 1
ATOM 3053 C C . MET B 1 42 ? -2.359 12.984 12.344 1 98.69 42 MET B C 1
ATOM 3055 O O . MET B 1 42 ? -2.461 14.078 11.781 1 98.69 42 MET B O 1
ATOM 3059 N N . ILE B 1 43 ? -1.227 12.555 12.789 1 98.62 43 ILE B N 1
ATOM 3060 C CA . ILE B 1 43 ? 0.032 13 12.203 1 98.62 43 ILE B CA 1
ATOM 3061 C C . ILE B 1 43 ? 0.411 12.094 11.039 1 98.62 43 ILE B C 1
ATOM 3063 O O . ILE B 1 43 ? 0.747 10.922 11.234 1 98.62 43 ILE B O 1
ATOM 3067 N N . ALA B 1 44 ? 0.311 12.617 9.852 1 98.25 44 ALA B N 1
ATOM 3068 C CA . ALA B 1 44 ? 0.367 11.852 8.609 1 98.25 44 ALA B CA 1
ATOM 3069 C C . ALA B 1 44 ? 1.807 11.695 8.125 1 98.25 44 ALA B C 1
ATOM 3071 O O . ALA B 1 44 ? 2.16 12.172 7.047 1 98.25 44 ALA B O 1
ATOM 3072 N N . ASP B 1 45 ? 2.596 10.953 8.891 1 98 45 ASP B N 1
ATOM 3073 C CA . ASP B 1 45 ? 4.02 10.812 8.617 1 98 45 ASP B CA 1
ATOM 3074 C C . ASP B 1 45 ? 4.254 10 7.34 1 98 45 ASP B C 1
ATOM 3076 O O . ASP B 1 45 ? 5.18 10.289 6.578 1 98 45 ASP B O 1
ATOM 3080 N N . THR B 1 46 ? 3.453 9.008 7.023 1 97.69 46 THR B N 1
ATOM 3081 C CA . THR B 1 46 ? 3.633 8.234 5.801 1 97.69 46 THR B CA 1
ATOM 3082 C C . THR B 1 46 ? 3.312 9.078 4.57 1 97.69 46 THR B C 1
ATOM 3084 O O . THR B 1 46 ? 3.959 8.938 3.531 1 97.69 46 THR B O 1
ATOM 3087 N N . GLN B 1 47 ? 2.279 9.859 4.684 1 97.31 47 GLN B N 1
ATOM 3088 C CA . GLN B 1 47 ? 1.991 10.758 3.572 1 97.31 47 GLN B CA 1
ATOM 3089 C C . GLN B 1 47 ? 3.143 11.734 3.338 1 97.31 47 GLN B C 1
ATOM 3091 O O . GLN B 1 47 ? 3.449 12.078 2.195 1 97.31 47 GLN B O 1
ATOM 3096 N N . ALA B 1 48 ? 3.76 12.258 4.426 1 96.5 48 ALA B N 1
ATOM 3097 C CA . ALA B 1 48 ? 4.902 13.156 4.309 1 96.5 48 ALA B CA 1
ATOM 3098 C C . ALA B 1 48 ? 6.051 12.492 3.553 1 96.5 48 ALA B C 1
ATOM 3100 O O . ALA B 1 48 ? 6.797 13.164 2.832 1 96.5 48 ALA B O 1
ATOM 3101 N N . LEU B 1 49 ? 6.156 11.18 3.619 1 95.44 49 LEU B N 1
ATOM 3102 C CA . LEU B 1 49 ? 7.238 10.43 2.982 1 95.44 49 LEU B CA 1
ATOM 3103 C C . LEU B 1 49 ? 7.082 10.438 1.466 1 95.44 49 LEU B C 1
ATOM 3105 O O . LEU B 1 49 ? 8.062 10.281 0.737 1 95.44 49 LEU B O 1
ATOM 3109 N N . THR B 1 50 ? 5.852 10.617 0.932 1 94.12 50 THR B N 1
ATOM 3110 C CA . THR B 1 50 ? 5.578 10.5 -0.497 1 94.12 50 THR B CA 1
ATOM 3111 C C . THR B 1 50 ? 6.375 11.539 -1.284 1 94.12 50 THR B C 1
ATOM 3113 O O . THR B 1 50 ? 6.668 11.344 -2.465 1 94.12 50 THR B O 1
ATOM 3116 N N . ASP B 1 51 ? 6.777 12.656 -0.64 1 90.12 51 ASP B N 1
ATOM 3117 C CA . ASP B 1 51 ? 7.59 13.648 -1.336 1 90.12 51 ASP B CA 1
ATOM 3118 C C . ASP B 1 51 ? 8.844 13.984 -0.536 1 90.12 51 ASP B C 1
ATOM 3120 O O . ASP B 1 51 ? 9.57 14.93 -0.873 1 90.12 51 ASP B O 1
ATOM 3124 N N . ASN B 1 52 ? 9.102 13.281 0.604 1 91.12 52 ASN B N 1
ATOM 3125 C CA . ASN B 1 52 ? 10.297 13.484 1.414 1 91.12 52 ASN B CA 1
ATOM 3126 C C . ASN B 1 52 ? 11.008 12.172 1.703 1 91.12 52 ASN B C 1
ATOM 3128 O O . ASN B 1 52 ? 11.617 12.008 2.764 1 91.12 52 ASN B O 1
ATOM 3132 N N . ALA B 1 53 ? 10.805 11.234 0.842 1 89.12 53 ALA B N 1
ATOM 3133 C CA . ALA B 1 53 ? 11.344 9.898 1.066 1 89.12 53 ALA B CA 1
ATOM 3134 C C . ALA B 1 53 ? 12.852 9.945 1.287 1 89.12 53 ALA B C 1
ATOM 3136 O O . ALA B 1 53 ? 13.406 9.117 2.018 1 89.12 53 ALA B O 1
ATOM 3137 N N . ARG B 1 54 ? 13.523 10.883 0.748 1 90.44 54 ARG B N 1
ATOM 3138 C CA . ARG B 1 54 ? 14.977 10.953 0.805 1 90.44 54 ARG B CA 1
ATOM 3139 C C . ARG B 1 54 ? 15.438 11.82 1.969 1 90.44 54 ARG B C 1
ATOM 3141 O O . ARG B 1 54 ? 16.641 12.086 2.111 1 90.44 54 ARG B O 1
ATOM 3148 N N . ASP B 1 55 ? 14.555 12.281 2.754 1 91.06 55 ASP B N 1
ATOM 3149 C CA . ASP B 1 55 ? 14.852 13.062 3.951 1 91.06 55 ASP B CA 1
ATOM 3150 C C . ASP B 1 55 ? 14.008 12.594 5.137 1 91.06 55 ASP B C 1
ATOM 3152 O O . ASP B 1 55 ? 13.281 13.391 5.738 1 91.06 55 ASP B O 1
ATOM 3156 N N . PRO B 1 56 ? 14.195 11.328 5.488 1 88.62 56 PRO B N 1
ATOM 3157 C CA . PRO B 1 56 ? 13.352 10.773 6.551 1 88.62 56 PRO B CA 1
ATOM 3158 C C . PRO B 1 56 ? 13.602 11.438 7.906 1 88.62 56 PRO B C 1
ATOM 3160 O O . PRO B 1 56 ? 12.703 11.492 8.742 1 88.62 56 PRO B O 1
ATOM 3163 N N . GLU B 1 57 ? 14.766 11.922 8.109 1 90.38 57 GLU B N 1
ATOM 3164 C CA . GLU B 1 57 ? 15.094 12.594 9.359 1 90.38 57 GLU B CA 1
ATOM 3165 C C . GLU B 1 57 ? 14.227 13.828 9.578 1 90.38 57 GLU B C 1
ATOM 3167 O O . GLU B 1 57 ? 13.852 14.141 10.711 1 90.38 57 GLU B O 1
ATOM 3172 N N . LYS B 1 58 ? 13.945 14.477 8.461 1 92.25 58 LYS B N 1
ATOM 3173 C CA . LYS B 1 58 ? 13.047 15.625 8.523 1 92.25 58 LYS B CA 1
ATOM 3174 C C . LYS B 1 58 ? 11.695 15.234 9.102 1 92.25 58 LYS B C 1
ATOM 3176 O O . LYS B 1 58 ? 11.148 15.938 9.953 1 92.25 58 LYS B O 1
ATOM 3181 N N . ILE B 1 59 ? 11.141 14.148 8.688 1 92.62 59 ILE B N 1
ATOM 3182 C CA . ILE B 1 59 ? 9.836 13.672 9.125 1 92.62 59 ILE B CA 1
ATOM 3183 C C . ILE B 1 59 ? 9.891 13.266 10.594 1 92.62 59 ILE B C 1
ATOM 3185 O O . ILE B 1 59 ? 9.031 13.648 11.383 1 92.62 59 ILE B O 1
ATOM 3189 N N . LYS B 1 60 ? 10.938 12.555 10.891 1 90.94 60 LYS B N 1
ATOM 3190 C CA . LYS B 1 60 ? 11.117 12.094 12.266 1 90.94 60 LYS B CA 1
ATOM 3191 C C . LYS B 1 60 ? 11.195 13.266 13.234 1 90.94 60 LYS B C 1
ATOM 3193 O O . LYS B 1 60 ? 10.5 13.281 14.258 1 90.94 60 LYS B O 1
ATOM 3198 N N . ASN B 1 61 ? 11.938 14.266 12.891 1 92.19 61 ASN B N 1
ATOM 3199 C CA . ASN B 1 61 ? 12.148 15.43 13.75 1 92.19 61 ASN B CA 1
ATOM 3200 C C . ASN B 1 61 ? 10.914 16.312 13.805 1 92.19 61 ASN B C 1
ATOM 3202 O O . ASN B 1 61 ? 10.695 17.016 14.797 1 92.19 61 ASN B O 1
ATOM 3206 N N . SER B 1 62 ? 10.172 16.266 12.766 1 96.31 62 SER B N 1
ATOM 3207 C CA . SER B 1 62 ? 9 17.125 12.688 1 96.31 62 SER B CA 1
ATOM 3208 C C . SER B 1 62 ? 7.812 16.531 13.43 1 96.31 62 SER B C 1
ATOM 3210 O O . SER B 1 62 ? 6.887 17.25 13.82 1 96.31 62 SER B O 1
ATOM 3212 N N . LEU B 1 63 ? 7.844 15.242 13.648 1 97.44 63 LEU B N 1
ATOM 3213 C CA . LEU B 1 63 ? 6.711 14.562 14.266 1 97.44 63 LEU B CA 1
ATOM 3214 C C . LEU B 1 63 ? 6.422 15.141 15.648 1 97.44 63 LEU B C 1
ATOM 3216 O O . LEU B 1 63 ? 5.289 15.539 15.938 1 97.44 63 LEU B O 1
ATOM 3220 N N . ILE B 1 64 ? 7.453 15.258 16.469 1 97.19 64 ILE B N 1
ATOM 3221 C CA . ILE B 1 64 ? 7.266 15.727 17.844 1 97.19 64 ILE B CA 1
ATOM 3222 C C . ILE B 1 64 ? 6.859 17.203 17.828 1 97.19 64 ILE B C 1
ATOM 3224 O O . ILE B 1 64 ? 6.09 17.641 18.688 1 97.19 64 ILE B O 1
ATOM 3228 N N . GLN B 1 65 ? 7.398 17.953 16.875 1 97.56 65 GLN B N 1
ATOM 3229 C CA . GLN B 1 65 ? 7.051 19.359 16.781 1 97.56 65 GLN B CA 1
ATOM 3230 C C . GLN B 1 65 ? 5.562 19.547 16.5 1 97.56 65 GLN B C 1
ATOM 3232 O O . GLN B 1 65 ? 4.91 20.391 17.125 1 97.56 65 GLN B O 1
ATOM 3237 N N . VAL B 1 66 ? 5.031 18.734 15.617 1 98.44 66 VAL B N 1
ATOM 3238 C CA . VAL B 1 66 ? 3.613 18.812 15.281 1 98.44 66 VAL B CA 1
ATOM 3239 C C . VAL B 1 66 ? 2.773 18.391 16.484 1 98.44 66 VAL B C 1
ATOM 3241 O O . VAL B 1 66 ? 1.765 19.016 16.797 1 98.44 66 VAL B O 1
ATOM 3244 N N . ALA B 1 67 ? 3.229 17.344 17.156 1 98.62 67 ALA B N 1
ATOM 3245 C CA . ALA B 1 67 ? 2.514 16.891 18.344 1 98.62 67 ALA B CA 1
ATOM 3246 C C . ALA B 1 67 ? 2.471 17.969 19.406 1 98.62 67 ALA B C 1
ATOM 3248 O O . ALA B 1 67 ? 1.42 18.234 20.016 1 98.62 67 ALA B O 1
ATOM 3249 N N . LEU B 1 68 ? 3.619 18.594 19.641 1 98.56 68 LEU B N 1
ATOM 3250 C CA . LEU B 1 68 ? 3.693 19.688 20.625 1 98.56 68 LEU B CA 1
ATOM 3251 C C . LEU B 1 68 ? 2.789 20.844 20.219 1 98.56 68 LEU B C 1
ATOM 3253 O O . LEU B 1 68 ? 2.123 21.438 21.062 1 98.56 68 LEU B O 1
ATOM 3257 N N . ASP B 1 69 ? 2.758 21.156 18.953 1 98.62 69 ASP B N 1
ATOM 3258 C CA . ASP B 1 69 ? 1.896 22.219 18.453 1 98.62 69 ASP B CA 1
ATOM 3259 C C . ASP B 1 69 ? 0.421 21.875 18.641 1 98.62 69 ASP B C 1
ATOM 3261 O O . ASP B 1 69 ? -0.382 22.719 19.031 1 98.62 69 ASP B O 1
ATOM 3265 N N . TYR B 1 70 ? 0.005 20.594 18.344 1 98.69 70 TYR B N 1
ATOM 3266 C CA . TYR B 1 70 ? -1.356 20.125 18.578 1 98.69 70 TYR B CA 1
ATOM 3267 C C . TYR B 1 70 ? -1.766 20.359 20.031 1 98.69 70 TYR B C 1
ATOM 3269 O O . TYR B 1 70 ? -2.812 20.953 20.297 1 98.69 70 TYR B O 1
ATOM 3277 N N . LEU B 1 71 ? -0.913 19.938 20.922 1 98.69 71 LEU B N 1
ATOM 3278 C CA . LEU B 1 71 ? -1.213 20.078 22.344 1 98.69 71 LEU B CA 1
ATOM 3279 C C . LEU B 1 71 ? -1.229 21.531 22.766 1 98.69 71 LEU B C 1
ATOM 3281 O O . LEU B 1 71 ? -2.09 21.953 23.547 1 98.69 71 LEU B O 1
ATOM 3285 N N . ALA B 1 72 ? -0.322 22.312 22.25 1 98.56 72 ALA B N 1
ATOM 3286 C CA . ALA B 1 72 ? -0.149 23.703 22.609 1 98.56 72 ALA B CA 1
ATOM 3287 C C . ALA B 1 72 ? -1.399 24.516 22.266 1 98.56 72 ALA B C 1
ATOM 3289 O O . ALA B 1 72 ? -1.763 25.438 23 1 98.56 72 ALA B O 1
ATOM 3290 N N . VAL B 1 73 ? -2.037 24.188 21.172 1 98.38 73 VAL B N 1
ATOM 3291 C CA . VAL B 1 73 ? -3.174 25 20.734 1 98.38 73 VAL B CA 1
ATOM 3292 C C . VAL B 1 73 ? -4.43 24.562 21.484 1 98.38 73 VAL B C 1
ATOM 3294 O O . VAL B 1 73 ? -5.477 25.203 21.391 1 98.38 73 VAL B O 1
ATOM 3297 N N . GLY B 1 74 ? -4.391 23.422 22.172 1 98.25 74 GLY B N 1
ATOM 3298 C CA . GLY B 1 74 ? -5.512 23.062 23.031 1 98.25 74 GLY B CA 1
ATOM 3299 C C . GLY B 1 74 ? -6.156 21.734 22.656 1 98.25 74 GLY B C 1
ATOM 3300 O O . GLY B 1 74 ? -7.191 21.375 23.219 1 98.25 74 GLY B O 1
ATOM 3301 N N . LEU B 1 75 ? -5.617 20.969 21.734 1 98.5 75 LEU B N 1
ATOM 3302 C CA . LEU B 1 75 ? -6.098 19.625 21.484 1 98.5 75 LEU B CA 1
ATOM 3303 C C . LEU B 1 75 ? -5.789 18.703 22.656 1 98.5 75 LEU B C 1
ATOM 3305 O O . LEU B 1 75 ? -4.676 18.719 23.188 1 98.5 75 LEU B O 1
ATOM 3309 N N . ASP B 1 76 ? -6.77 18.031 23.094 1 98.31 76 ASP B N 1
ATOM 3310 C CA . ASP B 1 76 ? -6.742 17.25 24.312 1 98.31 76 ASP B CA 1
ATOM 3311 C C . ASP B 1 76 ? -6.844 15.758 24.016 1 98.31 76 ASP B C 1
ATOM 3313 O O . ASP B 1 76 ? -7.879 15.281 23.547 1 98.31 76 ASP B O 1
ATOM 3317 N N . PRO B 1 77 ? -5.781 15 24.328 1 98.12 77 PRO B N 1
ATOM 3318 C CA . PRO B 1 77 ? -5.781 13.57 24.016 1 98.12 77 PRO B CA 1
ATOM 3319 C C . PRO B 1 77 ? -6.895 12.812 24.734 1 98.12 77 PRO B C 1
ATOM 3321 O O . PRO B 1 77 ? -7.188 11.664 24.406 1 98.12 77 PRO B O 1
ATOM 3324 N N . GLU B 1 78 ? -7.5 13.375 25.719 1 97.69 78 GLU B N 1
ATOM 3325 C CA . GLU B 1 78 ? -8.633 12.758 26.406 1 97.69 78 GLU B CA 1
ATOM 3326 C C . GLU B 1 78 ? -9.922 12.953 25.609 1 97.69 78 GLU B C 1
ATOM 3328 O O . GLU B 1 78 ? -10.891 12.219 25.812 1 97.69 78 GLU B O 1
ATOM 3333 N N . LYS B 1 79 ? -9.961 13.938 24.766 1 97.88 79 LYS B N 1
ATOM 3334 C CA . LYS B 1 79 ? -11.156 14.258 23.984 1 97.88 79 LYS B CA 1
ATOM 3335 C C . LYS B 1 79 ? -10.992 13.836 22.531 1 97.88 79 LYS B C 1
ATOM 3337 O O . LYS B 1 79 ? -11.984 13.586 21.844 1 97.88 79 LYS B O 1
ATOM 3342 N N . SER B 1 80 ? -9.805 13.867 22.047 1 98.38 80 SER B N 1
ATOM 3343 C CA . SER B 1 80 ? -9.461 13.539 20.656 1 98.38 80 SER B CA 1
ATOM 3344 C C . SER B 1 80 ? -8.422 12.422 20.594 1 98.38 80 SER B C 1
ATOM 3346 O O . SER B 1 80 ? -7.469 12.414 21.375 1 98.38 80 SER B O 1
ATOM 3348 N N . THR B 1 81 ? -8.609 11.438 19.734 1 98.81 81 THR B N 1
ATOM 3349 C CA . THR B 1 81 ? -7.586 10.43 19.484 1 98.81 81 THR B CA 1
ATOM 3350 C C . THR B 1 81 ? -6.496 10.969 18.578 1 98.81 81 THR B C 1
ATOM 3352 O O . THR B 1 81 ? -6.73 11.188 17.375 1 98.81 81 THR B O 1
ATOM 3355 N N . ILE B 1 82 ? -5.348 11.289 19.109 1 98.88 82 ILE B N 1
ATOM 3356 C CA . ILE B 1 82 ? -4.195 11.773 18.359 1 98.88 82 ILE B CA 1
ATOM 3357 C C . ILE B 1 82 ? -3.238 10.617 18.078 1 98.88 82 ILE B C 1
ATOM 3359 O O . ILE B 1 82 ? -2.754 9.969 19 1 98.88 82 ILE B O 1
ATOM 3363 N N . TYR B 1 83 ? -2.986 10.344 16.828 1 98.81 83 TYR B N 1
ATOM 3364 C CA . TYR B 1 83 ? -2.24 9.141 16.5 1 98.81 83 TYR B CA 1
ATOM 3365 C C . TYR B 1 83 ? -1.316 9.367 15.305 1 98.81 83 TYR B C 1
ATOM 3367 O O . TYR B 1 83 ? -1.367 10.422 14.672 1 98.81 83 TYR B O 1
ATOM 3375 N N . VAL B 1 84 ? -0.392 8.438 15.07 1 98.75 84 VAL B N 1
ATOM 3376 C CA . VAL B 1 84 ? 0.597 8.516 13.992 1 98.75 84 VAL B CA 1
ATOM 3377 C C . VAL B 1 84 ? 0.207 7.566 12.867 1 98.75 84 VAL B C 1
ATOM 3379 O O . VAL B 1 84 ? -0.05 6.383 13.102 1 98.75 84 VAL B O 1
ATOM 3382 N N . GLN B 1 85 ? 0.197 8.016 11.68 1 98.75 85 GLN B N 1
ATOM 3383 C CA . GLN B 1 85 ? -0.301 7.312 10.5 1 98.75 85 GLN B CA 1
ATOM 3384 C C . GLN B 1 85 ? 0.431 5.988 10.297 1 98.75 85 GLN B C 1
ATOM 3386 O O . GLN B 1 85 ? -0.2 4.949 10.102 1 98.75 85 GLN B O 1
ATOM 3391 N N . SER B 1 86 ? 1.775 5.988 10.375 1 98.19 86 SER B N 1
ATOM 3392 C CA . SER B 1 86 ? 2.594 4.809 10.117 1 98.19 86 SER B CA 1
ATOM 3393 C C . SER B 1 86 ? 2.334 3.715 11.148 1 98.19 86 SER B C 1
ATOM 3395 O O . SER B 1 86 ? 2.699 2.557 10.938 1 98.19 86 SER B O 1
ATOM 3397 N N . GLN B 1 87 ? 1.708 4.07 12.234 1 98.06 87 GLN B N 1
ATOM 3398 C CA . GLN B 1 87 ? 1.47 3.119 13.32 1 98.06 87 GLN B CA 1
ATOM 3399 C C . GLN B 1 87 ? 0.121 2.424 13.148 1 98.06 87 GLN B C 1
ATOM 3401 O O . GLN B 1 87 ? -0.29 1.643 14.008 1 98.06 87 GLN B O 1
ATOM 3406 N N . ILE B 1 88 ? -0.569 2.617 12.07 1 98.62 88 ILE B N 1
ATOM 3407 C CA . ILE B 1 88 ? -1.862 2.004 11.781 1 98.62 88 ILE B CA 1
ATOM 3408 C C . ILE B 1 88 ? -1.747 1.108 10.555 1 98.62 88 ILE B C 1
ATOM 3410 O O . ILE B 1 88 ? -2.154 1.496 9.453 1 98.62 88 ILE B O 1
ATOM 3414 N N . PRO B 1 89 ? -1.302 -0.129 10.688 1 98.38 89 PRO B N 1
ATOM 3415 C CA . PRO B 1 89 ? -1.04 -1.03 9.562 1 98.38 89 PRO B CA 1
ATOM 3416 C C . PRO B 1 89 ? -2.262 -1.229 8.672 1 98.38 89 PRO B C 1
ATOM 3418 O O . PRO B 1 89 ? -2.123 -1.411 7.457 1 98.38 89 PRO B O 1
ATOM 3421 N N . ALA B 1 90 ? -3.455 -1.164 9.203 1 98.81 90 ALA B N 1
ATOM 3422 C CA . ALA B 1 90 ? -4.684 -1.359 8.438 1 98.81 90 ALA B CA 1
ATOM 3423 C C . ALA B 1 90 ? -4.754 -0.393 7.262 1 98.81 90 ALA B C 1
ATOM 3425 O O . ALA B 1 90 ? -5.305 -0.727 6.207 1 98.81 90 ALA B O 1
ATOM 3426 N N . LEU B 1 91 ? -4.168 0.802 7.406 1 98.94 91 LEU B N 1
ATOM 3427 C CA . LEU B 1 91 ? -4.238 1.83 6.375 1 98.94 91 LEU B CA 1
ATOM 3428 C C . LEU B 1 91 ? -3.529 1.373 5.102 1 98.94 91 LEU B C 1
ATOM 3430 O O . LEU B 1 91 ? -4.008 1.63 3.994 1 98.94 91 LEU B O 1
ATOM 3434 N N . PHE B 1 92 ? -2.418 0.688 5.25 1 98.88 92 PHE B N 1
ATOM 3435 C CA . PHE B 1 92 ? -1.65 0.232 4.098 1 98.88 92 PHE B CA 1
ATOM 3436 C C . PHE B 1 92 ? -2.418 -0.831 3.32 1 98.88 92 PHE B C 1
ATOM 3438 O O . PHE B 1 92 ? -2.439 -0.812 2.088 1 98.88 92 PHE B O 1
ATOM 3445 N N . GLU B 1 93 ? -3.008 -1.78 4.008 1 98.75 93 GLU B N 1
ATOM 3446 C CA . GLU B 1 93 ? -3.766 -2.846 3.357 1 98.75 93 GLU B CA 1
ATOM 3447 C C . GLU B 1 93 ? -5.02 -2.299 2.684 1 98.75 93 GLU B C 1
ATOM 3449 O O . GLU B 1 93 ? -5.332 -2.666 1.548 1 98.75 93 GLU B O 1
ATOM 3454 N N . LEU B 1 94 ? -5.777 -1.398 3.375 1 98.94 94 LEU B N 1
ATOM 3455 C CA . LEU B 1 94 ? -6.934 -0.754 2.76 1 98.94 94 LEU B CA 1
ATOM 3456 C C . LEU B 1 94 ? -6.539 -0.051 1.466 1 98.94 94 LEU B C 1
ATOM 3458 O O . LEU B 1 94 ? -7.242 -0.157 0.458 1 98.94 94 LEU B O 1
ATOM 3462 N N . THR B 1 95 ? -5.426 0.665 1.522 1 98.88 95 THR B N 1
ATOM 3463 C CA . THR B 1 95 ? -4.926 1.37 0.347 1 98.88 95 THR B CA 1
ATOM 3464 C C . THR B 1 95 ? -4.715 0.404 -0.815 1 98.88 95 THR B C 1
ATOM 3466 O O . THR B 1 95 ? -5.082 0.704 -1.953 1 98.88 95 THR B O 1
ATOM 3469 N N . ALA B 1 96 ? -4.148 -0.758 -0.515 1 98.69 96 ALA B N 1
ATOM 3470 C CA . ALA B 1 96 ? -3.863 -1.754 -1.545 1 98.69 96 ALA B CA 1
ATOM 3471 C C . ALA B 1 96 ? -5.145 -2.197 -2.246 1 98.69 96 ALA B C 1
ATOM 3473 O O . ALA B 1 96 ? -5.18 -2.316 -3.473 1 98.69 96 ALA B O 1
ATOM 3474 N N . TYR B 1 97 ? -6.191 -2.449 -1.513 1 98.56 97 TYR B N 1
ATOM 3475 C CA . TYR B 1 97 ? -7.453 -2.898 -2.092 1 98.56 97 TYR B CA 1
ATOM 3476 C C . TYR B 1 97 ? -8.109 -1.782 -2.895 1 98.56 97 TYR B C 1
ATOM 3478 O O . TYR B 1 97 ? -8.656 -2.025 -3.973 1 98.56 97 TYR B O 1
ATOM 3486 N N . TYR B 1 98 ? -8.039 -0.542 -2.379 1 98.81 98 TYR B N 1
ATOM 3487 C CA . TYR B 1 98 ? -8.664 0.587 -3.061 1 98.81 98 TYR B CA 1
ATOM 3488 C C . TYR B 1 98 ? -7.965 0.879 -4.383 1 98.81 98 TYR B C 1
ATOM 3490 O O . TYR B 1 98 ? -8.602 1.314 -5.344 1 98.81 98 TYR B O 1
ATOM 3498 N N . MET B 1 99 ? -6.66 0.679 -4.422 1 98.69 99 MET B N 1
ATOM 3499 C CA . MET B 1 99 ? -5.887 0.924 -5.637 1 98.69 99 MET B CA 1
ATOM 3500 C C . MET B 1 99 ? -6.434 0.105 -6.801 1 98.69 99 MET B C 1
ATOM 3502 O O . MET B 1 99 ? -6.332 0.519 -7.957 1 98.69 99 MET B O 1
ATOM 3506 N N . ASP B 1 100 ? -7.043 -1.046 -6.5 1 97.62 100 ASP B N 1
ATOM 3507 C CA . ASP B 1 100 ? -7.57 -1.922 -7.539 1 97.62 100 ASP B CA 1
ATOM 3508 C C . ASP B 1 100 ? -8.883 -1.383 -8.094 1 97.62 100 ASP B C 1
ATOM 3510 O O . ASP B 1 100 ? -9.359 -1.842 -9.133 1 97.62 100 ASP B O 1
ATOM 3514 N N . LEU B 1 101 ? -9.453 -0.349 -7.453 1 97.38 101 LEU B N 1
ATOM 3515 C CA . LEU B 1 101 ? -10.758 0.191 -7.812 1 97.38 101 LEU B CA 1
ATOM 3516 C C . LEU B 1 101 ? -10.625 1.578 -8.43 1 97.38 101 LEU B C 1
ATOM 3518 O O . LEU B 1 101 ? -11.625 2.211 -8.781 1 97.38 101 LEU B O 1
ATOM 3522 N N . VAL B 1 102 ? -9.406 2.113 -8.516 1 97.5 102 VAL B N 1
ATOM 3523 C CA . VAL B 1 102 ? -9.125 3.443 -9.047 1 97.5 102 VAL B CA 1
ATOM 3524 C C . VAL B 1 102 ? -8.156 3.338 -10.219 1 97.5 102 VAL B C 1
ATOM 3526 O O . VAL B 1 102 ? -7.184 2.578 -10.164 1 97.5 102 VAL B O 1
ATOM 3529 N N . THR B 1 103 ? -8.438 4.062 -11.328 1 96.81 103 THR B N 1
ATOM 3530 C CA . THR B 1 103 ? -7.551 4.012 -12.484 1 96.81 103 THR B CA 1
ATOM 3531 C C . THR B 1 103 ? -6.441 5.055 -12.367 1 96.81 103 THR B C 1
ATOM 3533 O O . THR B 1 103 ? -6.609 6.07 -11.695 1 96.81 103 THR B O 1
ATOM 3536 N N . VAL B 1 104 ? -5.34 4.77 -13 1 96.62 104 VAL B N 1
ATOM 3537 C CA . VAL B 1 104 ? -4.223 5.707 -13.062 1 96.62 104 VAL B CA 1
ATOM 3538 C C . VAL B 1 104 ? -4.688 7.031 -13.664 1 96.62 104 VAL B C 1
ATOM 3540 O O . VAL B 1 104 ? -4.359 8.102 -13.148 1 96.62 104 VAL B O 1
ATOM 3543 N N . ALA B 1 105 ? -5.508 6.93 -14.688 1 95.56 105 ALA B N 1
ATOM 3544 C CA . ALA B 1 105 ? -6.02 8.109 -15.383 1 95.56 105 ALA B CA 1
ATOM 3545 C C . ALA B 1 105 ? -6.832 8.992 -14.438 1 95.56 105 ALA B C 1
ATOM 3547 O O . ALA B 1 105 ? -6.746 10.219 -14.5 1 95.56 105 ALA B O 1
ATOM 3548 N N . ARG B 1 106 ? -7.617 8.422 -13.602 1 96.56 106 ARG B N 1
ATOM 3549 C CA . ARG B 1 106 ? -8.445 9.156 -12.656 1 96.56 106 ARG B CA 1
ATOM 3550 C C . ARG B 1 106 ? -7.594 9.961 -11.688 1 96.56 106 ARG B C 1
ATOM 3552 O O . ARG B 1 106 ? -7.922 11.109 -11.367 1 96.56 106 ARG B O 1
ATOM 3559 N N . LEU B 1 107 ? -6.488 9.406 -11.18 1 97.44 107 LEU B N 1
ATOM 3560 C CA . LEU B 1 107 ? -5.602 10.102 -10.25 1 97.44 107 LEU B CA 1
ATOM 3561 C C . LEU B 1 107 ? -4.852 11.227 -10.953 1 97.44 107 LEU B C 1
ATOM 3563 O O . LEU B 1 107 ? -4.672 12.305 -10.391 1 97.44 107 LEU B O 1
ATOM 3567 N N . GLU B 1 108 ? -4.441 10.953 -12.203 1 94.12 108 GLU B N 1
ATOM 3568 C CA . GLU B 1 108 ? -3.707 11.945 -12.977 1 94.12 108 GLU B CA 1
ATOM 3569 C C . GLU B 1 108 ? -4.578 13.164 -13.281 1 94.12 108 GLU B C 1
ATOM 3571 O O . GLU B 1 108 ? -4.07 14.281 -13.43 1 94.12 108 GLU B O 1
ATOM 3576 N N . ARG B 1 109 ? -5.852 12.984 -13.258 1 95.31 109 ARG B N 1
ATOM 3577 C CA . ARG B 1 109 ? -6.777 14.055 -13.602 1 95.31 109 ARG B CA 1
ATOM 3578 C C . ARG B 1 109 ? -7.273 14.773 -12.352 1 95.31 109 ARG B C 1
ATOM 3580 O O . ARG B 1 109 ? -8 15.766 -12.445 1 95.31 109 ARG B O 1
ATOM 3587 N N . ASN B 1 110 ? -6.91 14.305 -11.219 1 97 110 ASN B N 1
ATOM 3588 C CA . ASN B 1 110 ? -7.297 14.984 -9.992 1 97 110 ASN B CA 1
ATOM 3589 C C . ASN B 1 110 ? -6.711 16.391 -9.922 1 97 110 ASN B C 1
ATOM 3591 O O . ASN B 1 110 ? -5.488 16.562 -9.938 1 97 110 ASN B O 1
ATOM 3595 N N . PRO B 1 111 ? -7.535 17.422 -9.805 1 96.12 111 PRO B N 1
ATOM 3596 C CA . PRO B 1 111 ? -7.043 18.797 -9.875 1 96.12 111 PRO B CA 1
ATOM 3597 C C . PRO B 1 111 ? -6.043 19.125 -8.766 1 96.12 111 PRO B C 1
ATOM 3599 O O . PRO B 1 111 ? -5.062 19.828 -9 1 96.12 111 PRO B O 1
ATOM 3602 N N . THR B 1 112 ? -6.289 18.672 -7.574 1 95.06 112 THR B N 1
ATOM 3603 C CA . THR B 1 112 ? -5.379 18.922 -6.461 1 95.06 112 THR B CA 1
ATOM 3604 C C . THR B 1 112 ? -4.023 18.266 -6.719 1 95.06 112 THR B C 1
ATOM 3606 O O . THR B 1 112 ? -2.979 18.875 -6.508 1 95.06 112 THR B O 1
ATOM 3609 N N . VAL B 1 113 ? -3.99 17.062 -7.238 1 94.5 113 VAL B N 1
ATOM 3610 C CA . VAL B 1 113 ? -2.768 16.312 -7.531 1 94.5 113 VAL B CA 1
ATOM 3611 C C . VAL B 1 113 ? -1.991 17.016 -8.641 1 94.5 113 VAL B C 1
ATOM 3613 O O . VAL B 1 113 ? -0.773 17.188 -8.547 1 94.5 113 VAL B O 1
ATOM 3616 N N . LYS B 1 114 ? -2.67 17.469 -9.648 1 93.62 114 LYS B N 1
ATOM 3617 C CA . LYS B 1 114 ? -2.041 18.172 -10.766 1 93.62 114 LYS B CA 1
ATOM 3618 C C . LYS B 1 114 ? -1.331 19.438 -10.289 1 93.62 114 LYS B C 1
ATOM 3620 O O . LYS B 1 114 ? -0.202 19.719 -10.695 1 93.62 114 LYS B O 1
ATOM 3625 N N . THR B 1 115 ? -2.051 20.141 -9.461 1 92.31 115 THR B N 1
ATOM 3626 C CA . THR B 1 115 ? -1.493 21.391 -8.93 1 92.31 115 THR B CA 1
ATOM 3627 C C . THR B 1 115 ? -0.237 21.109 -8.109 1 92.31 115 THR B C 1
ATOM 3629 O O . THR B 1 115 ? 0.771 21.797 -8.258 1 92.31 115 THR B O 1
ATOM 3632 N N . GLU B 1 116 ? -0.273 20.109 -7.305 1 91.06 116 GLU B N 1
ATOM 3633 C CA . GLU B 1 116 ? 0.858 19.781 -6.445 1 91.06 116 GLU B CA 1
ATOM 3634 C C . GLU B 1 116 ? 2.041 19.266 -7.258 1 91.06 116 GLU B C 1
ATOM 3636 O O . GLU B 1 116 ? 3.197 19.547 -6.926 1 91.06 116 GLU B O 1
ATOM 3641 N N . ILE B 1 117 ? 1.785 18.484 -8.266 1 90.81 117 ILE B N 1
ATOM 3642 C CA . ILE B 1 117 ? 2.834 17.969 -9.148 1 90.81 117 ILE B CA 1
ATOM 3643 C C . ILE B 1 117 ? 3.596 19.141 -9.766 1 90.81 117 ILE B C 1
ATOM 3645 O O . ILE B 1 117 ? 4.828 19.141 -9.82 1 90.81 117 ILE B O 1
ATOM 3649 N N . LYS B 1 118 ? 2.875 20.172 -10.188 1 88.44 118 LYS B N 1
ATOM 3650 C CA . LYS B 1 118 ? 3.479 21.359 -10.773 1 88.44 118 LYS B CA 1
ATOM 3651 C C . LYS B 1 118 ? 4.316 22.109 -9.742 1 88.44 118 LYS B C 1
ATOM 3653 O O . LYS B 1 118 ? 5.426 22.562 -10.039 1 88.44 118 LYS B O 1
ATOM 3658 N N . GLN B 1 119 ? 3.828 22.188 -8.555 1 85.12 119 GLN B N 1
ATOM 3659 C CA . GLN B 1 119 ? 4.5 22.906 -7.488 1 85.12 119 GLN B CA 1
ATOM 3660 C C . GLN B 1 119 ? 5.797 22.219 -7.078 1 85.12 119 GLN B C 1
ATOM 3662 O O . GLN B 1 119 ? 6.781 22.891 -6.75 1 85.12 119 GLN B O 1
ATOM 3667 N N . LYS B 1 120 ? 5.84 20.906 -7.078 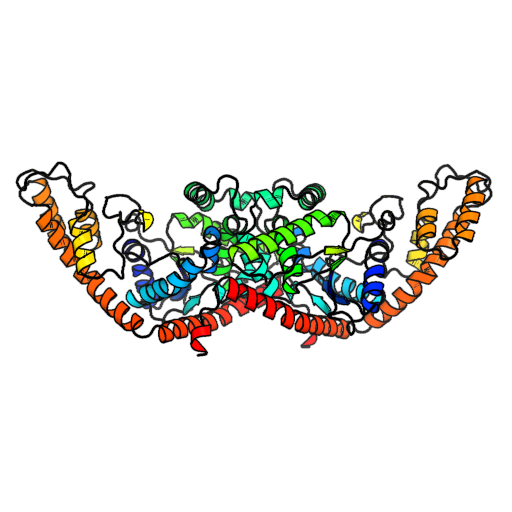1 86.12 120 LYS B N 1
ATOM 3668 C CA . LYS B 1 120 ? 6.992 20.141 -6.621 1 86.12 120 LYS B CA 1
ATOM 3669 C C . LYS B 1 120 ? 8 19.938 -7.746 1 86.12 120 LYS B C 1
ATOM 3671 O O . LYS B 1 120 ? 9.094 19.406 -7.52 1 86.12 120 LYS B O 1
ATOM 3676 N N . ASN B 1 121 ? 7.723 20.297 -8.867 1 83.81 121 ASN B N 1
ATOM 3677 C CA . ASN B 1 121 ? 8.586 20.188 -10.039 1 83.81 121 ASN B CA 1
ATOM 3678 C C . ASN B 1 121 ? 9 18.75 -10.289 1 83.81 121 ASN B C 1
ATOM 3680 O O . ASN B 1 121 ? 10.18 18.469 -10.523 1 83.81 121 ASN B O 1
ATOM 3684 N N . PHE B 1 122 ? 8.133 17.781 -10.086 1 83 122 PHE B N 1
ATOM 3685 C CA . PHE B 1 122 ? 8.414 16.375 -10.328 1 83 122 PHE B CA 1
ATOM 3686 C C . PHE B 1 122 ? 8.656 16.125 -11.812 1 83 122 PHE B C 1
ATOM 3688 O O . PHE B 1 122 ? 9.414 15.219 -12.18 1 83 122 PHE B O 1
ATOM 3695 N N . LYS B 1 123 ? 8.242 17 -12.688 1 77.94 123 LYS B N 1
ATOM 3696 C CA . LYS B 1 123 ? 8.32 16.781 -14.125 1 77.94 123 LYS B CA 1
ATOM 3697 C C . LYS B 1 123 ? 7.953 15.336 -14.484 1 77.94 123 LYS B C 1
ATOM 3699 O O . LYS B 1 123 ? 6.883 14.852 -14.117 1 77.94 123 LYS B O 1
ATOM 3704 N N . ASP B 1 124 ? 8.812 14.539 -15.094 1 75.25 124 ASP B N 1
ATOM 3705 C CA . ASP B 1 124 ? 8.547 13.164 -15.508 1 75.25 124 ASP B CA 1
ATOM 3706 C C . ASP B 1 124 ? 8.977 12.18 -14.422 1 75.25 124 ASP B C 1
ATOM 3708 O O . ASP B 1 124 ? 8.914 10.961 -14.617 1 75.25 124 ASP B O 1
ATOM 3712 N N . SER B 1 125 ? 9.125 12.617 -13.25 1 89.69 125 SER B N 1
ATOM 3713 C CA . SER B 1 125 ? 9.664 11.758 -12.195 1 89.69 125 SER B CA 1
ATOM 3714 C C . SER B 1 125 ? 8.742 11.727 -10.984 1 89.69 125 SER B C 1
ATOM 3716 O O . SER B 1 125 ? 9.195 11.859 -9.844 1 89.69 125 SER B O 1
ATOM 3718 N N . ILE B 1 126 ? 7.434 11.586 -11.273 1 94.31 126 ILE B N 1
ATOM 3719 C CA . ILE B 1 126 ? 6.449 11.516 -10.203 1 94.31 126 ILE B CA 1
ATOM 3720 C C . ILE B 1 126 ? 6.57 10.18 -9.477 1 94.31 126 ILE B C 1
ATOM 3722 O O . ILE B 1 126 ? 6.371 9.117 -10.07 1 94.31 126 ILE B O 1
ATOM 3726 N N . PRO B 1 127 ? 6.926 10.172 -8.164 1 96.62 127 PRO B N 1
ATOM 3727 C CA . PRO B 1 127 ? 6.895 8.906 -7.426 1 96.62 127 PRO B CA 1
ATOM 3728 C C . PRO B 1 127 ? 5.508 8.273 -7.41 1 96.62 127 PRO B C 1
ATOM 3730 O O . PRO B 1 127 ? 4.5 8.977 -7.301 1 96.62 127 PRO B O 1
ATOM 3733 N N . VAL B 1 128 ? 5.438 6.965 -7.496 1 98 128 VAL B N 1
ATOM 3734 C CA . VAL B 1 128 ? 4.172 6.238 -7.496 1 98 128 VAL B CA 1
ATOM 3735 C C . VAL B 1 128 ? 3.398 6.551 -6.219 1 98 128 VAL B C 1
ATOM 3737 O O . VAL B 1 128 ? 2.182 6.75 -6.254 1 98 128 VAL B O 1
ATOM 3740 N N . GLY B 1 129 ? 4.121 6.609 -5.059 1 97.94 129 GLY B N 1
ATOM 3741 C CA . GLY B 1 129 ? 3.48 6.918 -3.793 1 97.94 129 GLY B CA 1
ATOM 3742 C C . GLY B 1 129 ? 2.809 8.281 -3.783 1 97.94 129 GLY B C 1
ATOM 3743 O O . GLY B 1 129 ? 1.732 8.438 -3.203 1 97.94 129 GLY B O 1
ATOM 3744 N N . PHE B 1 130 ? 3.393 9.258 -4.461 1 97.19 130 PHE B N 1
ATOM 3745 C CA . PHE B 1 130 ? 2.824 10.602 -4.535 1 97.19 130 PHE B CA 1
ATOM 3746 C C . PHE B 1 130 ? 1.559 10.609 -5.383 1 97.19 130 PHE B C 1
ATOM 3748 O O . PHE B 1 130 ? 0.536 11.164 -4.98 1 97.19 130 PHE B O 1
ATOM 3755 N N . LEU B 1 131 ? 1.611 10.016 -6.527 1 97.44 131 LEU B N 1
ATOM 3756 C CA . LEU B 1 131 ? 0.429 9.969 -7.379 1 97.44 131 LEU B CA 1
ATOM 3757 C C . LEU B 1 131 ? -0.722 9.258 -6.672 1 97.44 131 LEU B C 1
ATOM 3759 O O . LEU B 1 131 ? -1.887 9.617 -6.863 1 97.44 131 LEU B O 1
ATOM 3763 N N . ASN B 1 132 ? -0.377 8.305 -5.848 1 98.19 132 ASN B N 1
ATOM 3764 C CA . ASN B 1 132 ? -1.356 7.41 -5.238 1 98.19 132 ASN B CA 1
ATOM 3765 C C . ASN B 1 132 ? -1.913 7.988 -3.941 1 98.19 132 ASN B C 1
ATOM 3767 O O . ASN B 1 132 ? -2.814 7.406 -3.334 1 98.19 132 ASN B O 1
ATOM 3771 N N . TYR B 1 133 ? -1.446 9.133 -3.434 1 97.19 133 TYR B N 1
ATOM 3772 C CA . TYR B 1 133 ? -1.766 9.562 -2.076 1 97.19 133 TYR B CA 1
ATOM 3773 C C . TYR B 1 133 ? -3.254 9.859 -1.935 1 97.19 133 TYR B C 1
ATOM 3775 O O . TYR B 1 133 ? -3.816 9.742 -0.843 1 97.19 133 TYR B O 1
ATOM 3783 N N . PRO B 1 134 ? -4.039 10.273 -3.041 1 98.31 134 PRO B N 1
ATOM 3784 C CA . PRO B 1 134 ? -5.492 10.375 -2.877 1 98.31 134 PRO B CA 1
ATOM 3785 C C . PRO B 1 134 ? -6.129 9.07 -2.41 1 98.31 134 PRO B C 1
ATOM 3787 O O . PRO B 1 134 ? -7.094 9.094 -1.638 1 98.31 134 PRO B O 1
ATOM 3790 N N . VAL B 1 135 ? -5.609 7.941 -2.879 1 98.81 135 VAL B N 1
ATOM 3791 C CA . VAL B 1 135 ? -6.137 6.637 -2.5 1 98.81 135 VAL B CA 1
ATOM 3792 C C . VAL B 1 135 ? -5.758 6.324 -1.055 1 98.81 135 VAL B C 1
ATOM 3794 O O . VAL B 1 135 ? -6.586 5.832 -0.282 1 98.81 135 VAL B O 1
ATOM 3797 N N . SER B 1 136 ? -4.457 6.543 -0.698 1 98.75 136 SER B N 1
ATOM 3798 C CA . SER B 1 136 ? -4.047 6.336 0.686 1 98.75 136 SER B CA 1
ATOM 3799 C C . SER B 1 136 ? -4.82 7.242 1.636 1 98.75 136 SER B C 1
ATOM 3801 O O . SER B 1 136 ? -5.168 6.836 2.748 1 98.75 136 SER B O 1
ATOM 3803 N N . GLN B 1 137 ? -5.105 8.492 1.226 1 98.69 137 GLN B N 1
ATOM 3804 C CA . GLN B 1 137 ? -5.914 9.406 2.027 1 98.69 137 GLN B CA 1
ATOM 3805 C C . GLN B 1 137 ? -7.328 8.867 2.215 1 98.69 137 GLN B C 1
ATOM 3807 O O . GLN B 1 137 ? -7.918 9.023 3.287 1 98.69 137 GLN B O 1
ATOM 3812 N N . ALA B 1 138 ? -7.895 8.297 1.141 1 98.88 138 ALA B N 1
ATOM 3813 C CA . ALA B 1 138 ? -9.203 7.66 1.261 1 98.88 138 ALA B CA 1
ATOM 3814 C C . ALA B 1 138 ? -9.18 6.559 2.314 1 98.88 138 ALA B C 1
ATOM 3816 O O . ALA B 1 138 ? -10.148 6.387 3.062 1 98.88 138 ALA B O 1
ATOM 3817 N N . ALA B 1 139 ? -8.102 5.785 2.363 1 98.94 139 ALA B N 1
ATOM 3818 C CA . ALA B 1 139 ? -7.953 4.754 3.391 1 98.94 139 ALA B CA 1
ATOM 3819 C C . ALA B 1 139 ? -7.965 5.371 4.785 1 98.94 139 ALA B C 1
ATOM 3821 O O . ALA B 1 139 ? -8.594 4.836 5.703 1 98.94 139 ALA B O 1
ATOM 3822 N N . ASP B 1 140 ? -7.262 6.516 4.988 1 98.88 140 ASP B N 1
ATOM 3823 C CA . ASP B 1 140 ? -7.27 7.219 6.27 1 98.88 140 ASP B CA 1
ATOM 3824 C C . ASP B 1 140 ? -8.695 7.555 6.703 1 98.88 140 ASP B C 1
ATOM 3826 O O . ASP B 1 140 ? -9.055 7.367 7.867 1 98.88 140 ASP B O 1
ATOM 3830 N N . ILE B 1 141 ? -9.453 8.062 5.75 1 98.88 141 ILE B N 1
ATOM 3831 C CA . ILE B 1 141 ? -10.797 8.562 6.035 1 98.88 141 ILE B CA 1
ATOM 3832 C C . ILE B 1 141 ? -11.734 7.387 6.305 1 98.88 141 ILE B C 1
ATOM 3834 O O . ILE B 1 141 ? -12.453 7.379 7.309 1 98.88 141 ILE B O 1
ATOM 3838 N N . THR B 1 142 ? -11.688 6.355 5.512 1 98.94 142 THR B N 1
ATOM 3839 C CA . THR B 1 142 ? -12.664 5.277 5.566 1 98.94 142 THR B CA 1
ATOM 3840 C C . THR B 1 142 ? -12.344 4.312 6.707 1 98.94 142 THR B C 1
ATOM 3842 O O . THR B 1 142 ? -13.242 3.668 7.25 1 98.94 142 THR B O 1
ATOM 3845 N N . ALA B 1 143 ? -11.047 4.168 7.09 1 98.94 143 ALA B N 1
ATOM 3846 C CA . ALA B 1 143 ? -10.68 3.277 8.188 1 98.94 143 ALA B CA 1
ATOM 3847 C C . ALA B 1 143 ? -11.461 3.611 9.453 1 98.94 143 ALA B C 1
ATOM 3849 O O . ALA B 1 143 ? -11.781 2.721 10.242 1 98.94 143 ALA B O 1
ATOM 3850 N N . PHE B 1 144 ? -11.805 4.91 9.609 1 98.81 144 PHE B N 1
ATOM 3851 C CA . PHE B 1 144 ? -12.5 5.352 10.82 1 98.81 144 PHE B CA 1
ATOM 3852 C C . PHE B 1 144 ? -13.961 5.668 10.516 1 98.81 144 PHE B C 1
ATOM 3854 O O . PHE B 1 144 ? -14.68 6.176 11.383 1 98.81 144 PHE B O 1
ATOM 3861 N N . LYS B 1 145 ? -14.352 5.406 9.234 1 98.56 145 LYS B N 1
ATOM 3862 C CA . LYS B 1 145 ? -15.695 5.746 8.781 1 98.56 145 LYS B CA 1
ATOM 3863 C C . LYS B 1 145 ? -16.031 7.199 9.109 1 98.56 145 LYS B C 1
ATOM 3865 O O . LYS B 1 145 ? -17.109 7.484 9.625 1 98.56 145 LYS B O 1
ATOM 3870 N N . ALA B 1 146 ? -15.062 8.078 8.906 1 98.56 146 ALA B N 1
ATOM 3871 C CA . ALA B 1 146 ? -15.219 9.508 9.172 1 98.56 146 ALA B CA 1
ATOM 3872 C C . ALA B 1 146 ? -16.344 10.109 8.336 1 98.56 146 ALA B C 1
ATOM 3874 O O . ALA B 1 146 ? -16.391 9.906 7.117 1 98.56 146 ALA B O 1
ATOM 3875 N N . THR B 1 147 ? -17.219 10.805 8.969 1 98 147 THR B N 1
ATOM 3876 C CA . THR B 1 147 ? -18.344 11.43 8.281 1 98 147 THR B CA 1
ATOM 3877 C C . THR B 1 147 ? -18.047 12.898 7.992 1 98 147 THR B C 1
ATOM 3879 O O . THR B 1 147 ? -18.641 13.484 7.082 1 98 147 THR B O 1
ATOM 3882 N N . VAL B 1 148 ? -17.156 13.477 8.82 1 97.44 148 VAL B N 1
ATOM 3883 C CA . VAL B 1 148 ? -16.812 14.883 8.672 1 97.44 148 VAL B CA 1
ATOM 3884 C C . VAL B 1 148 ? -15.305 15.047 8.594 1 97.44 148 VAL B C 1
ATOM 3886 O O . VAL B 1 148 ? -14.57 14.531 9.438 1 97.44 148 VAL B O 1
ATOM 3889 N N . VAL B 1 149 ? -14.867 15.75 7.59 1 97.56 149 VAL B N 1
ATOM 3890 C CA . VAL B 1 149 ? -13.445 16.016 7.387 1 97.56 149 VAL B CA 1
ATOM 3891 C C . VAL B 1 149 ? -13.203 17.516 7.234 1 97.56 149 VAL B C 1
ATOM 3893 O O . VAL B 1 149 ? -13.414 18.078 6.156 1 97.56 149 VAL B O 1
ATOM 3896 N N . PRO B 1 150 ? -12.719 18.156 8.281 1 94.12 150 PRO B N 1
ATOM 3897 C CA . PRO B 1 150 ? -12.344 19.562 8.141 1 94.12 150 PRO B CA 1
ATOM 3898 C C . PRO B 1 150 ? -11.164 19.766 7.195 1 94.12 150 PRO B C 1
ATOM 3900 O O . PRO B 1 150 ? -10.055 19.281 7.465 1 94.12 150 PRO B O 1
ATOM 3903 N N . VAL B 1 151 ? -11.383 20.438 6.102 1 86.94 151 VAL B N 1
ATOM 3904 C CA . VAL B 1 151 ? -10.328 20.625 5.109 1 86.94 151 VAL B CA 1
ATOM 3905 C C . VAL B 1 151 ? -10.523 21.953 4.387 1 86.94 151 VAL B C 1
ATOM 3907 O O . VAL B 1 151 ? -11.562 22.594 4.523 1 86.94 151 VAL B O 1
ATOM 3910 N N . GLY B 1 152 ? -9.414 22.391 3.771 1 83.12 152 GLY B N 1
ATOM 3911 C CA . GLY B 1 152 ? -9.539 23.516 2.865 1 83.12 152 GLY B CA 1
ATOM 3912 C C . GLY B 1 152 ? -10.273 23.172 1.583 1 83.12 152 GLY B C 1
ATOM 3913 O O . GLY B 1 152 ? -10.453 22 1.26 1 83.12 152 GLY B O 1
ATOM 3914 N N . ASP B 1 153 ? -10.648 24.172 0.807 1 82.5 153 ASP B N 1
ATOM 3915 C CA . ASP B 1 153 ? -11.398 24.016 -0.438 1 82.5 153 ASP B CA 1
ATOM 3916 C C . ASP B 1 153 ? -10.594 23.219 -1.46 1 82.5 153 ASP B C 1
ATOM 3918 O O . ASP B 1 153 ? -11.164 22.484 -2.277 1 82.5 153 ASP B O 1
ATOM 3922 N N . ASP B 1 154 ? -9.352 23.406 -1.354 1 85.31 154 ASP B N 1
ATOM 3923 C CA . ASP B 1 154 ? -8.469 22.734 -2.305 1 85.31 154 ASP B CA 1
ATOM 3924 C C . ASP B 1 154 ? -8.508 21.219 -2.125 1 85.31 154 ASP B C 1
ATOM 3926 O O . ASP B 1 154 ? -8.062 20.469 -3 1 85.31 154 ASP B O 1
ATOM 3930 N N . GLN B 1 155 ? -9.094 20.703 -1.063 1 91.56 155 GLN B N 1
ATOM 3931 C CA . GLN B 1 155 ? -9.109 19.281 -0.765 1 91.56 155 GLN B CA 1
ATOM 3932 C C . GLN B 1 155 ? -10.414 18.641 -1.219 1 91.56 155 GLN B C 1
ATOM 3934 O O . GLN B 1 155 ? -10.586 17.422 -1.126 1 91.56 155 GLN B O 1
ATOM 3939 N N . GLU B 1 156 ? -11.328 19.453 -1.726 1 93.88 156 GLU B N 1
ATOM 3940 C CA . GLU B 1 156 ? -12.617 18.906 -2.148 1 93.88 156 GLU B CA 1
ATOM 3941 C C . GLU B 1 156 ? -12.438 17.797 -3.18 1 93.88 156 GLU B C 1
ATOM 3943 O O . GLU B 1 156 ? -13.102 16.766 -3.105 1 93.88 156 GLU B O 1
ATOM 3948 N N . PRO B 1 157 ? -11.555 17.953 -4.168 1 96.75 157 PRO B N 1
ATOM 3949 C CA . PRO B 1 157 ? -11.352 16.859 -5.109 1 96.75 157 PRO B CA 1
ATOM 3950 C C . PRO B 1 157 ? -10.891 15.57 -4.426 1 96.75 157 PRO B C 1
ATOM 3952 O O . PRO B 1 157 ? -11.227 14.469 -4.871 1 96.75 157 PRO B O 1
ATOM 3955 N N . MET B 1 158 ? -10.109 15.68 -3.371 1 97.25 158 MET B N 1
ATOM 3956 C CA . MET B 1 158 ? -9.656 14.523 -2.604 1 97.25 158 MET B CA 1
ATOM 3957 C C . MET B 1 158 ? -10.836 13.836 -1.914 1 97.25 158 MET B C 1
ATOM 3959 O O . MET B 1 158 ? -10.898 12.609 -1.874 1 97.25 158 MET B O 1
ATOM 3963 N N . LEU B 1 159 ? -11.727 14.625 -1.408 1 97.81 159 LEU B N 1
ATOM 3964 C CA . LEU B 1 159 ? -12.914 14.078 -0.77 1 97.81 159 LEU B CA 1
ATOM 3965 C C . LEU B 1 159 ? -13.805 13.383 -1.792 1 97.81 159 LEU B C 1
ATOM 3967 O O . LEU B 1 159 ? -14.398 12.336 -1.502 1 97.81 159 LEU B O 1
ATOM 3971 N N . GLU B 1 160 ? -13.891 14.016 -2.963 1 98.06 160 GLU B N 1
ATOM 3972 C CA . GLU B 1 160 ? -14.672 13.383 -4.016 1 98.06 160 GLU B CA 1
ATOM 3973 C C . GLU B 1 160 ? -14.062 12.047 -4.426 1 98.06 160 GLU B C 1
ATOM 3975 O O . GLU B 1 160 ? -14.781 11.07 -4.668 1 98.06 160 GLU B O 1
ATOM 3980 N N . GLN B 1 161 ? -12.758 12.031 -4.543 1 98.56 161 GLN B N 1
ATOM 3981 C CA . GLN B 1 161 ? -12.078 10.773 -4.809 1 98.56 161 GLN B CA 1
ATOM 3982 C C . GLN B 1 161 ? -12.422 9.727 -3.752 1 98.56 161 GLN B C 1
ATOM 3984 O O . GLN B 1 161 ? -12.641 8.555 -4.074 1 98.56 161 GLN B O 1
ATOM 3989 N N . THR B 1 162 ? -12.438 10.109 -2.471 1 98.75 162 THR B N 1
ATOM 3990 C CA . THR B 1 162 ? -12.805 9.211 -1.382 1 98.75 162 THR B CA 1
ATOM 3991 C C . THR B 1 162 ? -14.234 8.711 -1.551 1 98.75 162 THR B C 1
ATOM 3993 O O . THR B 1 162 ? -14.5 7.516 -1.432 1 98.75 162 THR B O 1
ATOM 3996 N N . ARG B 1 163 ? -15.156 9.633 -1.866 1 98.75 163 ARG B N 1
ATOM 3997 C CA . ARG B 1 163 ? -16.562 9.258 -2.053 1 98.75 163 ARG B CA 1
ATOM 3998 C C . ARG B 1 163 ? -16.703 8.258 -3.199 1 98.75 163 ARG B C 1
ATOM 4000 O O . ARG B 1 163 ? -17.484 7.305 -3.1 1 98.75 163 ARG B O 1
ATOM 4007 N N . GLU B 1 164 ? -15.977 8.492 -4.262 1 98.69 164 GLU B N 1
ATOM 4008 C CA . GLU B 1 164 ? -16.016 7.582 -5.402 1 98.69 164 GLU B CA 1
ATOM 4009 C C . GLU B 1 164 ? -15.523 6.191 -5.016 1 98.69 164 GLU B C 1
ATOM 4011 O O . GLU B 1 164 ? -16.109 5.184 -5.418 1 98.69 164 GLU B O 1
ATOM 4016 N N . ILE B 1 165 ? -14.445 6.102 -4.285 1 98.75 165 ILE B N 1
ATOM 4017 C CA . ILE B 1 165 ? -13.898 4.828 -3.838 1 98.75 165 ILE B CA 1
ATOM 4018 C C . ILE B 1 165 ? -14.914 4.113 -2.953 1 98.75 165 ILE B C 1
ATOM 4020 O O . ILE B 1 165 ? -15.141 2.908 -3.102 1 98.75 165 ILE B O 1
ATOM 4024 N N . VAL B 1 166 ? -15.547 4.875 -2.043 1 98.88 166 VAL B N 1
ATOM 4025 C CA . VAL B 1 166 ? -16.562 4.316 -1.151 1 98.88 166 VAL B CA 1
ATOM 4026 C C . VAL B 1 166 ? -17.703 3.736 -1.974 1 98.88 166 VAL B C 1
ATOM 4028 O O . VAL B 1 166 ? -18.109 2.588 -1.766 1 98.88 166 VAL B O 1
ATOM 4031 N N . ARG B 1 167 ? -18.219 4.484 -2.92 1 98.62 167 ARG B N 1
ATOM 4032 C CA . ARG B 1 167 ? -19.328 4.039 -3.752 1 98.62 167 ARG B CA 1
ATOM 4033 C C . ARG B 1 167 ? -18.953 2.809 -4.566 1 98.62 167 ARG B C 1
ATOM 4035 O O . ARG B 1 167 ? -19.719 1.84 -4.629 1 98.62 167 ARG B O 1
ATOM 4042 N N . THR B 1 168 ? -17.812 2.896 -5.223 1 98.25 168 THR B N 1
ATOM 4043 C CA . THR B 1 168 ? -17.359 1.786 -6.055 1 98.25 168 THR B CA 1
ATOM 4044 C C . THR B 1 168 ? -17.156 0.527 -5.211 1 98.25 168 THR B C 1
ATOM 4046 O O . THR B 1 168 ? -17.609 -0.556 -5.594 1 98.25 168 THR B O 1
ATOM 4049 N N . PHE B 1 169 ? -16.516 0.61 -4.051 1 98.75 169 PHE B N 1
ATOM 4050 C CA . PHE B 1 169 ? -16.281 -0.535 -3.18 1 98.75 169 PHE B CA 1
ATOM 4051 C C . PHE B 1 169 ? -17.609 -1.161 -2.738 1 98.75 169 PHE B C 1
ATOM 4053 O O . PHE B 1 169 ? -17.797 -2.371 -2.869 1 98.75 169 PHE B O 1
ATOM 4060 N N . ASN B 1 170 ? -18.406 -0.269 -2.178 1 98.62 170 ASN B N 1
ATOM 4061 C CA . ASN B 1 170 ? -19.688 -0.764 -1.681 1 98.62 170 ASN B CA 1
ATOM 4062 C C . ASN B 1 170 ? -20.484 -1.438 -2.785 1 98.62 170 ASN B C 1
ATOM 4064 O O . ASN B 1 170 ? -21.125 -2.467 -2.555 1 98.62 170 ASN B O 1
ATOM 4068 N N . ARG B 1 171 ? -20.453 -0.869 -3.953 1 97.88 171 ARG B N 1
ATOM 4069 C CA . ARG B 1 171 ? -21.172 -1.444 -5.086 1 97.88 171 ARG B CA 1
ATOM 4070 C C . ARG B 1 171 ? -20.562 -2.773 -5.508 1 97.88 171 ARG B C 1
ATOM 4072 O O . ARG B 1 171 ? -21.266 -3.781 -5.621 1 97.88 171 ARG B O 1
ATOM 4079 N N . VAL B 1 172 ? -19.266 -2.816 -5.711 1 96.94 172 VAL B N 1
ATOM 4080 C CA . VAL B 1 172 ? -18.547 -3.973 -6.234 1 96.94 172 VAL B CA 1
ATOM 4081 C C . VAL B 1 172 ? -18.703 -5.152 -5.277 1 96.94 172 VAL B C 1
ATOM 4083 O O . VAL B 1 172 ? -18.891 -6.293 -5.715 1 96.94 172 VAL B O 1
ATOM 4086 N N . TYR B 1 173 ? -18.672 -4.926 -4.027 1 97.25 173 TYR B N 1
ATOM 4087 C CA . TYR B 1 173 ? -18.656 -6.016 -3.059 1 97.25 173 TYR B CA 1
ATOM 4088 C C . TYR B 1 173 ? -20.016 -6.156 -2.373 1 97.25 173 TYR B C 1
ATOM 4090 O O . TYR B 1 173 ? -20.125 -6.844 -1.356 1 97.25 173 TYR B O 1
ATOM 4098 N N . ASN B 1 174 ? -21.031 -5.449 -2.895 1 96.38 174 ASN B N 1
ATOM 4099 C CA . ASN B 1 174 ? -22.422 -5.539 -2.445 1 96.38 174 ASN B CA 1
ATOM 4100 C C . ASN B 1 174 ? -22.531 -5.371 -0.933 1 96.38 174 ASN B 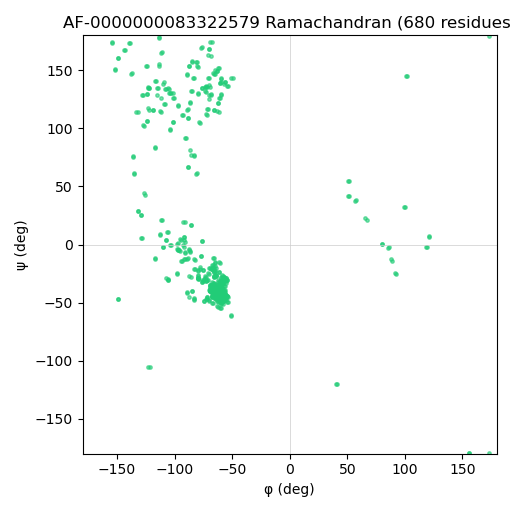C 1
ATOM 4102 O O . ASN B 1 174 ? -23.062 -6.242 -0.246 1 96.38 174 ASN B O 1
ATOM 4106 N N . THR B 1 175 ? -21.969 -4.262 -0.488 1 97.94 175 THR B N 1
ATOM 4107 C CA . THR B 1 175 ? -21.984 -3.941 0.935 1 97.94 175 THR B CA 1
ATOM 4108 C C . THR B 1 175 ? -22.266 -2.455 1.15 1 97.94 175 THR B C 1
ATOM 4110 O O . THR B 1 175 ? -22.453 -1.707 0.189 1 97.94 175 THR B O 1
ATOM 4113 N N . ASP B 1 176 ? -22.438 -2.025 2.404 1 98.12 176 ASP B N 1
ATOM 4114 C CA . ASP B 1 176 ? -22.594 -0.623 2.777 1 98.12 176 ASP B CA 1
ATOM 4115 C C . ASP B 1 176 ? -21.688 -0.261 3.951 1 98.12 176 ASP B C 1
ATOM 4117 O O . ASP B 1 176 ? -22 0.631 4.738 1 98.12 176 ASP B O 1
ATOM 4121 N N . ILE B 1 177 ? -20.578 -0.963 4.055 1 98.19 177 ILE B N 1
ATOM 4122 C CA . ILE B 1 177 ? -19.781 -0.87 5.273 1 98.19 177 ILE B CA 1
ATOM 4123 C C . ILE B 1 177 ? -19 0.445 5.281 1 98.19 177 ILE B C 1
ATOM 4125 O O . ILE B 1 177 ? -18.703 0.994 6.344 1 98.19 177 ILE B O 1
ATOM 4129 N N . LEU B 1 178 ? -18.578 0.957 4.098 1 98.75 178 LEU B N 1
ATOM 4130 C CA . LEU B 1 178 ? -17.828 2.199 4.047 1 98.75 178 LEU B CA 1
ATOM 4131 C C . LEU B 1 178 ? -18.75 3.402 3.938 1 98.75 178 LEU B C 1
ATOM 4133 O O . LEU B 1 178 ? -19.812 3.32 3.307 1 98.75 178 LEU B O 1
ATOM 4137 N N . VAL B 1 179 ? -18.359 4.492 4.547 1 98.5 179 VAL B N 1
ATOM 4138 C CA . VAL B 1 179 ? -19.203 5.672 4.68 1 98.5 179 VAL B CA 1
ATOM 4139 C C . VAL B 1 179 ? -18.594 6.836 3.9 1 98.5 179 VAL B C 1
ATOM 4141 O O . VAL B 1 179 ? -17.375 7.047 3.93 1 98.5 179 VAL B O 1
ATOM 4144 N N . GLU B 1 180 ? -19.453 7.539 3.139 1 98.44 180 GLU B N 1
ATOM 4145 C CA . GLU B 1 180 ? -18.984 8.719 2.418 1 98.44 180 GLU B CA 1
ATOM 4146 C C . GLU B 1 180 ? -18.75 9.891 3.369 1 98.44 180 GLU B C 1
ATOM 4148 O O . GLU B 1 180 ? -19.594 10.188 4.223 1 98.44 180 GLU B O 1
ATOM 4153 N N . PRO B 1 181 ? -17.641 10.539 3.268 1 98.38 181 PRO B N 1
ATOM 4154 C CA . PRO B 1 181 ? -17.359 11.711 4.102 1 98.38 181 PRO B CA 1
ATOM 4155 C C . PRO B 1 181 ? -17.938 13 3.523 1 98.38 181 PRO B C 1
ATOM 4157 O O . PRO B 1 181 ? -18.219 13.07 2.322 1 98.38 181 PRO B O 1
ATOM 4160 N N . LYS B 1 182 ? -18.125 13.961 4.371 1 97 182 LYS B N 1
ATOM 4161 C CA . LYS B 1 182 ? -18.438 15.336 3.988 1 97 182 LYS B CA 1
ATOM 4162 C C . LYS B 1 182 ? -17.344 16.297 4.441 1 97 182 LYS B C 1
ATOM 4164 O O . LYS B 1 182 ? -16.781 16.141 5.527 1 97 182 LYS B O 1
ATOM 4169 N N . GLY B 1 183 ? -17.078 17.234 3.58 1 94.62 183 GLY B N 1
ATOM 4170 C CA . GLY B 1 183 ? -16.125 18.266 3.953 1 94.62 183 GLY B CA 1
ATOM 4171 C C . GLY B 1 183 ? -16.703 19.297 4.898 1 94.62 183 GLY B C 1
ATOM 4172 O O . GLY B 1 183 ? -17.875 19.672 4.785 1 94.62 183 GLY B O 1
ATOM 4173 N N . TYR B 1 184 ? -15.961 19.625 5.902 1 91.5 184 TYR B N 1
ATOM 4174 C CA . TYR B 1 184 ? -16.234 20.781 6.758 1 91.5 184 TYR B CA 1
ATOM 4175 C C . TYR B 1 184 ? -15.328 21.953 6.402 1 91.5 184 TYR B C 1
ATOM 4177 O O . TYR B 1 184 ? -14.133 21.938 6.707 1 91.5 184 TYR B O 1
ATOM 4185 N N . PHE B 1 185 ? -15.906 22.906 5.754 1 85.25 185 PHE B N 1
ATOM 4186 C CA . PHE B 1 185 ? -15.117 24.016 5.227 1 85.25 185 PHE B CA 1
ATOM 4187 C C . PHE B 1 185 ? -15.312 25.266 6.066 1 85.25 185 PHE B C 1
ATOM 4189 O O . PHE B 1 185 ? -16.422 25.562 6.5 1 85.25 185 PHE B O 1
ATOM 4196 N N . PRO B 1 186 ? -14.211 25.969 6.414 1 77.25 186 PRO B N 1
ATOM 4197 C CA . PRO B 1 186 ? -14.383 27.25 7.082 1 77.25 186 PRO B CA 1
ATOM 4198 C C . PRO B 1 186 ? -15.125 28.281 6.223 1 77.25 186 PRO B C 1
ATOM 4200 O O . PRO B 1 186 ? -15.227 28.109 5.004 1 77.25 186 PRO B O 1
ATOM 4203 N N . PRO B 1 187 ? -15.812 29.188 6.914 1 71.62 187 PRO B N 1
ATOM 4204 C CA . PRO B 1 187 ? -16.453 30.234 6.113 1 71.62 187 PRO B CA 1
ATOM 4205 C C . PRO B 1 187 ? -15.516 30.891 5.113 1 71.62 187 PRO B C 1
ATOM 4207 O O . PRO B 1 187 ? -14.312 31 5.375 1 71.62 187 PRO B O 1
ATOM 4210 N N . LYS B 1 188 ? -16.094 31.219 3.916 1 62.5 188 LYS B N 1
ATOM 4211 C CA . LYS B 1 188 ? -15.32 31.766 2.809 1 62.5 188 LYS B CA 1
ATOM 4212 C C . LYS B 1 188 ? -14.547 33 3.248 1 62.5 188 LYS B C 1
ATOM 4214 O O . LYS B 1 188 ? -15.062 33.844 4.008 1 62.5 188 LYS B O 1
ATOM 4219 N N . GLY B 1 189 ? -13.242 33.188 2.867 1 56.41 189 GLY B N 1
ATOM 4220 C CA . GLY B 1 189 ? -12.406 34.344 3.131 1 56.41 189 GLY B CA 1
ATOM 4221 C C . GLY B 1 189 ? -11.602 34.219 4.406 1 56.41 189 GLY B C 1
ATOM 4222 O O . GLY B 1 189 ? -10.695 35.031 4.656 1 56.41 189 GLY B O 1
ATOM 4223 N N . GLN B 1 190 ? -11.953 33.469 5.375 1 56.44 190 GLN B N 1
ATOM 4224 C CA . GLN B 1 190 ? -11.289 33.375 6.668 1 56.44 190 GLN B CA 1
ATOM 4225 C C . GLN B 1 190 ? -10.141 32.375 6.629 1 56.44 190 GLN B C 1
ATOM 4227 O O . GLN B 1 190 ? -9.375 32.25 7.59 1 56.44 190 GLN B O 1
ATOM 4232 N N . GLY B 1 191 ? -9.656 31.984 5.441 1 61.44 191 GLY B N 1
ATOM 4233 C CA . GLY B 1 191 ? -8.852 30.781 5.574 1 61.44 191 GLY B CA 1
ATOM 4234 C C . GLY B 1 191 ? -7.398 31 5.184 1 61.44 191 GLY B C 1
ATOM 4235 O O . GLY B 1 191 ? -6.531 30.203 5.535 1 61.44 191 GLY B O 1
ATOM 4236 N N . ARG B 1 192 ? -7.043 32.125 4.539 1 72.38 192 ARG B N 1
ATOM 4237 C CA . ARG B 1 192 ? -5.641 32.219 4.145 1 72.38 192 ARG B CA 1
ATOM 4238 C C . ARG B 1 192 ? -4.984 33.469 4.707 1 72.38 192 ARG B C 1
ATOM 4240 O O . ARG B 1 192 ? -5.402 34.594 4.395 1 72.38 192 ARG B O 1
ATOM 4247 N N . LEU B 1 193 ? -4.172 33.219 5.68 1 84.94 193 LEU B N 1
ATOM 4248 C CA . LEU B 1 193 ? -3.359 34.312 6.219 1 84.94 193 LEU B CA 1
ATOM 4249 C C . LEU B 1 193 ? -2.066 34.469 5.422 1 84.94 193 LEU B C 1
ATOM 4251 O O . LEU B 1 193 ? -1.308 33.5 5.266 1 84.94 193 LEU B O 1
ATOM 4255 N N . PRO B 1 194 ? -1.882 35.688 4.891 1 87.62 194 PRO B N 1
ATOM 4256 C CA . PRO B 1 194 ? -0.658 35.844 4.105 1 87.62 194 PRO B CA 1
ATOM 4257 C C . PRO B 1 194 ? 0.603 35.844 4.969 1 87.62 194 PRO B C 1
ATOM 4259 O O . PRO B 1 194 ? 0.528 36.031 6.184 1 87.62 194 PRO B O 1
ATOM 4262 N N . GLY B 1 195 ? 1.738 35.625 4.301 1 90.38 195 GLY B N 1
ATOM 4263 C CA . GLY B 1 195 ? 3.02 35.75 4.98 1 90.38 195 GLY B CA 1
ATOM 4264 C C . GLY B 1 195 ? 3.373 37.156 5.391 1 90.38 195 GLY B C 1
ATOM 4265 O O . GLY B 1 195 ? 2.674 38.094 5.027 1 90.38 195 GLY B O 1
ATOM 4266 N N . LEU B 1 196 ? 4.469 37.281 6.113 1 90.88 196 LEU B N 1
ATOM 4267 C CA . LEU B 1 196 ? 4.945 38.531 6.625 1 90.88 196 LEU B CA 1
ATOM 4268 C C . LEU B 1 196 ? 5.23 39.531 5.484 1 90.88 196 LEU B C 1
ATOM 4270 O O . LEU B 1 196 ? 5.145 40.75 5.664 1 90.88 196 LEU B O 1
ATOM 4274 N N . ASP B 1 197 ? 5.566 39 4.344 1 87.5 197 ASP B N 1
ATOM 4275 C CA . ASP B 1 197 ? 5.949 39.781 3.182 1 87.5 197 ASP B CA 1
ATOM 4276 C C . ASP B 1 197 ? 4.738 40.094 2.301 1 87.5 197 ASP B C 1
ATOM 4278 O O . ASP B 1 197 ? 4.883 40.625 1.203 1 87.5 197 ASP B O 1
ATOM 4282 N N . GLY B 1 198 ? 3.6 39.656 2.775 1 84.19 198 GLY B N 1
ATOM 4283 C CA . GLY B 1 198 ? 2.391 39.906 2.006 1 84.19 198 GLY B CA 1
ATOM 4284 C C . GLY B 1 198 ? 2.123 38.875 0.952 1 84.19 198 GLY B C 1
ATOM 4285 O O . GLY B 1 198 ? 1.112 38.906 0.248 1 84.19 198 GLY B O 1
ATOM 4286 N N . ASN B 1 199 ? 3.023 38.031 0.926 1 78.25 199 ASN B N 1
ATOM 4287 C CA . ASN B 1 199 ? 2.793 36.875 0.043 1 78.25 199 ASN B CA 1
ATOM 4288 C C . ASN B 1 199 ? 1.612 36.031 0.512 1 78.25 199 ASN B C 1
ATOM 4290 O O . ASN B 1 199 ? 1.361 35.938 1.713 1 78.25 199 ASN B O 1
ATOM 4294 N N . ALA B 1 200 ? 0.92 35.469 -0.403 1 72.44 200 ALA B N 1
ATOM 4295 C CA . ALA B 1 200 ? -0.283 34.688 -0.095 1 72.44 200 ALA B CA 1
ATOM 4296 C C . ALA B 1 200 ? 0.053 33.469 0.729 1 72.44 200 ALA B C 1
ATOM 4298 O O . ALA B 1 200 ? -0.737 33.031 1.575 1 72.44 200 ALA B O 1
ATOM 4299 N N . LYS B 1 201 ? 1.187 32.875 0.52 1 74.06 201 LYS B N 1
ATOM 4300 C CA . LYS B 1 201 ? 1.467 31.625 1.21 1 74.06 201 LYS B CA 1
ATOM 4301 C C . LYS B 1 201 ? 2.58 31.797 2.24 1 74.06 201 LYS B C 1
ATOM 4303 O O . LYS B 1 201 ? 3.635 32.344 1.932 1 74.06 201 LYS B O 1
ATOM 4308 N N . MET B 1 202 ? 2.166 31.344 3.535 1 82.62 202 MET B N 1
ATOM 4309 C CA . MET B 1 202 ? 3.199 31.266 4.562 1 82.62 202 MET B CA 1
ATOM 4310 C C . MET B 1 202 ? 4.027 30 4.41 1 82.62 202 MET B C 1
ATOM 4312 O O . MET B 1 202 ? 3.48 28.922 4.172 1 82.62 202 MET B O 1
ATOM 4316 N N . SER B 1 203 ? 5.332 30.156 4.406 1 79.81 203 SER B N 1
ATOM 4317 C CA . SER B 1 203 ? 6.156 28.953 4.297 1 79.81 203 SER B CA 1
ATOM 4318 C C . SER B 1 203 ? 7.512 29.156 4.965 1 79.81 203 SER B C 1
ATOM 4320 O O . SER B 1 203 ? 7.992 30.281 5.09 1 79.81 203 SER B O 1
ATOM 4322 N N . LYS B 1 204 ? 7.949 28.016 5.406 1 79.19 204 LYS B N 1
ATOM 4323 C CA . LYS B 1 204 ? 9.297 28.016 5.973 1 79.19 204 LYS B CA 1
ATOM 4324 C C . LYS B 1 204 ? 10.32 28.469 4.941 1 79.19 204 LYS B C 1
ATOM 4326 O O . LYS B 1 204 ? 11.219 29.25 5.254 1 79.19 204 LYS B O 1
ATOM 4331 N N . SER B 1 205 ? 10.18 28.031 3.799 1 77.94 205 SER B N 1
ATOM 4332 C CA . SER B 1 205 ? 11.148 28.297 2.742 1 77.94 205 SER B CA 1
ATOM 4333 C C . SER B 1 205 ? 11.219 29.781 2.412 1 77.94 205 SER B C 1
ATOM 4335 O O . SER B 1 205 ? 12.281 30.281 2.043 1 77.94 205 SER B O 1
ATOM 4337 N N . LEU B 1 206 ? 10.219 30.484 2.627 1 81.62 206 LEU B N 1
ATOM 4338 C CA . LEU B 1 206 ? 10.172 31.922 2.328 1 81.62 206 LEU B CA 1
ATOM 4339 C C . LEU B 1 206 ? 10.594 32.75 3.539 1 81.62 206 LEU B C 1
ATOM 4341 O O . LEU B 1 206 ? 10.781 33.969 3.434 1 81.62 206 LEU B O 1
ATOM 4345 N N . GLY B 1 207 ? 10.672 32.094 4.652 1 85.56 207 GLY B N 1
ATOM 4346 C CA . GLY B 1 207 ? 11.047 32.812 5.871 1 85.56 207 GLY B CA 1
ATOM 4347 C C . GLY B 1 207 ? 10.023 33.812 6.32 1 85.56 207 GLY B C 1
ATOM 4348 O O . GLY B 1 207 ? 10.352 34.781 7.008 1 85.56 207 GLY B O 1
ATOM 4349 N N . ASN B 1 208 ? 8.859 33.688 5.93 1 90.81 208 ASN B N 1
ATOM 4350 C CA . ASN B 1 208 ? 7.844 34.719 6.18 1 90.81 208 ASN B CA 1
ATOM 4351 C C . ASN B 1 208 ? 6.781 34.219 7.164 1 90.81 208 ASN B C 1
ATOM 4353 O O . ASN B 1 208 ? 5.668 34.719 7.188 1 90.81 208 ASN B O 1
ATOM 4357 N N . ALA B 1 209 ? 7.117 33.188 7.961 1 93.44 209 ALA B N 1
ATOM 4358 C CA . ALA B 1 209 ? 6.109 32.562 8.82 1 93.44 209 ALA B CA 1
ATOM 4359 C C . ALA B 1 209 ? 6.371 32.875 10.289 1 93.44 209 ALA B C 1
ATOM 4361 O O . ALA B 1 209 ? 7.527 32.969 10.719 1 93.44 209 ALA B O 1
ATOM 4362 N N . ILE B 1 210 ? 5.289 33.156 10.984 1 95.75 210 ILE B N 1
ATOM 4363 C CA . ILE B 1 210 ? 5.336 33.156 12.445 1 95.75 210 ILE B CA 1
ATOM 4364 C C . ILE B 1 210 ? 4.934 31.781 12.977 1 95.75 210 ILE B C 1
ATOM 4366 O O . ILE B 1 210 ? 3.771 31.375 12.859 1 95.75 210 ILE B O 1
ATOM 4370 N N . TYR B 1 211 ? 5.871 31.078 13.555 1 96.75 211 TYR B N 1
ATOM 4371 C CA . TYR B 1 211 ? 5.594 29.75 14.07 1 96.75 211 TYR B CA 1
ATOM 4372 C C . TYR B 1 211 ? 4.914 29.812 15.43 1 96.75 211 TYR B C 1
ATOM 4374 O O . TYR B 1 211 ? 5.117 30.766 16.188 1 96.75 211 TYR B O 1
ATOM 4382 N N . LEU B 1 212 ? 4.137 28.766 15.742 1 97.19 212 LEU B N 1
ATOM 4383 C CA . LEU B 1 212 ? 3.457 28.703 17.031 1 97.19 212 LEU B CA 1
ATOM 4384 C C . LEU B 1 212 ? 4.465 28.594 18.172 1 97.19 212 LEU B C 1
ATOM 4386 O O . LEU B 1 212 ? 4.184 29.031 19.297 1 97.19 212 LEU B O 1
ATOM 4390 N N . SER B 1 213 ? 5.633 28.109 17.859 1 96.19 213 SER B N 1
ATOM 4391 C CA . SER B 1 213 ? 6.676 27.859 18.844 1 96.19 213 SER B CA 1
ATOM 4392 C C . SER B 1 213 ? 7.59 29.078 19 1 96.19 213 SER B C 1
ATOM 4394 O O . SER B 1 213 ? 8.477 29.078 19.844 1 96.19 213 SER B O 1
ATOM 4396 N N . ASP B 1 214 ? 7.453 30.109 18.172 1 96.81 214 ASP B N 1
ATOM 4397 C CA . ASP B 1 214 ? 8.336 31.266 18.25 1 96.81 214 ASP B CA 1
ATOM 4398 C C . ASP B 1 214 ? 8.25 31.953 19.609 1 96.81 214 ASP B C 1
ATOM 4400 O O . ASP B 1 214 ? 7.16 32.094 20.172 1 96.81 214 ASP B O 1
ATOM 4404 N N . ASP B 1 215 ? 9.414 32.375 20.125 1 97.38 215 ASP B N 1
ATOM 4405 C CA . ASP B 1 215 ? 9.391 33.125 21.375 1 97.38 215 ASP B CA 1
ATOM 4406 C C . ASP B 1 215 ? 8.945 34.562 21.141 1 97.38 215 ASP B C 1
ATOM 4408 O O . ASP B 1 215 ? 8.812 35 20 1 97.38 215 ASP B O 1
ATOM 4412 N N . ALA B 1 216 ? 8.672 35.25 22.219 1 97.75 216 ALA B N 1
ATOM 4413 C CA . ALA B 1 216 ? 8.109 36.594 22.141 1 97.75 216 ALA B CA 1
ATOM 4414 C C . ALA B 1 216 ? 9.023 37.531 21.359 1 97.75 216 ALA B C 1
ATOM 4416 O O . ALA B 1 216 ? 8.555 38.344 20.594 1 97.75 216 ALA B O 1
ATOM 4417 N N . LYS B 1 217 ? 10.297 37.438 21.625 1 98.19 217 LYS B N 1
ATOM 4418 C CA . LYS B 1 217 ? 11.258 38.281 20.938 1 98.19 217 LYS B CA 1
ATOM 4419 C C . LYS B 1 217 ? 11.242 38.062 19.422 1 98.19 217 LYS B C 1
ATOM 4421 O O . LYS B 1 217 ? 11.273 39 18.641 1 98.19 217 LYS B O 1
ATOM 4426 N N . THR B 1 218 ? 11.234 36.844 19.078 1 97.69 218 THR B N 1
ATOM 4427 C CA . THR B 1 218 ? 11.188 36.438 17.672 1 97.69 218 THR B CA 1
ATOM 4428 C C . THR B 1 218 ? 9.906 36.938 17.016 1 97.69 218 THR B C 1
ATOM 4430 O O . THR B 1 218 ? 9.938 37.469 15.898 1 97.69 218 THR B O 1
ATOM 4433 N N . VAL B 1 219 ? 8.758 36.812 17.656 1 97.94 219 VAL B N 1
ATOM 4434 C CA . VAL B 1 219 ? 7.484 37.281 17.125 1 97.94 219 VAL B CA 1
ATOM 4435 C C . VAL B 1 219 ? 7.539 38.812 16.922 1 97.94 219 VAL B C 1
ATOM 4437 O O . VAL B 1 219 ? 7.133 39.312 15.867 1 97.94 219 VAL B O 1
ATOM 4440 N N . GLN B 1 220 ? 8.07 39.438 17.906 1 98 220 GLN B N 1
ATOM 4441 C CA . GLN B 1 220 ? 8.18 40.875 17.797 1 98 220 GLN B CA 1
ATOM 4442 C C . GLN B 1 220 ? 9.023 41.281 16.578 1 98 220 GLN B C 1
ATOM 4444 O O . GLN B 1 220 ? 8.641 42.188 15.812 1 98 220 GLN B O 1
ATOM 4449 N N . LYS B 1 221 ? 10.18 40.688 16.484 1 97.69 221 LYS B N 1
ATOM 4450 C CA . LYS B 1 221 ? 11.062 40.969 15.367 1 97.69 221 LYS B CA 1
ATOM 4451 C C . LYS B 1 221 ? 10.352 40.75 14.031 1 97.69 221 LYS B C 1
ATOM 4453 O O . LYS B 1 221 ? 10.469 41.562 13.117 1 97.69 221 LYS B O 1
ATOM 4458 N N . LYS B 1 222 ? 9.633 39.656 13.938 1 96.94 222 LYS B N 1
ATOM 4459 C CA . LYS B 1 222 ? 8.922 39.312 12.711 1 96.94 222 LYS B CA 1
ATOM 4460 C C . LYS B 1 222 ? 7.793 40.312 12.438 1 96.94 222 LYS B C 1
ATOM 4462 O O . LYS B 1 222 ? 7.609 40.75 11.305 1 96.94 222 LYS B O 1
ATOM 4467 N N . VAL B 1 223 ? 7.051 40.688 13.438 1 97.38 223 VAL B N 1
ATOM 4468 C CA . VAL B 1 223 ? 5.961 41.656 13.289 1 97.38 223 VAL B CA 1
ATOM 4469 C C . VAL B 1 223 ? 6.516 43 12.828 1 97.38 223 VAL B C 1
ATOM 4471 O O . VAL B 1 223 ? 5.961 43.625 11.922 1 97.38 223 VAL B O 1
ATOM 4474 N N . MET B 1 224 ? 7.641 43.438 13.391 1 96.62 224 MET B N 1
ATOM 4475 C CA . MET B 1 224 ? 8.234 44.719 13.062 1 96.62 224 MET B CA 1
ATOM 4476 C C . MET B 1 224 ? 8.75 44.719 11.625 1 96.62 224 MET B C 1
ATOM 4478 O O . MET B 1 224 ? 8.922 45.781 11.031 1 96.62 224 MET B O 1
ATOM 4482 N N . SER B 1 225 ? 8.992 43.562 11.078 1 94.44 225 SER B N 1
ATOM 4483 C CA . SER B 1 225 ? 9.531 43.438 9.727 1 94.44 225 SER B CA 1
ATOM 4484 C C . SER B 1 225 ? 8.422 43.312 8.688 1 94.44 225 SER B C 1
ATOM 4486 O O . SER B 1 225 ? 8.688 43.25 7.488 1 94.44 225 SER B O 1
ATOM 4488 N N . MET B 1 226 ? 7.188 43.281 9.07 1 95.06 226 MET B N 1
ATOM 4489 C CA . MET B 1 226 ? 6.062 43.031 8.172 1 95.06 226 MET B CA 1
ATOM 4490 C C . MET B 1 226 ? 5.945 44.125 7.125 1 95.06 226 MET B C 1
ATOM 4492 O O . MET B 1 226 ? 6.23 45.281 7.406 1 95.06 226 MET B O 1
ATOM 4496 N N . TYR B 1 227 ? 5.457 43.656 6.051 1 89.19 227 TYR B N 1
ATOM 4497 C CA . TYR B 1 227 ? 5.176 44.594 4.961 1 89.19 227 TYR B CA 1
ATOM 4498 C C . TYR B 1 227 ? 3.957 45.438 5.281 1 89.19 227 TYR B C 1
ATOM 4500 O O . TYR B 1 227 ? 2.945 44.938 5.773 1 89.19 227 TYR B O 1
ATOM 4508 N N . THR B 1 228 ? 4.012 46.75 5.023 1 92.88 228 THR B N 1
ATOM 4509 C CA . THR B 1 228 ? 2.885 47.656 5.211 1 92.88 228 THR B CA 1
ATOM 4510 C C . THR B 1 228 ? 2.549 48.375 3.91 1 92.88 228 THR B C 1
ATOM 4512 O O . THR B 1 228 ? 1.966 47.781 3 1 92.88 228 THR B O 1
ATOM 4515 N N . ASP B 1 229 ? 2.893 49.656 3.811 1 91.81 229 ASP B N 1
ATOM 4516 C CA . ASP B 1 229 ? 2.676 50.5 2.639 1 91.81 229 ASP B CA 1
ATOM 4517 C C . ASP B 1 229 ? 3.943 51.25 2.273 1 91.81 229 ASP B C 1
ATOM 4519 O O . ASP B 1 229 ? 4.344 52.188 2.988 1 91.81 229 ASP B O 1
ATOM 4523 N N . PRO B 1 230 ? 4.473 50.875 1.062 1 88.25 230 PRO B N 1
ATOM 4524 C CA . PRO B 1 230 ? 5.719 51.531 0.671 1 88.25 230 PRO B CA 1
ATOM 4525 C C . PRO B 1 230 ? 5.531 53.031 0.394 1 88.25 230 PRO B C 1
ATOM 4527 O O . PRO B 1 230 ? 6.508 53.781 0.377 1 88.25 230 PRO B O 1
ATOM 4530 N N . ASN B 1 231 ? 4.352 53.469 0.184 1 89.94 231 ASN B N 1
ATOM 4531 C CA . ASN B 1 231 ? 4.094 54.844 -0.124 1 89.94 231 ASN B CA 1
ATOM 4532 C C . ASN B 1 231 ? 3.873 55.688 1.144 1 89.94 231 ASN B C 1
ATOM 4534 O O . ASN B 1 231 ? 3.801 56.906 1.087 1 89.94 231 ASN B O 1
ATOM 4538 N N . HIS B 1 232 ? 3.697 55 2.25 1 92.12 232 HIS B N 1
ATOM 4539 C CA . HIS B 1 232 ? 3.549 55.688 3.537 1 92.12 232 HIS B CA 1
ATOM 4540 C C . HIS B 1 232 ? 4.906 55.969 4.168 1 92.12 232 HIS B C 1
ATOM 4542 O O . HIS B 1 232 ? 5.285 55.344 5.156 1 92.12 232 HIS B O 1
ATOM 4548 N N . ILE B 1 233 ? 5.566 57 3.758 1 90 233 ILE B N 1
ATOM 4549 C CA . ILE B 1 233 ? 6.953 57.281 4.098 1 90 233 ILE B CA 1
ATOM 4550 C C . ILE B 1 233 ? 7.012 58.062 5.418 1 90 233 ILE B C 1
ATOM 4552 O O . ILE B 1 233 ? 7.828 57.719 6.289 1 90 233 ILE B O 1
ATOM 4556 N N . HIS B 1 234 ? 6.141 59.062 5.52 1 92.75 234 HIS B N 1
ATOM 4557 C CA . HIS B 1 234 ? 6.07 59.812 6.754 1 92.75 234 HIS B CA 1
ATOM 4558 C C . HIS B 1 234 ? 4.742 59.594 7.469 1 92.75 234 HIS B C 1
ATOM 4560 O O . HIS B 1 234 ? 3.738 59.281 6.832 1 92.75 234 HIS B O 1
ATOM 4566 N N . VAL B 1 235 ? 4.738 59.781 8.758 1 93.25 235 VAL B N 1
ATOM 4567 C CA . VAL B 1 235 ? 3.586 59.531 9.617 1 93.25 235 VAL B CA 1
ATOM 4568 C C . VAL B 1 235 ? 2.393 60.375 9.125 1 93.25 235 VAL B C 1
ATOM 4570 O O . VAL B 1 235 ? 1.248 59.906 9.211 1 93.25 235 VAL B O 1
ATOM 4573 N N . GLU B 1 236 ? 2.746 61.5 8.633 1 93.38 236 GLU B N 1
ATOM 4574 C CA . GLU B 1 236 ? 1.689 62.406 8.219 1 93.38 236 GLU B CA 1
ATOM 4575 C C . GLU B 1 236 ? 1.092 62 6.875 1 93.38 236 GLU B C 1
ATOM 4577 O O . GLU B 1 236 ? 0.012 62.469 6.504 1 93.38 236 GLU B O 1
ATOM 4582 N N . ASP B 1 237 ? 1.779 61.219 6.109 1 94.88 237 ASP B N 1
ATOM 4583 C CA . ASP B 1 237 ? 1.303 60.812 4.793 1 94.88 237 ASP B CA 1
ATOM 4584 C C . ASP B 1 237 ? 0.121 59.844 4.914 1 94.88 237 ASP B C 1
ATOM 4586 O O . ASP B 1 237 ? 0.101 58.969 5.797 1 94.88 237 ASP B O 1
ATOM 4590 N N . PRO B 1 238 ? -0.902 60.062 4.062 1 95.25 238 PRO B N 1
ATOM 4591 C CA . PRO B 1 238 ? -1.944 59.031 4.016 1 95.25 238 PRO B CA 1
ATOM 4592 C C . PRO B 1 238 ? -1.404 57.656 3.607 1 95.25 238 PRO B C 1
ATOM 4594 O O . PRO B 1 238 ? -0.513 57.562 2.758 1 95.25 238 PRO B O 1
ATOM 4597 N N . GLY B 1 239 ? -1.905 56.594 4.273 1 95.56 239 GLY B N 1
ATOM 4598 C CA . GLY B 1 239 ? -1.48 55.25 3.941 1 95.56 239 GLY B CA 1
ATOM 4599 C C . GLY B 1 239 ? -2.58 54.406 3.311 1 95.56 239 GLY B C 1
ATOM 4600 O O . GLY B 1 239 ? -3.748 54.812 3.328 1 95.56 239 GLY B O 1
ATOM 4601 N N . GLN B 1 240 ? -2.262 53.344 2.717 1 95.5 240 GLN B N 1
ATOM 4602 C CA . GLN B 1 240 ? -3.188 52.375 2.1 1 95.5 240 GLN B CA 1
ATOM 4603 C C . GLN B 1 240 ? -3.398 51.156 2.984 1 95.5 240 GLN B C 1
ATOM 4605 O O . GLN B 1 240 ? -2.432 50.531 3.436 1 95.5 240 GLN B O 1
ATOM 4610 N N . VAL B 1 241 ? -4.645 50.844 3.178 1 95.06 241 VAL B N 1
ATOM 4611 C CA . VAL B 1 241 ? -4.992 49.719 4.02 1 95.06 241 VAL B CA 1
ATOM 4612 C C . VAL B 1 241 ? -4.957 48.438 3.195 1 95.06 241 VAL B C 1
ATOM 4614 O O . VAL B 1 241 ? -4.512 47.375 3.68 1 95.06 241 VAL B O 1
ATOM 4617 N N . GLU B 1 242 ? -5.457 48.531 1.919 1 91.38 242 GLU B N 1
ATOM 4618 C CA . GLU B 1 242 ? -5.465 47.375 1.032 1 91.38 242 GLU B CA 1
ATOM 4619 C C . GLU B 1 242 ? -4.047 46.875 0.767 1 91.38 242 GLU B C 1
ATOM 4621 O O . GLU B 1 242 ? -3.16 47.656 0.428 1 91.38 242 GLU B O 1
ATOM 4626 N N . GLY B 1 243 ? -3.867 45.594 1.033 1 88.75 243 GLY B N 1
ATOM 4627 C CA . GLY B 1 243 ? -2.551 45 0.79 1 88.75 243 GLY B CA 1
ATOM 4628 C C . GLY B 1 243 ? -1.622 45.125 1.983 1 88.75 243 GLY B C 1
ATOM 4629 O O . GLY B 1 243 ? -0.529 44.562 1.981 1 88.75 243 GLY B O 1
ATOM 4630 N N . ASN B 1 244 ? -1.978 45.938 2.959 1 93.69 244 ASN B N 1
ATOM 4631 C CA . ASN B 1 244 ? -1.204 46.094 4.188 1 93.69 244 ASN B CA 1
ATOM 4632 C C . ASN B 1 244 ? -1.348 44.875 5.09 1 93.69 244 ASN B C 1
ATOM 4634 O O . ASN B 1 244 ? -2.398 44.656 5.699 1 93.69 244 ASN B O 1
ATOM 4638 N N . THR B 1 245 ? -0.309 44.094 5.289 1 94.44 245 THR B N 1
ATOM 4639 C CA . THR B 1 245 ? -0.338 42.812 5.98 1 94.44 245 THR B CA 1
ATOM 4640 C C . THR B 1 245 ? -0.661 43 7.457 1 94.44 245 THR B C 1
ATOM 4642 O O . THR B 1 245 ? -1.314 42.156 8.07 1 94.44 245 THR B O 1
ATOM 4645 N N . VAL B 1 246 ? -0.191 44.062 8.016 1 96.12 246 VAL B N 1
ATOM 4646 C CA . VAL B 1 246 ? -0.425 44.312 9.438 1 96.12 246 VAL B CA 1
ATOM 4647 C C . VAL B 1 246 ? -1.925 44.438 9.703 1 96.12 246 VAL B C 1
ATOM 4649 O O . VAL B 1 246 ? -2.447 43.812 10.641 1 96.12 246 VAL B O 1
ATOM 4652 N N . PHE B 1 247 ? -2.588 45.156 8.867 1 95.75 247 PHE B N 1
ATOM 4653 C CA . PHE B 1 247 ? -4.027 45.312 9.031 1 95.75 247 PHE B CA 1
ATOM 4654 C C . PHE B 1 247 ? -4.754 44 8.75 1 95.75 247 PHE B C 1
ATOM 4656 O O . PHE B 1 247 ? -5.766 43.688 9.391 1 95.75 247 PHE B O 1
ATOM 4663 N N . THR B 1 248 ? -4.297 43.219 7.82 1 93.44 248 THR B N 1
ATOM 4664 C CA . THR B 1 248 ? -4.863 41.906 7.559 1 93.44 248 THR B CA 1
ATOM 4665 C C . THR B 1 248 ? -4.809 41.031 8.812 1 93.44 248 THR B C 1
ATOM 4667 O O . THR B 1 248 ? -5.793 40.375 9.156 1 93.44 248 THR B O 1
ATOM 4670 N N . TYR B 1 249 ? -3.693 41.031 9.445 1 95.25 249 TYR B N 1
ATOM 4671 C CA . TYR B 1 249 ? -3.531 40.25 10.664 1 95.25 249 TYR B CA 1
ATOM 4672 C C . TYR B 1 249 ? -4.414 40.781 11.781 1 95.25 249 TYR B C 1
ATOM 4674 O O . TYR B 1 249 ? -5.004 40 12.547 1 95.25 249 TYR B O 1
ATOM 4682 N N . LEU B 1 250 ? -4.461 42.094 11.891 1 96.44 250 LEU B N 1
ATOM 4683 C CA . LEU B 1 250 ? -5.305 42.719 12.906 1 96.44 250 LEU B CA 1
ATOM 4684 C C . LEU B 1 250 ? -6.77 42.344 12.695 1 96.44 250 LEU B C 1
ATOM 4686 O O . LEU B 1 250 ? -7.508 42.125 13.656 1 96.44 250 LEU B O 1
ATOM 4690 N N . ASP B 1 251 ? -7.176 42.312 11.445 1 94.44 251 ASP B N 1
ATOM 4691 C CA . ASP B 1 251 ? -8.539 41.906 11.125 1 94.44 251 ASP B CA 1
ATOM 4692 C C . ASP B 1 251 ? -8.844 40.5 11.648 1 94.44 251 ASP B C 1
ATOM 4694 O O . ASP B 1 251 ? -9.977 40.219 12.031 1 94.44 251 ASP B O 1
ATOM 4698 N N . VAL B 1 252 ? -7.867 39.688 11.68 1 92.5 252 VAL B N 1
ATOM 4699 C CA . VAL B 1 252 ? -8.047 38.281 12.039 1 92.5 252 VAL B CA 1
ATOM 4700 C C . VAL B 1 252 ? -7.914 38.125 13.547 1 92.5 252 VAL B C 1
ATOM 4702 O O . VAL B 1 252 ? -8.719 37.438 14.18 1 92.5 252 VAL B O 1
ATOM 4705 N N . PHE B 1 253 ? -6.973 38.812 14.203 1 95.19 253 PHE B N 1
ATOM 4706 C CA . PHE B 1 253 ? -6.578 38.438 15.562 1 95.19 253 PHE B CA 1
ATOM 4707 C C . PHE B 1 253 ? -7.102 39.438 16.578 1 95.19 253 PHE B C 1
ATOM 4709 O O . PHE B 1 253 ? -7.277 39.125 17.75 1 95.19 253 PHE B O 1
ATOM 4716 N N . ALA B 1 254 ? -7.242 40.688 16.094 1 96.38 254 ALA B N 1
ATOM 4717 C CA . ALA B 1 254 ? -7.629 41.719 17.078 1 96.38 254 ALA B CA 1
ATOM 4718 C C . ALA B 1 254 ? -9.062 41.531 17.547 1 96.38 254 ALA B C 1
ATOM 4720 O O . ALA B 1 254 ? -9.992 41.469 16.734 1 96.38 254 ALA B O 1
ATOM 4721 N N . PRO B 1 255 ? -9.242 41.438 18.828 1 95.38 255 PRO B N 1
ATOM 4722 C CA . PRO B 1 255 ? -10.609 41.281 19.312 1 95.38 255 PRO B CA 1
ATOM 4723 C C . PRO B 1 255 ? -11.422 42.594 19.203 1 95.38 255 PRO B C 1
ATOM 4725 O O . PRO B 1 255 ? -12.641 42.531 19.047 1 95.38 255 PRO B O 1
ATOM 4728 N N . ASP B 1 256 ? -10.781 43.688 19.281 1 96.5 256 ASP B N 1
ATOM 4729 C CA . ASP B 1 256 ? -11.422 45 19.203 1 96.5 256 ASP B CA 1
ATOM 4730 C C . ASP B 1 256 ? -11.477 45.5 17.75 1 96.5 256 ASP B C 1
ATOM 4732 O O . ASP B 1 256 ? -10.641 46.281 17.344 1 96.5 256 ASP B O 1
ATOM 4736 N N . LYS B 1 257 ? -12.57 45.188 17.078 1 96.31 257 LYS B N 1
ATOM 4737 C CA . LYS B 1 257 ? -12.703 45.531 15.672 1 96.31 257 LYS B CA 1
ATOM 4738 C C . LYS B 1 257 ? -12.891 47.031 15.492 1 96.31 257 LYS B C 1
ATOM 4740 O O . LYS B 1 257 ? -12.469 47.594 14.477 1 96.31 257 LYS B O 1
ATOM 4745 N N . ASP B 1 258 ? -13.492 47.656 16.453 1 97.38 258 ASP B N 1
ATOM 4746 C CA . ASP B 1 258 ? -13.672 49.094 16.391 1 97.38 258 ASP B CA 1
ATOM 4747 C C . ASP B 1 258 ? -12.328 49.812 16.406 1 97.38 258 ASP B C 1
ATOM 4749 O O . ASP B 1 258 ? -12.125 50.781 15.672 1 97.38 258 ASP B O 1
ATOM 4753 N N . LYS B 1 259 ? -11.562 49.344 17.328 1 97.5 259 LYS B N 1
ATOM 4754 C CA . LYS B 1 259 ? -10.227 49.938 17.391 1 97.5 259 LYS B CA 1
ATOM 4755 C C . LYS B 1 259 ? -9.484 49.75 16.062 1 97.5 259 LYS B C 1
ATOM 4757 O O . LYS B 1 259 ? -8.82 50.688 15.594 1 97.5 259 LYS B O 1
ATOM 4762 N N . VAL B 1 260 ? -9.578 48.594 15.445 1 97.81 260 VAL B N 1
ATOM 4763 C CA . VAL B 1 260 ? -8.922 48.344 14.164 1 97.81 260 VAL B CA 1
ATOM 4764 C C . VAL B 1 260 ? -9.477 49.281 13.109 1 97.81 260 VAL B C 1
ATOM 4766 O O . VAL B 1 260 ? -8.719 49.844 12.312 1 97.81 260 VAL B O 1
ATOM 4769 N N . ALA B 1 261 ? -10.766 49.469 13.117 1 97.69 261 ALA B N 1
ATOM 4770 C CA . ALA B 1 261 ? -11.406 50.375 12.164 1 97.69 261 ALA B CA 1
ATOM 4771 C C . ALA B 1 261 ? -10.891 51.812 12.352 1 97.69 261 ALA B C 1
ATOM 4773 O O . ALA B 1 261 ? -10.648 52.5 11.367 1 97.69 261 ALA B O 1
ATOM 4774 N N . GLU B 1 262 ? -10.797 52.188 13.555 1 97.5 262 GLU B N 1
ATOM 4775 C CA . GLU B 1 262 ? -10.289 53.5 13.867 1 97.5 262 GLU B CA 1
ATOM 4776 C C . GLU B 1 262 ? -8.852 53.688 13.367 1 97.5 262 GLU B C 1
ATOM 4778 O O . GLU B 1 262 ? -8.5 54.719 12.812 1 97.5 262 GLU B O 1
ATOM 4783 N N . LEU B 1 263 ? -8.07 52.688 13.648 1 97.5 263 LEU B N 1
ATOM 4784 C CA . LEU B 1 263 ? -6.68 52.719 13.203 1 97.5 263 LEU B CA 1
ATOM 4785 C C . LEU B 1 263 ? -6.598 52.812 11.68 1 97.5 263 LEU B C 1
ATOM 4787 O O . LEU B 1 263 ? -5.766 53.531 11.141 1 97.5 263 LEU B O 1
ATOM 4791 N N . LYS B 1 264 ? -7.441 52.062 11 1 97.75 264 LYS B N 1
ATOM 4792 C CA . LYS B 1 264 ? -7.477 52.125 9.539 1 97.75 264 LYS B CA 1
ATOM 4793 C C . LYS B 1 264 ? -7.824 53.5 9.047 1 97.75 264 LYS B C 1
ATOM 4795 O O . LYS B 1 264 ? -7.188 54.031 8.117 1 97.75 264 LYS B O 1
ATOM 4800 N N . GLU B 1 265 ? -8.805 54.094 9.656 1 97.31 265 GLU B N 1
ATOM 4801 C CA . GLU B 1 265 ? -9.219 55.438 9.273 1 97.31 265 GLU B CA 1
ATOM 4802 C C . GLU B 1 265 ? -8.086 56.438 9.477 1 97.31 265 GLU B C 1
ATOM 4804 O O . GLU B 1 265 ? -7.82 57.281 8.609 1 97.31 265 GLU B O 1
ATOM 4809 N N . GLN B 1 266 ? -7.52 56.344 10.641 1 97.06 266 GLN B N 1
ATOM 4810 C CA . GLN B 1 266 ? -6.41 57.25 10.953 1 97.06 266 GLN B CA 1
ATOM 4811 C C . GLN B 1 266 ? -5.254 57.062 9.977 1 97.06 266 GLN B C 1
ATOM 4813 O O . GLN B 1 266 ? -4.617 58.031 9.555 1 97.06 266 GLN B O 1
ATOM 4818 N N . TYR B 1 267 ? -4.969 55.812 9.664 1 97.06 267 TYR B N 1
ATOM 4819 C CA . TYR B 1 267 ? -3.877 55.5 8.758 1 97.06 267 TYR B CA 1
ATOM 4820 C C . TYR B 1 267 ? -4.133 56.062 7.367 1 97.06 267 TYR B C 1
ATOM 4822 O O . TYR B 1 267 ? -3.229 56.625 6.746 1 97.06 267 TYR B O 1
ATOM 4830 N N . GLN B 1 268 ? -5.375 55.906 6.902 1 96.88 268 GLN B N 1
ATOM 4831 C CA . GLN B 1 268 ? -5.758 56.375 5.574 1 96.88 268 GLN B CA 1
ATOM 4832 C C . GLN B 1 268 ? -5.711 57.906 5.504 1 96.88 268 GLN B C 1
ATOM 4834 O O . GLN B 1 268 ? -5.391 58.469 4.457 1 96.88 268 GLN B O 1
ATOM 4839 N N . LYS B 1 269 ? -6.023 58.562 6.625 1 95.75 269 LYS B N 1
ATOM 4840 C CA . LYS B 1 269 ? -6.012 60.031 6.68 1 95.75 269 LYS B CA 1
ATOM 4841 C C . LYS B 1 269 ? -4.594 60.562 6.832 1 95.75 269 LYS B C 1
ATOM 4843 O O . LYS B 1 269 ? -4.293 61.656 6.402 1 95.75 269 LYS B O 1
ATOM 4848 N N . GLY B 1 270 ? -3.836 59.812 7.422 1 94.31 270 GLY B N 1
ATOM 4849 C CA . GLY B 1 270 ? -2.512 60.25 7.82 1 94.31 270 GLY B CA 1
ATOM 4850 C C . GLY B 1 270 ? -2.418 60.625 9.289 1 94.31 270 GLY B C 1
ATOM 4851 O O . GLY B 1 270 ? -3.389 61.094 9.891 1 94.31 270 GLY B O 1
ATOM 4852 N N . GLY B 1 271 ? -1.235 60.312 9.852 1 93.19 271 GLY B N 1
ATOM 4853 C CA . GLY B 1 271 ? -1.05 60.625 11.258 1 93.19 271 GLY B CA 1
ATOM 4854 C C . GLY B 1 271 ? -0.786 59.406 12.117 1 93.19 271 GLY B C 1
ATOM 4855 O O . GLY B 1 271 ? -0.606 59.531 13.336 1 93.19 271 GLY B O 1
ATOM 4856 N N . LEU B 1 272 ? -0.82 58.375 11.5 1 95.12 272 LEU B N 1
ATOM 4857 C CA . LEU B 1 272 ? -0.55 57.125 12.203 1 95.12 272 LEU B CA 1
ATOM 4858 C C . LEU B 1 272 ? 0.627 56.375 11.57 1 95.12 272 LEU B C 1
ATOM 4860 O O . LEU B 1 272 ? 0.567 56 10.398 1 95.12 272 LEU B O 1
ATOM 4864 N N . GLY B 1 273 ? 1.701 56.219 12.328 1 94.69 273 GLY B N 1
ATOM 4865 C CA . GLY B 1 273 ? 2.902 55.562 11.828 1 94.69 273 GLY B CA 1
ATOM 4866 C C . GLY B 1 273 ? 2.82 54.062 11.852 1 94.69 273 GLY B C 1
ATOM 4867 O O . GLY B 1 273 ? 2.127 53.469 12.695 1 94.69 273 GLY B O 1
ATOM 4868 N N . ASP B 1 274 ? 3.605 53.438 11.023 1 95.31 274 ASP B N 1
ATOM 4869 C CA . ASP B 1 274 ? 3.615 52 10.883 1 95.31 274 ASP B CA 1
ATOM 4870 C C . ASP B 1 274 ? 4.078 51.312 12.172 1 95.31 274 ASP B C 1
ATOM 4872 O O . ASP B 1 274 ? 3.584 50.25 12.531 1 95.31 274 ASP B O 1
ATOM 4876 N N . VAL B 1 275 ? 5.035 51.875 12.852 1 96.06 275 VAL B N 1
ATOM 4877 C CA . VAL B 1 275 ? 5.605 51.312 14.062 1 96.06 275 VAL B CA 1
ATOM 4878 C C . VAL B 1 275 ? 4.523 51.156 15.133 1 96.06 275 VAL B C 1
ATOM 4880 O O . VAL B 1 275 ? 4.473 50.156 15.852 1 96.06 275 VAL B O 1
ATOM 4883 N N . LYS B 1 276 ? 3.691 52.156 15.211 1 96.19 276 LYS B N 1
ATOM 4884 C CA . LYS B 1 276 ? 2.621 52.125 16.203 1 96.19 276 LYS B CA 1
ATOM 4885 C C . LYS B 1 276 ? 1.641 51 15.922 1 96.19 276 LYS B C 1
ATOM 4887 O O . LYS B 1 276 ? 1.191 50.312 16.844 1 96.19 276 LYS B O 1
ATOM 4892 N N . ILE B 1 277 ? 1.242 50.844 14.719 1 96.94 277 ILE B N 1
ATOM 4893 C CA . ILE B 1 277 ? 0.296 49.781 14.359 1 96.94 277 ILE B CA 1
ATOM 4894 C C . ILE B 1 277 ? 0.941 48.406 14.562 1 96.94 277 ILE B C 1
ATOM 4896 O O . ILE B 1 277 ? 0.279 47.469 15 1 96.94 277 ILE B O 1
ATOM 4900 N N . LYS B 1 278 ? 2.219 48.281 14.188 1 97.94 278 LYS B N 1
ATOM 4901 C CA . LYS B 1 278 ? 2.939 47.031 14.391 1 97.94 278 LYS B CA 1
ATOM 4902 C C . LYS B 1 278 ? 3.039 46.688 15.875 1 97.94 278 LYS B C 1
ATOM 4904 O O . LYS B 1 278 ? 2.912 45.531 16.25 1 97.94 278 LYS B O 1
ATOM 4909 N N . ARG B 1 279 ? 3.268 47.688 16.641 1 97.88 279 ARG B N 1
ATOM 4910 C CA . ARG B 1 279 ? 3.32 47.438 18.078 1 97.88 279 ARG B CA 1
ATOM 4911 C C . ARG B 1 279 ? 1.974 46.969 18.609 1 97.88 279 ARG B C 1
ATOM 4913 O O . ARG B 1 279 ? 1.92 46.094 19.484 1 97.88 279 ARG B O 1
ATOM 4920 N N . TYR B 1 280 ? 0.95 47.562 18.109 1 97.88 280 TYR B N 1
ATOM 4921 C CA . TYR B 1 280 ? -0.381 47.125 18.5 1 97.88 280 TYR B CA 1
ATOM 4922 C C . TYR B 1 280 ? -0.623 45.688 18.062 1 97.88 280 TYR B C 1
ATOM 4924 O O . TYR B 1 280 ? -1.138 44.844 18.828 1 97.88 280 TYR B O 1
ATOM 4932 N N . LEU B 1 281 ? -0.281 45.375 16.859 1 98.31 281 LEU B N 1
ATOM 4933 C CA . LEU B 1 281 ? -0.423 44 16.375 1 98.31 281 LEU B CA 1
ATOM 4934 C C . LEU B 1 281 ? 0.372 43.031 17.25 1 98.31 281 LEU B C 1
ATOM 4936 O O . LEU B 1 281 ? -0.108 41.938 17.562 1 98.31 281 LEU B O 1
ATOM 4940 N N . ASN B 1 282 ? 1.614 43.406 17.531 1 98.38 282 ASN B N 1
ATOM 4941 C CA . ASN B 1 282 ? 2.439 42.562 18.375 1 98.38 282 ASN B CA 1
ATOM 4942 C C . ASN B 1 282 ? 1.748 42.25 19.703 1 98.38 282 ASN B C 1
ATOM 4944 O O . ASN B 1 282 ? 1.793 41.094 20.188 1 98.38 282 ASN B O 1
ATOM 4948 N N . LYS B 1 283 ? 1.184 43.281 20.281 1 98.19 283 LYS B N 1
ATOM 4949 C CA . LYS B 1 283 ? 0.447 43.094 21.531 1 98.19 283 LYS B CA 1
ATOM 4950 C C . LYS B 1 283 ? -0.701 42.094 21.344 1 98.19 283 LYS B C 1
ATOM 4952 O O . LYS B 1 283 ? -0.885 41.188 22.156 1 98.19 283 LYS B O 1
ATOM 4957 N N . VAL B 1 284 ? -1.448 42.312 20.312 1 98 284 VAL B N 1
ATOM 4958 C CA . VAL B 1 284 ? -2.59 41.438 20 1 98 284 VAL B CA 1
ATOM 4959 C C . VAL B 1 284 ? -2.121 40 19.797 1 98 284 VAL B C 1
ATOM 4961 O O . VAL B 1 284 ? -2.709 39.062 20.359 1 98 284 VAL B O 1
ATOM 4964 N N . LEU B 1 285 ? -1.097 39.812 19.031 1 98 285 LEU B N 1
ATOM 4965 C CA . LEU B 1 285 ? -0.588 38.469 18.734 1 98 285 LEU B CA 1
ATOM 4966 C C . LEU B 1 285 ? -0.063 37.781 20 1 98 285 LEU B C 1
ATOM 4968 O O . LEU B 1 285 ? -0.262 36.594 20.203 1 98 285 LEU B O 1
ATOM 4972 N N . GLU B 1 286 ? 0.626 38.594 20.812 1 97.75 286 GLU B N 1
ATOM 4973 C CA . GLU B 1 286 ? 1.184 38 22.047 1 97.75 286 GLU B CA 1
ATOM 4974 C C . GLU B 1 286 ? 0.079 37.562 23 1 97.75 286 GLU B C 1
ATOM 4976 O O . GLU B 1 286 ? 0.238 36.594 23.719 1 97.75 286 GLU B O 1
ATOM 4981 N N . GLU B 1 287 ? -0.958 38.281 23.016 1 97.5 287 GLU B N 1
ATOM 4982 C CA . GLU B 1 287 ? -2.096 37.875 23.844 1 97.5 287 GLU B CA 1
ATOM 4983 C C . GLU B 1 287 ? -2.646 36.531 23.391 1 97.5 287 GLU B C 1
ATOM 4985 O O . GLU B 1 287 ? -3.154 35.75 24.203 1 97.5 287 GLU B O 1
ATOM 4990 N N . GLU B 1 288 ? -2.59 36.281 22.109 1 96.88 288 GLU B N 1
ATOM 4991 C CA . GLU B 1 288 ? -3.068 35.031 21.531 1 96.88 288 GLU B CA 1
ATOM 4992 C C . GLU B 1 288 ? -2.004 33.938 21.625 1 96.88 288 GLU B C 1
ATOM 4994 O O . GLU B 1 288 ? -2.291 32.812 22.062 1 96.88 288 GLU B O 1
ATOM 4999 N N . LEU B 1 289 ? -0.768 34.219 21.266 1 97.88 289 LEU B N 1
ATOM 5000 C CA . LEU B 1 289 ? 0.295 33.219 21.078 1 97.88 289 LEU B CA 1
ATOM 5001 C C . LEU B 1 289 ? 1 32.969 22.406 1 97.88 289 LEU B C 1
ATOM 5003 O O . LEU B 1 289 ? 1.554 31.875 22.609 1 97.88 289 LEU B O 1
ATOM 5007 N N . GLY B 1 290 ? 1.003 33.938 23.281 1 97.75 290 GLY B N 1
ATOM 5008 C CA . GLY B 1 290 ? 1.661 33.781 24.578 1 97.75 290 GLY B CA 1
ATOM 5009 C C . GLY B 1 290 ? 1.235 32.5 25.312 1 97.75 290 GLY B C 1
ATOM 5010 O O . GLY B 1 290 ? 2.066 31.656 25.609 1 97.75 290 GLY B O 1
ATOM 5011 N N . PRO B 1 291 ? -0.084 32.406 25.625 1 98.06 291 PRO B N 1
ATOM 5012 C CA . PRO B 1 291 ? -0.573 31.219 26.297 1 98.06 291 PRO B CA 1
ATOM 5013 C C . PRO B 1 291 ? -0.252 29.938 25.531 1 98.06 291 PRO B C 1
ATOM 5015 O O . PRO B 1 291 ? 0.018 28.891 26.141 1 98.06 291 PRO B O 1
ATOM 5018 N N . ILE B 1 292 ? -0.329 29.922 24.219 1 98.31 292 ILE B N 1
ATOM 5019 C CA . ILE B 1 292 ? -0.012 28.766 23.391 1 98.31 292 ILE B CA 1
ATOM 5020 C C . ILE B 1 292 ? 1.443 28.359 23.609 1 98.31 292 ILE B C 1
ATOM 5022 O O . ILE B 1 292 ? 1.741 27.172 23.812 1 98.31 292 ILE B O 1
ATOM 5026 N N . ARG B 1 293 ? 2.326 29.359 23.562 1 97.75 293 ARG B N 1
ATOM 5027 C CA . ARG B 1 293 ? 3.75 29.109 23.766 1 97.75 293 ARG B CA 1
ATOM 5028 C C . ARG B 1 293 ? 4.02 28.531 25.141 1 97.75 293 ARG B C 1
ATOM 5030 O O . ARG B 1 293 ? 4.84 27.625 25.297 1 97.75 293 ARG B O 1
ATOM 5037 N N . GLU B 1 294 ? 3.387 29.062 26.141 1 97.75 294 GLU B N 1
ATOM 5038 C CA . GLU B 1 294 ? 3.561 28.578 27.5 1 97.75 294 GLU B CA 1
ATOM 5039 C C . GLU B 1 294 ? 3.148 27.109 27.625 1 97.75 294 GLU B C 1
ATOM 5041 O O . GLU B 1 294 ? 3.855 26.312 28.234 1 97.75 294 GLU B O 1
ATOM 5046 N N . ARG B 1 295 ? 1.997 26.766 27.109 1 98.06 295 ARG B N 1
ATOM 5047 C CA . ARG B 1 295 ? 1.547 25.375 27.125 1 98.06 295 ARG B CA 1
ATOM 5048 C C . ARG B 1 295 ? 2.525 24.484 26.375 1 98.06 295 ARG B C 1
ATOM 5050 O O . ARG B 1 295 ? 2.855 23.391 26.828 1 98.06 295 ARG B O 1
ATOM 5057 N N . ARG B 1 296 ? 2.938 24.969 25.203 1 98.19 296 ARG B N 1
ATOM 5058 C CA . ARG B 1 296 ? 3.873 24.203 24.391 1 98.19 296 ARG B CA 1
ATOM 5059 C C . ARG B 1 296 ? 5.133 23.859 25.188 1 98.19 296 ARG B C 1
ATOM 5061 O O . ARG B 1 296 ? 5.629 22.734 25.125 1 98.19 296 ARG B O 1
ATOM 5068 N N . GLU B 1 297 ? 5.676 24.875 25.844 1 97.38 297 GLU B N 1
ATOM 5069 C CA . GLU B 1 297 ? 6.891 24.719 26.625 1 97.38 297 GLU B CA 1
ATOM 5070 C C . GLU B 1 297 ? 6.691 23.688 27.75 1 97.38 297 GLU B C 1
ATOM 5072 O O . GLU B 1 297 ? 7.602 22.922 28.047 1 97.38 297 GLU B O 1
ATOM 5077 N N . LYS B 1 298 ? 5.598 23.719 28.359 1 97.81 298 LYS B N 1
ATOM 5078 C CA . LYS B 1 298 ? 5.293 22.766 29.422 1 97.81 298 LYS B CA 1
ATOM 5079 C C . LYS B 1 298 ? 5.344 21.328 28.891 1 97.81 298 LYS B C 1
ATOM 5081 O O . LYS B 1 298 ? 5.953 20.453 29.5 1 97.81 298 LYS B O 1
ATOM 5086 N N . PHE B 1 299 ? 4.68 21.062 27.781 1 97.94 299 PHE B N 1
ATOM 5087 C CA . PHE B 1 299 ? 4.668 19.734 27.203 1 97.94 299 PHE B CA 1
ATOM 5088 C C . PHE B 1 299 ? 6.059 19.344 26.719 1 97.94 299 PHE B C 1
ATOM 5090 O O . PHE B 1 299 ? 6.43 18.172 26.766 1 97.94 299 PHE B O 1
ATOM 5097 N N . ALA B 1 300 ? 6.812 20.359 26.234 1 97.56 300 ALA B N 1
ATOM 5098 C CA . ALA B 1 300 ? 8.141 20.109 25.688 1 97.56 300 ALA B CA 1
ATOM 5099 C C . ALA B 1 300 ? 9.109 19.672 26.781 1 97.56 300 ALA B C 1
ATOM 5101 O O . ALA B 1 300 ? 10.164 19.094 26.484 1 97.56 300 ALA B O 1
ATOM 5102 N N . GLN B 1 301 ? 8.773 19.922 28.016 1 97.56 301 GLN B N 1
ATOM 5103 C CA . GLN B 1 301 ? 9.633 19.562 29.141 1 97.56 301 GLN B CA 1
ATOM 5104 C C . GLN B 1 301 ? 9.688 18.047 29.344 1 97.56 301 GLN B C 1
ATOM 5106 O O . GLN B 1 301 ? 10.609 17.531 29.984 1 97.56 301 GLN B O 1
ATOM 5111 N N . ASN B 1 302 ? 8.734 17.344 28.828 1 96.94 302 ASN B N 1
ATOM 5112 C CA . ASN B 1 302 ? 8.688 15.883 28.938 1 96.94 302 ASN B CA 1
ATOM 5113 C C . ASN B 1 302 ? 8.312 15.234 27.609 1 96.94 302 ASN B C 1
ATOM 5115 O O . ASN B 1 302 ? 7.207 14.711 27.453 1 96.94 302 ASN B O 1
ATOM 5119 N N . PRO B 1 303 ? 9.234 15.18 26.719 1 95.69 303 PRO B N 1
ATOM 5120 C CA . PRO B 1 303 ? 8.953 14.625 25.406 1 95.69 303 PRO B CA 1
ATOM 5121 C C . PRO B 1 303 ? 8.469 13.172 25.469 1 95.69 303 PRO B C 1
ATOM 5123 O O . PRO B 1 303 ? 7.672 12.75 24.625 1 95.69 303 PRO B O 1
ATOM 5126 N N . ASP B 1 304 ? 8.945 12.391 26.391 1 97.12 304 ASP B N 1
ATOM 5127 C CA . ASP B 1 304 ? 8.531 10.992 26.516 1 97.12 304 ASP B CA 1
ATOM 5128 C C . ASP B 1 304 ? 7.027 10.883 26.766 1 97.12 304 ASP B C 1
ATOM 5130 O O . ASP B 1 304 ? 6.375 9.969 26.266 1 97.12 304 ASP B O 1
ATOM 5134 N N . ALA B 1 305 ? 6.52 11.773 27.578 1 97.5 305 ALA B N 1
ATOM 5135 C CA . ALA B 1 305 ? 5.082 11.781 27.828 1 97.5 305 ALA B CA 1
ATOM 5136 C C . ALA B 1 305 ? 4.297 12.047 26.547 1 97.5 305 ALA B C 1
ATOM 5138 O O . ALA B 1 305 ? 3.203 11.508 26.359 1 97.5 305 ALA B O 1
ATOM 5139 N N . VAL B 1 306 ? 4.828 12.883 25.703 1 98 306 VAL B N 1
ATOM 5140 C CA . VAL B 1 306 ? 4.184 13.18 24.422 1 98 306 VAL B CA 1
ATOM 5141 C C . VAL B 1 306 ? 4.203 11.945 23.531 1 98 306 VAL B C 1
ATOM 5143 O O . VAL B 1 306 ? 3.195 11.609 22.891 1 98 306 VAL B O 1
ATOM 5146 N N . TYR B 1 307 ? 5.316 11.273 23.484 1 97.88 307 TYR B N 1
ATOM 5147 C CA . TYR B 1 307 ? 5.414 10.047 22.688 1 97.88 307 TYR B CA 1
ATOM 5148 C C . TYR B 1 307 ? 4.484 8.977 23.25 1 97.88 307 TYR B C 1
ATOM 5150 O O . TYR B 1 307 ? 3.887 8.211 22.484 1 97.88 307 TYR B O 1
ATOM 5158 N N . GLU B 1 308 ? 4.395 8.867 24.562 1 98.19 308 GLU B N 1
ATOM 5159 C CA . GLU B 1 308 ? 3.473 7.914 25.188 1 98.19 308 GLU B CA 1
ATOM 5160 C C . GLU B 1 308 ? 2.029 8.211 24.781 1 98.19 308 GLU B C 1
ATOM 5162 O O . GLU B 1 308 ? 1.25 7.293 24.516 1 98.19 308 GLU B O 1
ATOM 5167 N N . MET B 1 309 ? 1.736 9.469 24.812 1 98.12 309 MET B N 1
ATOM 5168 C CA . MET B 1 309 ? 0.406 9.898 24.375 1 98.12 309 MET B CA 1
ATOM 5169 C C . MET B 1 309 ? 0.135 9.477 22.938 1 98.12 309 MET B C 1
ATOM 5171 O O . MET B 1 309 ? -0.934 8.938 22.641 1 98.12 309 MET B O 1
ATOM 5175 N N . LEU B 1 310 ? 1.097 9.688 22.047 1 98.62 310 LEU B N 1
ATOM 5176 C CA . LEU B 1 310 ? 0.961 9.289 20.656 1 98.62 310 LEU B CA 1
ATOM 5177 C C . LEU B 1 310 ? 0.81 7.781 20.531 1 98.62 310 LEU B C 1
ATOM 5179 O O . LEU B 1 310 ? 0.024 7.297 19.703 1 98.62 310 LEU B O 1
ATOM 5183 N N . LEU B 1 311 ? 1.604 7.059 21.312 1 98.31 311 LEU B N 1
ATOM 5184 C CA . LEU B 1 311 ? 1.523 5.605 21.312 1 98.31 311 LEU B CA 1
ATOM 5185 C C . LEU B 1 311 ? 0.133 5.137 21.719 1 98.31 311 LEU B C 1
ATOM 5187 O O . LEU B 1 311 ? -0.457 4.27 21.078 1 98.31 311 LEU B O 1
ATOM 5191 N N . GLU B 1 312 ? -0.355 5.707 22.828 1 98.44 312 GLU B N 1
ATOM 5192 C CA . GLU B 1 312 ? -1.681 5.344 23.312 1 98.44 312 GLU B CA 1
ATOM 5193 C C . GLU B 1 312 ? -2.764 5.715 22.297 1 98.44 312 GLU B C 1
ATOM 5195 O O . GLU B 1 312 ? -3.715 4.961 22.094 1 98.44 312 GLU B O 1
ATOM 5200 N N . GLY B 1 313 ? -2.654 6.906 21.75 1 98.75 313 GLY B N 1
ATOM 5201 C CA . GLY B 1 313 ? -3.584 7.305 20.703 1 98.75 313 GLY B CA 1
ATOM 5202 C C . GLY B 1 313 ? -3.561 6.379 19.5 1 98.75 313 GLY B C 1
ATOM 5203 O O . GLY B 1 313 ? -4.609 6.07 18.922 1 98.75 313 GLY B O 1
ATOM 5204 N N . SER B 1 314 ? -2.4 5.891 19.125 1 98.75 314 SER B N 1
ATOM 5205 C CA . SER B 1 314 ? -2.262 4.973 18 1 98.75 314 SER B CA 1
ATOM 5206 C C . SER B 1 314 ? -2.873 3.611 18.328 1 98.75 314 SER B C 1
ATOM 5208 O O . SER B 1 314 ? -3.451 2.963 17.453 1 98.75 314 SER B O 1
ATOM 5210 N N . LYS B 1 315 ? -2.703 3.148 19.562 1 98.62 315 LYS B N 1
ATOM 5211 C CA . LYS B 1 315 ? -3.338 1.9 19.969 1 98.62 315 LYS B CA 1
ATOM 5212 C C . LYS B 1 315 ? -4.855 1.987 19.844 1 98.62 315 LYS B C 1
ATOM 5214 O O . LYS B 1 315 ? -5.492 1.071 19.312 1 98.62 315 LYS B O 1
ATOM 5219 N N . LYS B 1 316 ? -5.426 3.104 20.312 1 98.75 316 LYS B N 1
ATOM 5220 C CA . LYS B 1 316 ? -6.863 3.322 20.203 1 98.75 316 LYS B CA 1
ATOM 5221 C C . LYS B 1 316 ? -7.309 3.361 18.75 1 98.75 316 LYS B C 1
ATOM 5223 O O . LYS B 1 316 ? -8.328 2.768 18.375 1 98.75 316 LYS B O 1
ATOM 5228 N N . ALA B 1 317 ? -6.586 4.078 17.953 1 98.88 317 ALA B N 1
ATOM 5229 C CA . ALA B 1 317 ? -6.895 4.176 16.516 1 98.88 317 ALA B CA 1
ATOM 5230 C C . ALA B 1 317 ? -6.836 2.809 15.852 1 98.88 317 ALA B C 1
ATOM 5232 O O . ALA B 1 317 ? -7.648 2.508 14.969 1 98.88 317 ALA B O 1
ATOM 5233 N N . ASN B 1 318 ? -5.875 1.981 16.266 1 98.81 318 ASN B N 1
ATOM 5234 C CA . ASN B 1 318 ? -5.715 0.646 15.695 1 98.81 318 ASN B CA 1
ATOM 5235 C C . ASN B 1 318 ? -6.945 -0.221 15.953 1 98.81 318 ASN B C 1
ATOM 5237 O O . ASN B 1 318 ? -7.332 -1.025 15.102 1 98.81 318 ASN B O 1
ATOM 5241 N N . GLU B 1 319 ? -7.504 -0.123 17.094 1 98.81 319 GLU B N 1
ATOM 5242 C CA . GLU B 1 319 ? -8.703 -0.897 17.391 1 98.81 319 GLU B CA 1
ATOM 5243 C C . GLU B 1 319 ? -9.812 -0.61 16.391 1 98.81 319 GLU B C 1
ATOM 5245 O O . GLU B 1 319 ? -10.438 -1.536 15.859 1 98.81 319 GLU B O 1
ATOM 5250 N N . VAL B 1 320 ? -10.008 0.641 16.062 1 98.75 320 VAL B N 1
ATOM 5251 C CA . VAL B 1 320 ? -11.078 1.062 15.164 1 98.75 320 VAL B CA 1
ATOM 5252 C C . VAL B 1 320 ? -10.711 0.692 13.727 1 98.75 320 VAL B C 1
ATOM 5254 O O . VAL B 1 320 ? -11.531 0.113 13.008 1 98.75 320 VAL B O 1
ATOM 5257 N N . ALA B 1 321 ? -9.508 1.025 13.312 1 98.88 321 ALA B N 1
ATOM 5258 C CA . ALA B 1 321 ? -9.062 0.76 11.945 1 98.88 321 ALA B CA 1
ATOM 5259 C C . ALA B 1 321 ? -9.062 -0.736 11.648 1 98.88 321 ALA B C 1
ATOM 5261 O O . ALA B 1 321 ? -9.414 -1.156 10.539 1 98.88 321 ALA B O 1
ATOM 5262 N N . ASN B 1 322 ? -8.656 -1.554 12.617 1 98.69 322 ASN B N 1
ATOM 5263 C CA . ASN B 1 322 ? -8.625 -3.002 12.438 1 98.69 322 ASN B CA 1
ATOM 5264 C C . ASN B 1 322 ? -10.031 -3.576 12.289 1 98.69 322 ASN B C 1
ATOM 5266 O O . ASN B 1 322 ? -10.227 -4.551 11.562 1 98.69 322 ASN B O 1
ATOM 5270 N N . GLN B 1 323 ? -10.953 -3.037 13.016 1 98.62 323 GLN B N 1
ATOM 5271 C CA . GLN B 1 323 ? -12.336 -3.465 12.836 1 98.62 323 GLN B CA 1
ATOM 5272 C C . GLN B 1 323 ? -12.812 -3.201 11.414 1 98.62 323 GLN B C 1
ATOM 5274 O O . GLN B 1 323 ? -13.43 -4.066 10.789 1 98.62 323 GLN B O 1
ATOM 5279 N N . THR B 1 324 ? -12.555 -1.986 10.93 1 98.88 324 THR B N 1
ATOM 5280 C CA . THR B 1 324 ? -12.922 -1.658 9.555 1 98.88 324 THR B CA 1
ATOM 5281 C C . THR B 1 324 ? -12.234 -2.594 8.57 1 98.88 324 THR B C 1
ATOM 5283 O O . THR B 1 324 ? -12.859 -3.076 7.621 1 98.88 324 THR B O 1
ATOM 5286 N N . LEU B 1 325 ? -10.938 -2.826 8.805 1 98.69 325 LEU B N 1
ATOM 5287 C CA . LEU B 1 325 ? -10.195 -3.721 7.922 1 98.69 325 LEU B CA 1
ATOM 5288 C C . LEU B 1 325 ? -10.828 -5.109 7.902 1 98.69 325 LEU B C 1
ATOM 5290 O O . LEU B 1 325 ? -10.93 -5.73 6.844 1 98.69 325 LEU B O 1
ATOM 5294 N N . GLN B 1 326 ? -11.188 -5.633 9.047 1 98.06 326 GLN B N 1
ATOM 5295 C CA . GLN B 1 326 ? -11.836 -6.938 9.117 1 98.06 326 GLN B CA 1
ATOM 5296 C C . GLN B 1 326 ? -13.117 -6.965 8.289 1 98.06 326 GLN B C 1
ATOM 5298 O O . GLN B 1 326 ? -13.383 -7.941 7.582 1 98.06 326 GLN B O 1
ATOM 5303 N N . GLU B 1 327 ? -13.891 -5.922 8.359 1 98.56 327 GLU B N 1
ATOM 5304 C CA . GLU B 1 327 ? -15.125 -5.82 7.59 1 98.56 327 GLU B CA 1
ATOM 5305 C C . GLU B 1 327 ? -14.836 -5.785 6.09 1 98.56 327 GLU B C 1
ATOM 5307 O O . GLU B 1 327 ? -15.539 -6.414 5.301 1 98.56 327 GLU B O 1
ATOM 5312 N N . VAL B 1 328 ? -13.82 -5.031 5.73 1 98.56 328 VAL B N 1
ATOM 5313 C CA . VAL B 1 328 ? -13.43 -4.922 4.328 1 98.56 328 VAL B CA 1
ATOM 5314 C C . VAL B 1 328 ? -12.961 -6.281 3.816 1 98.56 328 VAL B C 1
ATOM 5316 O O . VAL B 1 328 ? -13.367 -6.719 2.736 1 98.56 328 VAL B O 1
ATOM 5319 N N . ARG B 1 329 ? -12.133 -6.992 4.586 1 97.31 329 ARG B N 1
ATOM 5320 C CA . ARG B 1 329 ? -11.664 -8.328 4.227 1 97.31 329 ARG B CA 1
ATOM 5321 C C . ARG B 1 329 ? -12.844 -9.281 4.02 1 97.31 329 ARG B C 1
ATOM 5323 O O . ARG B 1 329 ? -12.844 -10.07 3.072 1 97.31 329 ARG B O 1
ATOM 5330 N N . GLU B 1 330 ? -13.75 -9.188 4.91 1 96.75 330 GLU B N 1
ATOM 5331 C CA . GLU B 1 330 ? -14.938 -10.031 4.816 1 96.75 330 GLU B CA 1
ATOM 5332 C C . GLU B 1 330 ? -15.719 -9.742 3.539 1 96.75 330 GLU B C 1
ATOM 5334 O O . GLU B 1 330 ? -16.172 -10.672 2.857 1 96.75 330 GLU B O 1
ATOM 5339 N N . ALA B 1 331 ? -15.914 -8.461 3.266 1 97.25 331 ALA B N 1
ATOM 5340 C CA . ALA B 1 331 ? -16.641 -8.07 2.068 1 97.25 331 ALA B CA 1
ATOM 5341 C C . ALA B 1 331 ? -15.961 -8.594 0.808 1 97.25 331 ALA B C 1
ATOM 5343 O O . ALA B 1 331 ? -16.625 -9.055 -0.121 1 97.25 331 ALA B O 1
ATOM 5344 N N . ILE B 1 332 ? -14.633 -8.5 0.767 1 96.94 332 ILE B N 1
ATOM 5345 C CA . ILE B 1 332 ? -13.867 -8.945 -0.392 1 96.94 332 ILE B CA 1
ATOM 5346 C C . ILE B 1 332 ? -13.859 -10.469 -0.451 1 96.94 332 ILE B C 1
ATOM 5348 O O . ILE B 1 332 ? -13.773 -11.055 -1.533 1 96.94 332 ILE B O 1
ATOM 5352 N N . GLY B 1 333 ? -13.898 -11.109 0.683 1 94.88 333 GLY B N 1
ATOM 5353 C CA . GLY B 1 333 ? -13.867 -12.562 0.768 1 94.88 333 GLY B CA 1
ATOM 5354 C C . GLY B 1 333 ? -12.492 -13.109 1.104 1 94.88 333 GLY B C 1
ATOM 5355 O O . GLY B 1 333 ? -12.133 -14.195 0.659 1 94.88 333 GLY B O 1
ATOM 5356 N N . LEU B 1 334 ? -11.688 -12.375 1.884 1 94.94 334 LEU B N 1
ATOM 5357 C CA . LEU B 1 334 ? -10.32 -12.773 2.219 1 94.94 334 LEU B CA 1
ATOM 5358 C C . LEU B 1 334 ? -10.273 -13.453 3.582 1 94.94 334 LEU B C 1
ATOM 5360 O O . LEU B 1 334 ? -9.188 -13.781 4.078 1 94.94 334 LEU B O 1
ATOM 5364 N N . ASN B 1 335 ? -11.359 -13.609 4.23 1 91.81 335 ASN B N 1
ATOM 5365 C CA . ASN B 1 335 ? -11.438 -14.258 5.531 1 91.81 335 ASN B CA 1
ATOM 5366 C C . ASN B 1 335 ? -11.453 -15.781 5.398 1 91.81 335 ASN B C 1
ATOM 5368 O O . ASN B 1 335 ? -12.312 -16.453 5.965 1 91.81 335 ASN B O 1
ATOM 5372 N N . TYR B 1 336 ? -10.422 -16.344 4.84 1 92.56 336 TYR B N 1
ATOM 5373 C CA . TYR B 1 336 ? -10.328 -17.75 4.465 1 92.56 336 TYR B CA 1
ATOM 5374 C C . TYR B 1 336 ? -10.484 -18.656 5.684 1 92.56 336 TYR B C 1
ATOM 5376 O O . TYR B 1 336 ? -10.984 -19.766 5.578 1 92.56 336 TYR B O 1
ATOM 5384 N N . PHE B 1 337 ? -10.07 -18.188 6.766 1 93.69 337 PHE B N 1
ATOM 5385 C CA . PHE B 1 337 ? -9.797 -19.094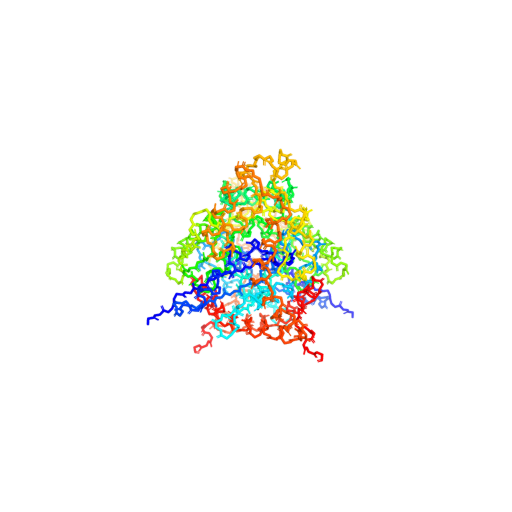 7.883 1 93.69 337 PHE B CA 1
ATOM 5386 C C . PHE B 1 337 ? -10.914 -19.016 8.922 1 93.69 337 PHE B C 1
ATOM 5388 O O . PHE B 1 337 ? -10.859 -19.688 9.953 1 93.69 337 PHE B O 1
ATOM 5395 N N . ASP B 1 338 ? -11.914 -18.172 8.672 1 88.62 338 ASP B N 1
ATOM 5396 C CA . ASP B 1 338 ? -13.062 -18.094 9.562 1 88.62 338 ASP B CA 1
ATOM 5397 C C . ASP B 1 338 ? -13.758 -19.453 9.688 1 88.62 338 ASP B C 1
ATOM 5399 O O . ASP B 1 338 ? -14.375 -19.75 10.711 1 88.62 338 ASP B O 1
ATOM 5403 N N . ARG B 1 339 ? -13.617 -20.234 8.68 1 84.62 339 ARG B N 1
ATOM 5404 C CA . ARG B 1 339 ? -14.234 -21.547 8.656 1 84.62 339 ARG B CA 1
ATOM 5405 C C . ARG B 1 339 ? -13.617 -22.469 9.711 1 84.62 339 ARG B C 1
ATOM 5407 O O . ARG B 1 339 ? -14.211 -23.469 10.086 1 84.62 339 ARG B O 1
ATOM 5414 N N . LEU B 1 340 ? -12.414 -22.141 10.117 1 90.06 340 LEU B N 1
ATOM 5415 C CA . LEU B 1 340 ? -11.703 -22.984 11.078 1 90.06 340 LEU B CA 1
ATOM 5416 C C . LEU B 1 340 ? -12.203 -22.719 12.5 1 90.06 340 LEU B C 1
ATOM 5418 O O . LEU B 1 340 ? -11.914 -23.5 13.414 1 90.06 340 LEU B O 1
ATOM 5422 N N . ASN B 1 341 ? -12.695 -21.531 12.688 1 77.56 341 ASN B N 1
ATOM 5423 C CA . ASN B 1 341 ? -13.219 -21.188 14.008 1 77.56 341 ASN B CA 1
ATOM 5424 C C . ASN B 1 341 ? -14.586 -21.828 14.242 1 77.56 341 ASN B C 1
ATOM 5426 O O . ASN B 1 341 ? -15.219 -21.578 15.273 1 77.56 341 ASN B O 1
ATOM 5430 N N . LYS B 1 342 ? -15.109 -22.641 13.289 1 58.34 342 LYS B N 1
ATOM 5431 C CA . LYS B 1 342 ? -16.406 -23.266 13.539 1 58.34 342 LYS B CA 1
ATOM 5432 C C . LYS B 1 342 ? -16.25 -24.547 14.359 1 58.34 342 LYS B C 1
ATOM 5434 O O . LYS B 1 342 ? -15.227 -25.219 14.289 1 58.34 342 LYS B O 1
#

Solvent-accessible surface area (backbone atoms only — not comparable to full-atom values): 35275 Å² total; per-residue (Å²): 129,90,57,45,28,31,40,42,68,48,58,20,80,41,71,52,29,53,46,49,34,66,49,44,50,54,55,50,37,53,48,54,70,64,71,54,42,46,34,34,39,33,38,29,48,56,66,40,29,28,83,32,58,82,43,36,66,53,38,48,63,10,42,60,42,36,53,41,49,46,46,21,72,57,50,45,74,90,63,28,42,36,24,42,45,72,64,33,66,47,38,35,48,46,22,53,60,50,26,32,76,35,35,47,53,60,46,66,62,32,64,51,53,47,53,49,45,63,72,68,62,38,77,81,54,42,24,38,29,45,64,41,39,55,51,43,49,29,20,61,43,40,32,63,42,19,42,32,29,63,44,61,79,73,44,49,60,47,50,49,51,30,35,50,50,32,51,50,49,22,59,66,47,73,48,75,86,57,45,62,59,37,79,42,63,73,67,88,87,67,52,72,50,52,12,38,75,48,40,71,68,56,34,76,90,72,68,29,56,57,46,55,79,52,50,71,69,56,48,42,55,51,45,70,64,38,36,56,44,91,78,39,78,47,39,66,36,47,35,58,67,81,78,13,35,60,58,56,49,36,71,72,63,40,85,54,58,64,58,52,50,49,50,48,51,38,23,45,65,26,65,46,43,68,68,59,54,35,50,50,43,42,53,43,47,43,69,62,44,45,62,28,33,55,46,26,53,58,53,61,73,41,55,66,61,54,52,48,47,34,50,52,20,20,54,57,50,34,58,48,23,44,52,41,44,51,51,49,33,51,52,54,49,68,58,74,62,60,69,69,77,105,130,88,56,46,27,30,40,43,68,49,57,20,81,41,73,54,30,53,47,50,34,65,48,44,52,55,54,50,37,52,47,53,70,64,70,53,43,47,35,37,38,33,38,29,48,55,66,42,29,29,83,31,58,83,43,35,65,54,38,49,62,10,41,58,43,36,52,40,49,46,45,22,73,55,48,43,73,89,63,28,42,36,24,42,46,74,65,32,68,45,39,36,48,46,23,53,60,49,26,32,75,36,33,46,55,59,45,65,63,31,65,52,54,47,53,49,45,63,72,66,63,38,76,81,54,42,24,38,28,46,64,41,40,56,50,44,49,30,20,60,42,41,32,63,43,18,42,34,30,64,43,61,79,71,44,47,59,48,50,48,52,30,33,49,51,31,51,51,49,22,59,66,46,73,50,75,85,56,44,62,57,38,78,42,64,73,66,88,88,66,52,74,50,52,12,37,74,50,39,69,69,56,34,77,90,73,68,28,55,58,46,53,79,52,50,71,69,57,48,44,56,51,46,70,65,37,37,55,44,91,78,39,77,47,40,66,38,48,33,58,66,80,79,12,34,60,57,55,49,38,70,71,62,38,84,56,58,64,59,50,51,49,50,49,52,39,23,46,64,27,65,45,43,68,69,60,53,33,51,50,42,42,54,42,47,42,69,60,44,44,62,28,32,52,46,26,53,59,52,62,72,40,55,66,61,54,51,49,48,33,51,52,20,20,54,56,50,34,57,48,23,44,52,41,44,52,52,50,34,50,52,54,46,67,56,76,62,61,69,69,77,105

Sequence (684 aa):
MTKEILLTGDRPTGKLHIGHYIGSLKNRVKLQNEGKYEPYIMIADTQALTDNARDPEKIKNSLIQVALDYLAVGLDPEKSTIYVQSQIPALFELTAYYMDLVTVARLERNPTVKTEIKQKNFKDSIPVGFLNYPVSQAADITAFKATVVPVGDDQEPMLEQTREIVRTFNRVYNTDILVEPKGYFPPKGQGRLPGLDGNAKMSKSLGNAIYLSDDAKTVQKKVMSMYTDPNHIHVEDPGQVEGNTVFTYLDVFAPDKDKVAELKEQYQKGGLGDVKIKRYLNKVLEEELGPIRERREKFAQNPDAVYEMLLEGSKKANEVANQTLQEVREAIGLNYFDRLNKMTKEILLTGDRPTGKLHIGHYIGSLKNRVKLQNEGKYEPYIMIADTQALTDNARDPEKIKNSLIQVALDYLAVGLDPEKSTIYVQSQIPALFELTAYYMDLVTVARLERNPTVKTEIKQKNFKDSIPVGFLNYPVSQAADITAFKATVVPVGDDQEPMLEQTREIVRTFNRVYNTDILVEPKGYFPPKGQGRLPGLDGNAKMSKSLGNAIYLSDDAKTVQKKVMSMYTDPNHIHVEDPGQVEGNTVFTYLDVFAPDKDKVAELKEQYQKGGLGDVKIKRYLNKVLEEELGPIRERREKFAQNPDAVYEMLLEGSKKANEVANQTLQEVREAIGLNYFDRLNK

Nearest PDB structures (foldseek):
  2a4m-assembly2_B  TM=9.614E-01  e=5.177E-34  Deinococcus radiodurans
  6ncr-assembly3_A  TM=9.444E-01  e=6.644E-30  Chlamydia trachomatis D/UW-3/CX
  6ncr-assembly3_B  TM=9.502E-01  e=2.321E-28  Chlamydia trachomatis D/UW-3/CX
  2g36-assembly1_A-2  TM=9.690E-01  e=1.752E-25  Thermotoga maritima
  8i2j-assembly1_A  TM=8.751E-01  e=1.397E-19  Escherichia coli K-12

Foldseek 3Di:
DDAAEEEEEDELQAFAFVLCVQAPLVVVQVVLPPVRHAAEYEHEPVLNCQLCVVPSVSRVVSSLNRLLLSVLSPNDLVSYLYAYNVLAVLLVVQLVVLVVQDDLVLLCPQPLLVVVCVVSVCPVNRRPSSSSVLSSVLSSCFLQLHAEYEDEPSCVSSLVSSQSSQVSLCVVLVHNSTHRHDYDYPPPPSRFQAFQALHRDDDPVVVRTHGLQDDLVRLLVSLQSGDAAPVCPDQQDAGDHVSGNLLVLCVNQPPDVVVSVVQNVCNRRGRHDPNVSSVVSSVSVCVSSVSSNVSSVVCVVCSVVSVVSNVVSSVVSNVSSVVSSVVSCVSVVVPVCVVVVD/DDAAEEEEEDELQAFAFVLCVQAPLVVVQVVLPPVRHAAEYEHEPVLNCQLCVVPSVSRVVSSLNRLLLSVLSPNDLVSYLYAYNVLAVLLVVQLVVLVVQDDLVLLCPQPLLVVVCVVSVCPVNRRPSSSSVLSSVLSSCFLQLHAEYEDEPSCVSSLVSSQSSQVSLCVVLVHNSTHRHDYDYPPPPSRFQAFQALHRDDDPVVVRTHGLQDDLVRLLVSLQSGDAAPVCPDQQDAGDPVSGNLLVLCVNQPPCVVVSVVQNVCNRRGRHDPNVSSVVSSVSVCVSSVSSNVSSVVCVVCSVVSVVSNVVSSVVSNVSSVVSSVVSCVSVVVPVCVVVVD